Protein AF-Q8KLA1-F1 (afdb_monomer_lite)

pLDDT: mean 82.42, std 23.37, range [19.23, 98.81]

Secondary structure (DSSP, 8-state):
-----SS-HHHHHHHHHHHHHHHTT-HHHHTSTTSS-HHHHHHT-----SHHHIIIIIHHHHHHH--SEEEEE--GGGHHHHHHHHHHHHHHHTTS-EEEEESHHHHHHEEE-TTS-EEE-TT-HHHHHHTTSS-S--SEEEEE--HHHHHHHHHHHHHHHHTT--GGGGGGGGGGGTTSSSSEEEEEEETTEEEEEE---PPP-TTSPPPHHHHH----B-GGGTT-BEEEE-----SS-SS--TT-TTSHHHH-S-SSTTTHHHHHHHHHHHHHHHHHHHH-TT---EEEE-SSSGGGG-HHHHHHHHHH--TTTS--EEEEEE-HHHHHH-HHHHHHHHHTTEEEEETTB---HHHHHHHHHHS--------SSSSSS--S--PPPPS-----------------------

Foldseek 3Di:
DDPDWFAPLVVLQLAQQLLVCLCVLHALSNVAQSVDALASVQLLDGDDDDPVCCVPRVVVSCVVRVDQEAEAADDLVCVVVSLVSLVVNCVSNPLSHAYEYEYLLLLLQWDADPVRDTGGHCSHPLNCCLVVVGPQSHFKYKHWRNHQVVNVLSNLLVVCVVVVHGSSCSSVCLQVCQQRATWMKMWGDDPSDIDIDTHPHHHDDLVPGDASCRSNNFDTADVVQVRAGEAEAELQQFQAAPAQPVPDCRHCVRRPHTDPLPCSLVRRQVNLVSNLVRCCVVPNNPGAAEYEYPYQFVSSLDPVSLVVNVVNQDCVVRVYQYEYEDEPCSCVVCLVSLVSVVVSNYQYDYVPDHDGSVVVVVVVVVPDDDDDPDDPVPPVVPPPDDDDDDDDDDDDDPDDDDDDDDDDDDDDDD

Organism: Rhizobium etli (strain ATCC 51251 / DSM 11541 / JCM 21823 / NBRC 15573 / CFN 42) (NCBI:txid347834)

Structure (mmCIF, N/CA/C/O backbone):
data_AF-Q8KLA1-F1
#
_entry.id   AF-Q8KLA1-F1
#
loop_
_atom_site.group_PDB
_atom_site.id
_atom_site.type_symbol
_atom_site.label_atom_id
_atom_site.label_alt_id
_atom_site.label_comp_id
_atom_site.label_asym_id
_atom_site.label_entity_id
_atom_site.label_seq_id
_atom_site.pdbx_PDB_ins_code
_atom_site.Cartn_x
_atom_site.Cartn_y
_atom_site.Cartn_z
_atom_site.occupancy
_atom_site.B_iso_or_equiv
_atom_site.auth_seq_id
_atom_site.auth_comp_id
_atom_site.auth_asym_id
_atom_site.auth_atom_id
_atom_site.pdbx_PDB_model_num
ATOM 1 N N . MET A 1 1 ? 25.226 -8.524 -1.096 1.00 49.00 1 MET A N 1
ATOM 2 C CA . MET A 1 1 ? 24.290 -7.912 -2.051 1.00 49.00 1 MET A CA 1
ATOM 3 C C . MET A 1 1 ? 22.898 -8.185 -1.533 1.00 49.00 1 MET A C 1
ATOM 5 O O . MET A 1 1 ? 22.464 -9.332 -1.581 1.00 49.00 1 MET A O 1
ATOM 9 N N . ALA A 1 2 ? 22.281 -7.174 -0.931 1.00 52.28 2 ALA A N 1
ATOM 10 C CA . ALA A 1 2 ? 20.959 -7.282 -0.326 1.00 52.28 2 ALA A CA 1
ATOM 11 C C . ALA A 1 2 ? 19.909 -6.608 -1.221 1.00 52.28 2 ALA A C 1
ATOM 13 O O . ALA A 1 2 ? 20.136 -5.520 -1.743 1.00 52.28 2 ALA A O 1
ATOM 14 N N . LEU A 1 3 ? 18.762 -7.266 -1.390 1.00 55.81 3 LEU A N 1
ATOM 15 C CA . LEU A 1 3 ? 17.517 -6.654 -1.860 1.00 55.81 3 LEU A CA 1
ATOM 16 C C . LEU A 1 3 ? 16.669 -6.374 -0.618 1.00 55.81 3 LEU A C 1
ATOM 18 O O . LEU A 1 3 ? 15.671 -7.044 -0.372 1.00 55.81 3 LEU A O 1
ATOM 22 N N . SER A 1 4 ? 17.151 -5.473 0.235 1.00 62.72 4 SER A N 1
ATOM 23 C CA . SER A 1 4 ? 16.404 -5.031 1.408 1.00 62.72 4 SER A CA 1
ATOM 24 C C . SER A 1 4 ? 15.906 -3.631 1.119 1.00 62.72 4 SER A C 1
ATOM 26 O O . SER A 1 4 ? 16.713 -2.723 0.933 1.00 62.72 4 SER A O 1
ATOM 28 N N . SER A 1 5 ? 14.589 -3.467 1.048 1.00 71.75 5 SER A N 1
ATOM 29 C CA . SER A 1 5 ? 13.998 -2.136 1.012 1.00 71.75 5 SER A CA 1
ATOM 30 C C . SER A 1 5 ? 13.885 -1.595 2.432 1.00 71.75 5 SER A C 1
ATOM 32 O O . SER A 1 5 ? 13.559 -2.342 3.354 1.00 71.75 5 SER A O 1
ATOM 34 N N . ALA A 1 6 ? 14.191 -0.312 2.608 1.00 78.75 6 ALA A N 1
ATOM 35 C CA . ALA A 1 6 ? 13.842 0.418 3.825 1.00 78.75 6 ALA A CA 1
ATOM 36 C C . ALA A 1 6 ? 12.434 1.031 3.714 1.00 78.75 6 ALA A C 1
ATOM 38 O O . ALA A 1 6 ? 11.837 1.398 4.728 1.00 78.75 6 ALA A O 1
ATOM 39 N N . ASP A 1 7 ? 11.906 1.124 2.489 1.00 85.00 7 ASP A N 1
ATOM 40 C CA . ASP A 1 7 ? 10.598 1.677 2.184 1.00 85.00 7 ASP A CA 1
ATOM 41 C C . ASP A 1 7 ? 9.506 0.589 2.263 1.00 85.00 7 ASP A C 1
ATOM 43 O O . ASP A 1 7 ? 9.612 -0.470 1.636 1.00 85.00 7 ASP A O 1
ATOM 47 N N . PRO A 1 8 ? 8.398 0.835 2.980 1.00 88.38 8 PRO A N 1
ATOM 48 C CA . PRO A 1 8 ? 7.250 -0.065 3.006 1.00 88.38 8 PRO A CA 1
ATOM 49 C C . PRO A 1 8 ? 6.398 0.112 1.736 1.00 88.38 8 PRO A C 1
ATOM 51 O O . PRO A 1 8 ? 5.289 0.646 1.778 1.00 88.38 8 PRO A O 1
ATOM 54 N N . ALA A 1 9 ? 6.916 -0.345 0.592 1.00 88.25 9 ALA A N 1
ATOM 55 C CA . ALA A 1 9 ? 6.366 -0.091 -0.746 1.00 88.25 9 ALA A CA 1
ATOM 56 C C . ALA A 1 9 ? 4.861 -0.387 -0.882 1.00 88.25 9 ALA A C 1
ATOM 58 O O . ALA A 1 9 ? 4.110 0.431 -1.415 1.00 88.25 9 ALA A O 1
ATOM 59 N N . SER A 1 10 ? 4.389 -1.523 -0.359 1.00 88.88 10 SER A N 1
ATOM 60 C CA . SER A 1 10 ? 2.964 -1.878 -0.416 1.00 88.88 10 SER A CA 1
ATOM 61 C C . SER A 1 10 ? 2.084 -0.925 0.398 1.00 88.88 10 SER A C 1
ATOM 63 O O . SER A 1 10 ? 0.961 -0.636 -0.010 1.00 88.88 10 SER A O 1
ATOM 65 N N . LEU A 1 11 ? 2.587 -0.417 1.529 1.00 92.75 11 LEU A N 1
ATOM 66 C CA . LEU A 1 11 ? 1.868 0.561 2.345 1.00 92.75 11 LEU A CA 1
ATOM 67 C C . LEU A 1 11 ? 1.855 1.932 1.663 1.00 92.75 11 LEU A C 1
ATOM 69 O O . LEU A 1 11 ? 0.805 2.562 1.617 1.00 92.75 11 LEU A O 1
ATOM 73 N N . TYR A 1 12 ? 2.967 2.364 1.053 1.00 94.56 12 TYR A N 1
ATOM 74 C CA . TYR A 1 12 ? 2.965 3.572 0.217 1.00 94.56 12 TYR A CA 1
ATOM 75 C C . TYR A 1 12 ? 1.936 3.477 -0.906 1.00 94.56 12 TYR A C 1
ATOM 77 O O . TYR A 1 12 ? 1.194 4.431 -1.131 1.00 94.56 12 TYR A O 1
ATOM 85 N N . ASN A 1 13 ? 1.853 2.328 -1.580 1.00 94.00 13 ASN A N 1
ATOM 86 C CA . ASN A 1 13 ? 0.877 2.129 -2.643 1.00 94.00 13 ASN A CA 1
ATOM 87 C C . ASN A 1 13 ? -0.565 2.244 -2.127 1.00 94.00 13 ASN A C 1
ATOM 89 O O . ASN A 1 13 ? -1.370 2.944 -2.732 1.00 94.00 13 ASN A O 1
ATOM 93 N N . ALA A 1 14 ? -0.869 1.635 -0.977 1.00 95.44 14 ALA A N 1
ATOM 94 C CA . ALA A 1 14 ? -2.185 1.734 -0.346 1.00 95.44 14 ALA A CA 1
ATOM 95 C C . ALA A 1 14 ? -2.508 3.156 0.155 1.00 95.44 14 ALA A C 1
ATOM 97 O O . ALA A 1 14 ? -3.664 3.552 0.173 1.00 95.44 14 ALA A O 1
ATOM 98 N N . CYS A 1 15 ? -1.509 3.950 0.541 1.00 97.44 15 CYS A N 1
ATOM 99 C CA . CYS A 1 15 ? -1.716 5.282 1.115 1.00 97.44 15 CYS A CA 1
ATOM 100 C C . CYS A 1 15 ? -1.607 6.432 0.100 1.00 97.44 15 CYS A C 1
ATOM 102 O O . CYS A 1 15 ? -1.854 7.585 0.457 1.00 97.44 15 CYS A O 1
ATOM 104 N N . ARG A 1 16 ? -1.226 6.159 -1.158 1.00 96.62 16 ARG A N 1
ATOM 105 C CA . ARG A 1 16 ? -0.886 7.200 -2.148 1.00 96.62 16 ARG A CA 1
ATOM 106 C C . ARG A 1 16 ? -2.023 8.187 -2.412 1.00 96.62 16 ARG A C 1
ATOM 108 O O . ARG A 1 16 ? -1.760 9.374 -2.569 1.00 96.62 16 ARG A O 1
ATOM 115 N N . TYR A 1 17 ? -3.276 7.733 -2.401 1.00 97.81 17 TYR A N 1
ATOM 116 C CA . TYR A 1 17 ? -4.420 8.621 -2.613 1.00 97.81 17 TYR A CA 1
ATOM 117 C C . TYR A 1 17 ? -4.645 9.579 -1.434 1.00 97.81 17 TYR A C 1
ATOM 119 O O . TYR A 1 17 ? -4.707 10.791 -1.639 1.00 97.81 17 TYR A O 1
ATOM 127 N N . ALA A 1 18 ? -4.662 9.060 -0.202 1.00 98.06 18 ALA A N 1
ATOM 128 C CA . ALA A 1 18 ? -4.742 9.862 1.021 1.00 98.06 18 ALA A CA 1
ATOM 129 C C . ALA A 1 18 ? -3.587 10.876 1.130 1.00 98.06 18 ALA A C 1
ATOM 131 O O . ALA A 1 18 ? -3.801 12.048 1.438 1.00 98.06 18 ALA A O 1
ATOM 132 N N . ALA A 1 19 ? -2.366 10.462 0.782 1.00 97.94 19 ALA A N 1
ATOM 133 C CA . ALA A 1 19 ? -1.214 11.359 0.704 1.00 97.94 19 ALA A CA 1
ATOM 134 C C . ALA A 1 19 ? -1.386 12.465 -0.354 1.00 97.94 19 ALA A C 1
ATOM 136 O O . ALA A 1 19 ? -0.938 13.592 -0.138 1.00 97.94 19 ALA A O 1
ATOM 137 N N . SER A 1 20 ? -2.063 12.170 -1.469 1.00 97.69 20 SER A N 1
ATOM 138 C CA . SER A 1 20 ? -2.415 13.166 -2.489 1.00 97.69 20 SER A CA 1
ATOM 139 C C . SER A 1 20 ? -3.356 14.225 -1.929 1.00 97.69 20 SER A C 1
ATOM 141 O O . SER A 1 20 ? -3.085 15.413 -2.099 1.00 97.69 20 SER A O 1
ATOM 143 N N . LEU A 1 21 ? -4.410 13.808 -1.217 1.00 97.94 21 LEU A N 1
ATOM 144 C CA . LEU A 1 21 ? -5.351 14.729 -0.573 1.00 97.94 21 LEU A CA 1
ATOM 145 C C . LEU A 1 21 ? -4.618 15.621 0.435 1.00 97.94 21 LEU A C 1
ATOM 147 O O . LEU A 1 21 ? -4.758 16.841 0.402 1.00 97.94 21 LEU A O 1
ATOM 151 N N . ALA A 1 22 ? -3.731 15.031 1.243 1.00 97.69 22 ALA A N 1
ATOM 152 C CA . ALA A 1 22 ? -2.892 15.784 2.169 1.00 97.69 22 ALA A CA 1
ATOM 153 C C . ALA A 1 22 ? -2.014 16.825 1.450 1.00 97.69 22 ALA A C 1
ATOM 155 O O . ALA A 1 22 ? -1.958 17.980 1.864 1.00 97.69 22 ALA A O 1
ATOM 156 N N . SER A 1 23 ? -1.376 16.447 0.335 1.00 96.69 23 SER A N 1
ATOM 157 C CA . SER A 1 23 ? -0.512 17.347 -0.448 1.00 96.69 23 SER A CA 1
ATOM 158 C C . SER A 1 23 ? -1.258 18.514 -1.105 1.00 96.69 23 SER A C 1
ATOM 160 O O . SER A 1 23 ? -0.649 19.544 -1.388 1.00 96.69 23 SER A O 1
ATOM 162 N N . LYS A 1 24 ? -2.566 18.359 -1.331 1.00 96.81 24 LYS A N 1
ATOM 163 C CA . LYS A 1 24 ? -3.454 19.387 -1.888 1.00 96.81 24 LYS A CA 1
ATOM 164 C C . LYS A 1 24 ? -4.175 20.200 -0.809 1.00 96.81 24 LYS A C 1
ATOM 166 O O . LYS A 1 24 ? -4.948 21.087 -1.151 1.00 96.81 24 LYS A O 1
ATOM 171 N N . ALA A 1 25 ? -3.917 19.916 0.471 1.00 96.75 25 ALA A N 1
ATOM 172 C CA . ALA A 1 25 ? -4.655 20.469 1.604 1.00 96.75 25 ALA A CA 1
ATOM 173 C C . ALA A 1 25 ? -6.178 20.211 1.518 1.00 96.75 25 ALA A C 1
ATOM 175 O O . ALA A 1 25 ? -6.986 21.075 1.845 1.00 96.75 25 ALA A O 1
ATOM 176 N N . GLU A 1 26 ? -6.574 19.014 1.072 1.00 97.00 26 GLU A N 1
ATOM 177 C CA . GLU A 1 26 ? -7.976 18.624 0.886 1.00 97.00 26 GLU A CA 1
ATOM 178 C C . GLU A 1 26 ? -8.497 17.751 2.040 1.00 97.00 26 GLU A C 1
ATOM 180 O O . GLU A 1 26 ? -7.907 16.725 2.397 1.00 97.00 26 GLU A O 1
ATOM 185 N N . GLY A 1 27 ? -9.656 18.132 2.587 1.00 95.44 27 GLY A N 1
ATOM 186 C CA . GLY A 1 27 ? -10.391 17.360 3.592 1.00 95.44 27 GLY A CA 1
ATOM 187 C C . GLY A 1 27 ? -9.601 17.092 4.877 1.00 95.44 27 GLY A C 1
ATOM 188 O O . GLY A 1 27 ? -8.683 17.827 5.232 1.00 95.44 27 GLY A O 1
ATOM 189 N N . ALA A 1 28 ? -9.947 16.004 5.572 1.00 95.62 28 ALA A N 1
ATOM 190 C CA . ALA A 1 28 ? -9.292 15.606 6.823 1.00 95.62 28 ALA A CA 1
ATOM 191 C C . ALA A 1 28 ? -7.777 15.383 6.662 1.00 95.62 28 ALA A C 1
ATOM 193 O O . ALA A 1 28 ? -6.987 15.706 7.545 1.00 95.62 28 ALA A O 1
ATOM 194 N N . TRP A 1 29 ? -7.354 14.874 5.504 1.00 97.38 29 TRP A N 1
ATOM 195 C CA . TRP A 1 29 ? -5.944 14.642 5.197 1.00 97.38 29 TRP A CA 1
ATOM 196 C C . TRP A 1 29 ? -5.161 15.944 5.032 1.00 97.38 29 TRP A C 1
ATOM 198 O O . TRP A 1 29 ? -3.995 16.001 5.426 1.00 97.38 29 TRP A O 1
ATOM 208 N N . GLY A 1 30 ? -5.799 16.995 4.513 1.00 96.12 30 GLY A N 1
ATOM 209 C CA . GLY A 1 30 ? -5.232 18.336 4.418 1.00 96.12 30 GLY A CA 1
ATOM 210 C C . GLY A 1 30 ? -4.945 18.999 5.763 1.00 96.12 30 GLY A C 1
ATOM 211 O O . GLY A 1 30 ? -4.065 19.847 5.830 1.00 96.12 30 GLY A O 1
ATOM 212 N N . GLU A 1 31 ? -5.609 18.572 6.837 1.00 94.69 31 GLU A N 1
ATOM 213 C CA . GLU A 1 31 ? -5.387 19.068 8.205 1.00 94.69 31 GLU A CA 1
ATOM 214 C C . GLU A 1 31 ? -4.608 18.074 9.085 1.00 94.69 31 GLU A C 1
ATOM 216 O O . GLU A 1 31 ? -4.390 18.302 10.273 1.00 94.69 31 GLU A O 1
ATOM 221 N N . SER A 1 32 ? -4.149 16.967 8.501 1.00 95.62 32 SER A N 1
ATOM 222 C CA . SER A 1 32 ? -3.386 15.938 9.207 1.00 95.62 32 SER A CA 1
ATOM 223 C C . SER A 1 32 ? -1.888 16.260 9.284 1.00 95.62 32 SER A C 1
ATOM 225 O O . SER A 1 32 ? -1.355 17.118 8.573 1.00 95.62 32 SER A O 1
ATOM 227 N N . ASN A 1 33 ? -1.152 15.457 10.056 1.00 92.50 33 ASN A N 1
ATOM 228 C CA . ASN A 1 33 ? 0.313 15.460 10.065 1.00 92.50 33 ASN A CA 1
ATOM 229 C C . ASN A 1 33 ? 0.945 15.098 8.699 1.00 92.50 33 ASN A C 1
ATOM 231 O O . ASN A 1 33 ? 2.164 15.183 8.551 1.00 92.50 33 ASN A O 1
ATOM 235 N N . TRP A 1 34 ? 0.151 14.694 7.700 1.00 95.50 34 TRP A N 1
ATOM 236 C CA . TRP A 1 34 ? 0.600 14.427 6.330 1.00 95.50 34 TRP A CA 1
ATOM 237 C C . TRP A 1 34 ? 0.521 15.632 5.385 1.00 95.50 34 TRP A C 1
ATOM 239 O O . TRP A 1 34 ? 1.039 15.533 4.266 1.00 95.50 34 TRP A O 1
ATOM 249 N N . ARG A 1 35 ? -0.072 16.763 5.807 1.00 93.38 35 ARG A N 1
ATOM 250 C CA . ARG A 1 35 ? -0.168 18.009 5.013 1.00 93.38 35 ARG A CA 1
ATOM 251 C C . ARG A 1 35 ? 1.190 18.515 4.519 1.00 93.38 35 ARG A C 1
ATOM 253 O O . ARG A 1 35 ? 1.269 19.179 3.491 1.00 93.38 35 ARG A O 1
ATOM 260 N N . GLY A 1 36 ? 2.253 18.213 5.263 1.00 87.88 36 GLY A N 1
ATOM 261 C CA . GLY A 1 36 ? 3.607 18.683 5.000 1.00 87.88 36 GLY A CA 1
ATOM 262 C C . GLY A 1 36 ? 4.249 18.136 3.719 1.00 87.88 36 GLY A C 1
ATOM 263 O O . GLY A 1 36 ? 3.627 17.816 2.702 1.00 87.88 36 GLY A O 1
ATOM 264 N N . THR A 1 37 ? 5.567 18.043 3.761 1.00 92.88 37 THR A N 1
ATOM 265 C CA . THR A 1 37 ? 6.389 17.582 2.647 1.00 92.88 37 THR A CA 1
ATOM 266 C C . THR A 1 37 ? 6.293 16.065 2.453 1.00 92.88 37 THR A C 1
ATOM 268 O O . THR A 1 37 ? 5.820 15.318 3.312 1.00 92.88 37 THR A O 1
ATOM 271 N N . ARG A 1 38 ? 6.830 15.572 1.327 1.00 94.12 38 ARG A N 1
ATOM 272 C CA . ARG A 1 38 ? 7.056 14.128 1.123 1.00 94.12 38 ARG A CA 1
ATOM 273 C C . ARG A 1 38 ? 7.841 13.501 2.279 1.00 94.12 38 ARG A C 1
ATOM 275 O O . ARG A 1 38 ? 7.552 12.377 2.677 1.00 94.12 38 ARG A O 1
ATOM 282 N N . SER A 1 39 ? 8.824 14.230 2.814 1.00 91.31 39 SER A N 1
ATOM 283 C CA . SER A 1 39 ? 9.644 13.761 3.930 1.00 91.31 39 SER A CA 1
ATOM 284 C C . SER A 1 39 ? 8.812 13.574 5.199 1.00 91.31 39 SER A C 1
ATOM 286 O O . SER A 1 39 ? 8.994 12.572 5.883 1.00 91.31 39 SER A O 1
ATOM 288 N N . ASP A 1 40 ? 7.864 14.466 5.483 1.00 91.06 40 ASP A N 1
ATOM 289 C CA . ASP A 1 40 ? 7.015 14.376 6.680 1.00 91.06 40 ASP A CA 1
ATOM 290 C C . ASP A 1 40 ? 6.088 13.149 6.620 1.00 91.06 40 ASP A C 1
ATOM 292 O O . ASP A 1 40 ? 5.990 12.365 7.572 1.00 91.06 40 ASP A O 1
ATOM 296 N N . ARG A 1 41 ? 5.485 12.903 5.449 1.00 94.50 41 ARG A N 1
ATOM 297 C CA . ARG A 1 41 ? 4.693 11.688 5.184 1.00 94.50 41 ARG A CA 1
ATOM 298 C C . ARG A 1 41 ? 5.531 10.416 5.302 1.00 94.50 41 ARG A C 1
ATOM 300 O O . ARG A 1 41 ? 5.118 9.434 5.916 1.00 94.50 41 ARG A O 1
ATOM 307 N N . ARG A 1 42 ? 6.752 10.432 4.771 1.00 92.06 42 ARG A N 1
ATOM 308 C CA . ARG A 1 42 ? 7.680 9.302 4.883 1.00 92.06 42 ARG A CA 1
ATOM 309 C C . ARG A 1 42 ? 8.100 9.031 6.324 1.00 92.06 42 ARG A C 1
ATOM 311 O O . ARG A 1 42 ? 8.105 7.885 6.745 1.00 92.06 42 ARG A O 1
ATOM 318 N N . GLN A 1 43 ? 8.417 10.063 7.103 1.00 90.38 43 GLN A N 1
ATOM 319 C CA . GLN A 1 43 ? 8.838 9.909 8.501 1.00 90.38 43 GLN A CA 1
ATOM 320 C C . GLN A 1 43 ? 7.738 9.355 9.417 1.00 90.38 43 GLN A C 1
ATOM 322 O O . GLN A 1 43 ? 8.043 8.854 10.498 1.00 90.38 43 GLN A O 1
ATOM 327 N N . SER A 1 44 ? 6.475 9.442 8.999 1.00 91.44 44 SER A N 1
ATOM 328 C CA . SER A 1 44 ? 5.337 8.826 9.688 1.00 91.44 44 SER A CA 1
ATOM 329 C C . SER A 1 44 ? 4.987 7.429 9.164 1.00 91.44 44 SER A C 1
ATOM 331 O O . SER A 1 44 ? 4.055 6.809 9.667 1.00 91.44 44 SER A O 1
ATOM 333 N N . THR A 1 45 ? 5.759 6.898 8.211 1.00 92.88 45 THR A N 1
ATOM 334 C CA . THR A 1 45 ? 5.593 5.544 7.680 1.00 92.88 45 THR A CA 1
ATOM 335 C C . THR A 1 45 ? 6.815 4.696 8.031 1.00 92.88 45 THR A C 1
ATOM 337 O O . THR A 1 45 ? 7.943 5.016 7.661 1.00 92.88 45 THR A O 1
ATOM 340 N N . LEU A 1 46 ? 6.611 3.600 8.761 1.00 92.44 46 LEU A N 1
ATOM 341 C CA . LEU A 1 46 ? 7.701 2.778 9.286 1.00 92.44 46 LEU A CA 1
ATOM 342 C C . LEU A 1 46 ? 7.637 1.355 8.725 1.00 92.44 46 LEU A C 1
ATOM 344 O O . LEU A 1 46 ? 6.594 0.708 8.774 1.00 92.44 46 LEU A O 1
ATOM 348 N N . LEU A 1 47 ? 8.779 0.847 8.261 1.00 91.44 47 LEU A N 1
ATOM 349 C CA . LEU A 1 47 ? 9.020 -0.587 8.113 1.00 91.44 47 LEU A CA 1
ATOM 350 C C . LEU A 1 47 ? 9.712 -1.084 9.387 1.00 91.44 47 LEU A C 1
ATOM 352 O O . LEU A 1 47 ? 10.843 -0.675 9.656 1.00 91.44 47 LEU A O 1
ATOM 356 N N . LEU A 1 48 ? 9.019 -1.903 10.180 1.00 90.38 48 LEU A N 1
ATOM 357 C CA . LEU A 1 48 ? 9.524 -2.447 11.444 1.00 90.38 48 LEU A CA 1
ATOM 358 C C . LEU A 1 48 ? 10.048 -3.865 11.212 1.00 90.38 48 LEU A C 1
ATOM 360 O O . LEU A 1 48 ? 9.292 -4.733 10.776 1.00 90.38 48 LEU A O 1
ATOM 364 N N . SER A 1 49 ? 11.331 -4.090 11.492 1.00 85.00 49 SER A N 1
ATOM 365 C CA . SER A 1 49 ? 11.989 -5.381 11.231 1.00 85.00 49 SER A CA 1
ATOM 366 C C . SER A 1 49 ? 12.016 -6.286 12.460 1.00 85.00 49 SER A C 1
ATOM 368 O O . SER A 1 49 ? 11.977 -7.510 12.339 1.00 85.00 49 SER A O 1
ATOM 370 N N . ASP A 1 50 ? 12.071 -5.686 13.646 1.00 84.56 50 ASP A N 1
ATOM 371 C CA . ASP A 1 50 ? 12.208 -6.383 14.919 1.00 84.56 50 ASP A CA 1
ATOM 372 C C . ASP A 1 50 ? 11.537 -5.610 16.069 1.00 84.56 50 ASP A C 1
ATOM 374 O O . ASP A 1 50 ? 10.888 -4.577 15.885 1.00 84.56 50 ASP A O 1
ATOM 378 N N . ARG A 1 51 ? 11.662 -6.151 17.284 1.00 83.06 51 ARG A N 1
ATOM 379 C CA . ARG A 1 51 ? 11.111 -5.539 18.497 1.00 83.06 51 ARG A CA 1
ATOM 380 C C . ARG A 1 51 ? 11.860 -4.267 18.902 1.00 83.06 51 ARG A C 1
ATOM 382 O O . ARG A 1 51 ? 11.248 -3.380 19.495 1.00 83.06 51 ARG A O 1
ATOM 389 N N . ASP A 1 52 ? 13.143 -4.155 18.585 1.00 87.50 52 ASP A N 1
ATOM 390 C CA . ASP A 1 52 ? 13.947 -2.992 18.957 1.00 87.50 52 ASP A CA 1
ATOM 391 C C . ASP A 1 52 ? 13.547 -1.770 18.125 1.00 87.50 52 ASP A C 1
ATOM 393 O O . ASP A 1 52 ? 13.565 -0.645 18.627 1.00 87.50 52 ASP A O 1
ATOM 397 N N . ASP A 1 53 ? 13.116 -1.976 16.879 1.00 86.94 53 ASP A N 1
ATOM 398 C CA . ASP A 1 53 ? 12.529 -0.934 16.035 1.00 86.94 53 ASP A CA 1
ATOM 399 C C . ASP A 1 53 ? 11.265 -0.316 16.658 1.00 86.94 53 ASP A C 1
ATOM 401 O O . ASP A 1 53 ? 11.038 0.886 16.495 1.00 86.94 53 ASP A O 1
ATOM 405 N N . VAL A 1 54 ? 10.465 -1.082 17.414 1.00 87.69 54 VAL A N 1
ATOM 406 C CA . VAL A 1 54 ? 9.298 -0.534 18.131 1.00 87.69 54 VAL A CA 1
ATOM 407 C C . VAL A 1 54 ? 9.750 0.557 19.100 1.00 87.69 54 VAL A C 1
ATOM 409 O O . VAL A 1 54 ? 9.272 1.685 19.019 1.00 87.69 54 VAL A O 1
ATOM 412 N N . GLN A 1 55 ? 10.732 0.261 19.951 1.00 89.25 55 GLN A N 1
ATOM 413 C CA . GLN A 1 55 ? 11.221 1.220 20.944 1.00 89.25 55 GLN A CA 1
ATOM 414 C C . GLN A 1 55 ? 12.001 2.374 20.306 1.00 89.25 55 GLN A C 1
ATOM 416 O O . GLN A 1 55 ? 11.833 3.531 20.685 1.00 89.25 55 GLN A O 1
ATOM 421 N N . ARG A 1 56 ? 12.851 2.083 19.313 1.00 92.75 56 ARG A N 1
ATOM 422 C CA . ARG A 1 56 ? 13.737 3.091 18.708 1.00 92.75 56 ARG A CA 1
ATOM 423 C C . ARG A 1 56 ? 13.032 4.017 17.722 1.00 92.75 56 ARG A C 1
ATOM 425 O O . ARG A 1 56 ? 13.496 5.136 17.526 1.00 92.75 56 ARG A O 1
ATOM 432 N N . ARG A 1 57 ? 11.965 3.560 17.058 1.00 93.00 57 ARG A N 1
ATOM 433 C CA . ARG A 1 57 ? 11.341 4.293 15.940 1.00 93.00 57 ARG A CA 1
ATOM 434 C C . ARG A 1 57 ? 9.861 4.564 16.152 1.00 93.00 57 ARG A C 1
ATOM 436 O O . ARG A 1 57 ? 9.431 5.693 15.927 1.00 93.00 57 ARG A O 1
ATOM 443 N N . LEU A 1 58 ? 9.088 3.567 16.585 1.00 95.00 58 LEU A N 1
ATOM 444 C CA . LEU A 1 58 ? 7.647 3.741 16.763 1.00 95.00 58 LEU A CA 1
ATOM 445 C C . LEU A 1 58 ? 7.332 4.587 18.002 1.00 95.00 58 LEU A C 1
ATOM 447 O O . LEU A 1 58 ? 6.583 5.551 17.886 1.00 95.00 58 LEU A O 1
ATOM 451 N N . THR A 1 59 ? 7.930 4.297 19.160 1.00 95.69 59 THR A N 1
ATOM 452 C CA . THR A 1 59 ? 7.641 5.026 20.409 1.00 95.69 59 THR A CA 1
ATOM 453 C C . THR A 1 59 ? 7.866 6.539 20.292 1.00 95.69 59 THR A C 1
ATOM 455 O O . THR A 1 59 ? 6.941 7.288 20.613 1.00 95.69 59 THR A O 1
ATOM 458 N N . PRO A 1 60 ? 9.005 7.042 19.766 1.00 95.81 60 PRO A N 1
ATOM 459 C CA . PRO A 1 60 ? 9.196 8.483 19.594 1.00 95.81 60 PRO A CA 1
ATOM 460 C C . PRO A 1 60 ? 8.171 9.109 18.641 1.00 95.81 60 PRO A C 1
ATOM 462 O O . PRO A 1 60 ? 7.744 10.246 18.843 1.00 95.81 60 PRO A O 1
ATOM 465 N N . LEU A 1 61 ? 7.750 8.367 17.610 1.00 95.19 61 LEU A N 1
ATOM 466 C CA . LEU A 1 61 ? 6.733 8.826 16.671 1.00 95.19 61 LEU A CA 1
ATOM 467 C C . LEU A 1 61 ? 5.357 8.930 17.342 1.00 95.19 61 LEU A C 1
ATOM 469 O O . LEU A 1 61 ? 4.681 9.937 17.149 1.00 95.19 61 LEU A O 1
ATOM 473 N N . LEU A 1 62 ? 4.967 7.943 18.156 1.00 96.31 62 LEU A N 1
ATOM 474 C CA . LEU A 1 62 ? 3.709 7.968 18.912 1.00 96.31 62 LEU A CA 1
ATOM 475 C C . LEU A 1 62 ? 3.673 9.124 19.916 1.00 96.31 62 LEU A C 1
ATOM 477 O O . LEU A 1 62 ? 2.660 9.811 19.999 1.00 96.31 62 LEU A O 1
ATOM 481 N N . VAL A 1 63 ? 4.780 9.380 20.623 1.00 96.44 63 VAL A N 1
ATOM 482 C CA . VAL A 1 63 ? 4.905 10.523 21.547 1.00 96.44 63 VAL A CA 1
ATOM 483 C C . VAL A 1 63 ? 4.700 11.845 20.810 1.00 96.44 63 VAL A C 1
ATOM 485 O O . VAL A 1 63 ? 3.964 12.706 21.282 1.00 96.44 63 VAL A O 1
ATOM 488 N N . ARG A 1 64 ? 5.352 12.006 19.654 1.00 94.75 64 ARG A N 1
ATOM 489 C CA . ARG A 1 64 ? 5.344 13.262 18.897 1.00 94.75 64 ARG A CA 1
ATOM 490 C C . ARG A 1 64 ? 4.026 13.518 18.171 1.00 94.75 64 ARG A C 1
ATOM 492 O O . ARG A 1 64 ? 3.579 14.655 18.126 1.00 94.75 64 ARG A O 1
ATOM 499 N N . VAL A 1 65 ? 3.471 12.493 17.525 1.00 94.75 65 VAL A N 1
ATOM 500 C CA . VAL A 1 65 ? 2.329 12.640 16.607 1.00 94.75 65 VAL A CA 1
ATOM 501 C C . VAL A 1 65 ? 1.002 12.393 17.309 1.00 94.75 65 VAL A C 1
ATOM 503 O O . VAL A 1 65 ? 0.026 13.027 16.935 1.00 94.75 65 VAL A O 1
ATOM 506 N N . ARG A 1 66 ? 0.963 11.479 18.292 1.00 95.94 66 ARG A N 1
ATOM 507 C CA . ARG A 1 66 ? -0.270 10.978 18.925 1.00 95.94 66 ARG A CA 1
ATOM 508 C C . ARG A 1 66 ? -1.385 10.704 17.896 1.00 95.94 66 ARG A C 1
ATOM 510 O O . ARG A 1 66 ? -2.404 11.385 17.907 1.00 95.94 66 ARG A O 1
ATOM 517 N N . PRO A 1 67 ? -1.172 9.756 16.964 1.00 96.94 67 PRO A N 1
ATOM 518 C CA . PRO A 1 67 ? -2.086 9.552 15.847 1.00 96.94 67 PRO A CA 1
ATOM 519 C C . PRO A 1 67 ? -3.454 9.034 16.305 1.00 96.94 67 PRO A C 1
ATOM 521 O O . PRO A 1 67 ? -3.532 8.084 17.078 1.00 96.94 67 PRO A O 1
ATOM 524 N N . ASN A 1 68 ? -4.511 9.594 15.727 1.00 97.88 68 ASN A N 1
ATOM 525 C CA . ASN A 1 68 ? -5.899 9.135 15.850 1.00 97.88 68 ASN A CA 1
ATOM 526 C C . ASN A 1 68 ? -6.245 7.977 14.893 1.00 97.88 68 ASN A C 1
ATOM 528 O O . ASN A 1 68 ? -7.211 7.246 15.106 1.00 97.88 68 ASN A O 1
ATOM 532 N N . LEU A 1 69 ? -5.438 7.767 13.851 1.00 98.69 69 LEU A N 1
ATOM 533 C CA . LEU A 1 69 ? -5.550 6.673 12.893 1.00 98.69 69 LEU A CA 1
ATOM 534 C C . LEU A 1 69 ? -4.176 6.045 12.664 1.00 98.69 69 LEU A C 1
ATOM 536 O O . LEU A 1 69 ? -3.212 6.718 12.299 1.00 98.69 69 LEU A O 1
ATOM 540 N N . VAL A 1 70 ? -4.099 4.727 12.828 1.00 98.62 70 VAL A N 1
ATOM 541 C CA . VAL A 1 70 ? -2.905 3.930 12.547 1.00 98.62 70 VAL A CA 1
ATOM 542 C C . VAL A 1 70 ? -3.235 2.860 11.516 1.00 98.62 70 VAL A C 1
ATOM 544 O O . VAL A 1 70 ? -4.169 2.076 11.677 1.00 98.62 70 VAL A O 1
ATOM 547 N N . LEU A 1 71 ? -2.410 2.799 10.473 1.00 98.62 71 LEU A N 1
ATOM 548 C CA . LEU A 1 71 ? -2.512 1.833 9.385 1.00 98.62 71 LEU A CA 1
ATOM 549 C C . LEU A 1 71 ? -1.365 0.825 9.497 1.00 98.62 71 LEU A C 1
ATOM 551 O O . LEU A 1 71 ? -0.195 1.204 9.456 1.00 98.62 71 LEU A O 1
ATOM 555 N N . ILE A 1 72 ? -1.689 -0.461 9.617 1.00 98.19 72 ILE A N 1
ATOM 556 C CA . ILE A 1 72 ? -0.707 -1.545 9.698 1.00 98.19 72 ILE A CA 1
ATOM 557 C C . ILE A 1 72 ? -0.865 -2.438 8.471 1.00 98.19 72 ILE A C 1
ATOM 559 O O . ILE A 1 72 ? -1.885 -3.098 8.301 1.00 98.19 72 ILE A O 1
ATOM 563 N N . GLY A 1 73 ? 0.154 -2.489 7.616 1.00 96.19 73 GLY A N 1
ATOM 564 C CA . GLY A 1 73 ? 0.234 -3.457 6.522 1.00 96.19 73 GLY A CA 1
ATOM 565 C C . GLY A 1 73 ? 1.035 -4.688 6.941 1.00 96.19 73 GLY A C 1
ATOM 566 O O . GLY A 1 73 ? 2.158 -4.543 7.418 1.00 96.19 73 GLY A O 1
ATOM 567 N N . ALA A 1 74 ? 0.495 -5.894 6.741 1.00 94.56 74 ALA A N 1
ATOM 568 C CA . ALA A 1 74 ? 1.195 -7.130 7.091 1.00 94.56 74 ALA A CA 1
ATOM 569 C C . ALA A 1 74 ? 1.203 -8.166 5.958 1.00 94.56 74 ALA A C 1
ATOM 571 O O . ALA A 1 74 ? 0.165 -8.522 5.392 1.00 94.56 74 ALA A O 1
ATOM 572 N N . MET A 1 75 ? 2.388 -8.715 5.682 1.00 91.31 75 MET A N 1
ATOM 573 C CA . MET A 1 75 ? 2.531 -10.019 5.029 1.00 91.31 75 MET A CA 1
ATOM 574 C C . MET A 1 75 ? 2.167 -11.131 6.019 1.00 91.31 75 MET A C 1
ATOM 576 O O . MET A 1 75 ? 2.329 -10.953 7.226 1.00 91.31 75 MET A O 1
ATOM 580 N N . SER A 1 76 ? 1.743 -12.302 5.534 1.00 90.31 76 SER A N 1
ATOM 581 C CA . SER A 1 76 ? 1.332 -13.415 6.409 1.00 90.31 76 SER A CA 1
ATOM 582 C C . SER A 1 76 ? 2.411 -13.848 7.407 1.00 90.31 76 SER A C 1
ATOM 584 O O . SER A 1 76 ? 2.106 -14.073 8.576 1.00 90.31 76 SER A O 1
ATOM 586 N N . ILE A 1 77 ? 3.685 -13.859 7.003 1.00 89.69 77 ILE A N 1
ATOM 587 C CA . ILE A 1 77 ? 4.812 -14.156 7.907 1.00 89.69 77 ILE A CA 1
ATOM 588 C C . ILE A 1 77 ? 5.016 -13.089 8.999 1.00 89.69 77 ILE A C 1
ATOM 590 O O . ILE A 1 77 ? 5.559 -13.384 10.059 1.00 89.69 77 ILE A O 1
ATOM 594 N N . CYS A 1 78 ? 4.555 -11.859 8.761 1.00 92.12 78 CYS A N 1
ATOM 595 C CA . CYS A 1 78 ? 4.694 -10.721 9.668 1.00 92.12 78 CYS A CA 1
ATOM 596 C C . CYS A 1 78 ? 3.458 -10.516 10.554 1.00 92.12 78 CYS A C 1
ATOM 598 O O . CYS A 1 78 ? 3.463 -9.616 11.393 1.00 92.12 78 CYS A O 1
ATOM 600 N N . PHE A 1 79 ? 2.400 -11.321 10.401 1.00 94.69 79 PHE A N 1
ATOM 601 C CA . PHE A 1 79 ? 1.128 -11.089 11.091 1.00 94.69 79 PHE A CA 1
ATOM 602 C C . PHE A 1 79 ? 1.268 -11.077 12.620 1.00 94.69 79 PHE A C 1
ATOM 604 O O . PHE A 1 79 ? 0.700 -10.217 13.289 1.00 94.69 79 PHE A O 1
ATOM 611 N N . ARG A 1 80 ? 2.103 -11.960 13.182 1.00 94.25 80 ARG A N 1
ATOM 612 C CA . ARG A 1 80 ? 2.408 -11.934 14.619 1.00 94.25 80 ARG A CA 1
ATOM 613 C C . ARG A 1 80 ? 3.033 -10.603 15.047 1.00 94.25 80 ARG A C 1
ATOM 615 O O . ARG A 1 80 ? 2.642 -10.065 16.074 1.00 94.25 80 ARG A O 1
ATOM 622 N N . GLY A 1 81 ? 3.963 -10.066 14.257 1.00 94.75 81 GLY A N 1
ATOM 623 C CA . GLY A 1 81 ? 4.556 -8.751 14.509 1.00 94.75 81 GLY A CA 1
ATOM 624 C C . GLY A 1 81 ? 3.503 -7.644 14.490 1.00 94.75 81 GLY A C 1
ATOM 625 O O . GLY A 1 81 ? 3.458 -6.837 15.409 1.00 94.75 81 GLY A O 1
ATOM 626 N N . ALA A 1 82 ? 2.588 -7.673 13.517 1.00 96.00 82 ALA A N 1
ATOM 627 C CA . ALA A 1 82 ? 1.487 -6.715 13.427 1.00 96.00 82 ALA A CA 1
ATOM 628 C C . ALA A 1 82 ? 0.566 -6.738 14.661 1.00 96.00 82 ALA A C 1
ATOM 630 O O . ALA A 1 82 ? 0.159 -5.675 15.127 1.00 96.00 82 ALA A O 1
ATOM 631 N N . ILE A 1 83 ? 0.267 -7.922 15.216 1.00 96.94 83 ILE A N 1
ATOM 632 C CA . ILE A 1 83 ? -0.509 -8.055 16.462 1.00 96.94 83 ILE A CA 1
ATOM 633 C C . ILE A 1 83 ? 0.215 -7.366 17.620 1.00 96.94 83 ILE A C 1
ATOM 635 O O . ILE A 1 83 ? -0.398 -6.580 18.340 1.00 96.94 83 ILE A O 1
ATOM 639 N N . GLU A 1 84 ? 1.501 -7.661 17.808 1.00 95.69 84 GLU A N 1
ATOM 640 C CA . GLU A 1 84 ? 2.282 -7.101 18.914 1.00 95.69 84 GLU A CA 1
ATOM 641 C C . GLU A 1 84 ? 2.455 -5.582 18.769 1.00 95.69 84 GLU A C 1
ATOM 643 O O . GLU A 1 84 ? 2.312 -4.850 19.746 1.00 95.69 84 GLU A O 1
ATOM 648 N N . THR A 1 85 ? 2.653 -5.085 17.544 1.00 96.50 85 THR A N 1
ATOM 649 C CA . THR A 1 85 ? 2.657 -3.646 17.254 1.00 96.50 85 THR A CA 1
ATOM 650 C C . THR A 1 85 ? 1.311 -2.997 17.582 1.00 96.50 85 THR A C 1
ATOM 652 O O . THR A 1 85 ? 1.286 -1.963 18.242 1.00 96.50 85 THR A O 1
ATOM 655 N N . ALA A 1 86 ? 0.188 -3.597 17.180 1.00 97.56 86 ALA A N 1
ATOM 656 C CA . ALA A 1 86 ? -1.139 -3.047 17.459 1.00 97.56 86 ALA A CA 1
ATOM 657 C C . ALA A 1 86 ? -1.467 -3.024 18.957 1.00 97.56 86 ALA A C 1
ATOM 659 O O . ALA A 1 86 ? -2.004 -2.034 19.448 1.00 97.56 86 ALA A O 1
ATOM 660 N N . LYS A 1 87 ? -1.105 -4.079 19.699 1.00 96.94 87 LYS A N 1
ATOM 661 C CA . LYS A 1 87 ? -1.235 -4.111 21.164 1.00 96.94 87 LYS A CA 1
ATOM 662 C C . LYS A 1 87 ? -0.434 -2.991 21.818 1.00 96.94 87 LYS A C 1
ATOM 664 O O . LYS A 1 87 ? -0.984 -2.278 22.645 1.00 96.94 87 LYS A O 1
ATOM 669 N N . TYR A 1 88 ? 0.821 -2.809 21.404 1.00 96.81 88 TYR A N 1
ATOM 670 C CA . TYR A 1 88 ? 1.680 -1.750 21.931 1.00 96.81 88 TYR A CA 1
ATOM 671 C C . TYR A 1 88 ? 1.094 -0.353 21.679 1.00 96.81 88 TYR A C 1
ATOM 673 O O . TYR A 1 88 ? 1.050 0.480 22.579 1.00 96.81 88 TYR A O 1
ATOM 681 N N . ILE A 1 89 ? 0.586 -0.104 20.469 1.00 97.31 89 ILE A N 1
ATOM 682 C CA . ILE A 1 89 ? -0.068 1.165 20.120 1.00 97.31 89 ILE A CA 1
ATOM 683 C C . ILE A 1 89 ? -1.330 1.376 20.961 1.00 97.31 89 ILE A C 1
ATOM 685 O O . ILE A 1 89 ? -1.533 2.470 21.483 1.00 97.31 89 ILE A O 1
ATOM 689 N N . ARG A 1 90 ? -2.154 0.334 21.125 1.00 96.25 90 ARG A N 1
ATOM 690 C CA . ARG A 1 90 ? -3.369 0.387 21.946 1.00 96.25 90 ARG A CA 1
ATOM 691 C C . ARG A 1 90 ? -3.058 0.650 23.418 1.00 96.25 90 ARG A C 1
ATOM 693 O O . ARG A 1 90 ? -3.754 1.439 24.039 1.00 96.25 90 ARG A O 1
ATOM 700 N N . GLU A 1 91 ? -2.027 0.018 23.969 1.00 96.56 91 GLU A N 1
ATOM 701 C CA . GLU A 1 91 ? -1.572 0.256 25.344 1.00 96.56 91 GLU A CA 1
ATOM 702 C C . GLU A 1 91 ? -1.096 1.704 25.533 1.00 96.56 91 GLU A C 1
ATOM 704 O O . GLU A 1 91 ? -1.365 2.315 26.563 1.00 96.56 91 GLU A O 1
ATOM 709 N N . PHE A 1 92 ? -0.439 2.274 24.519 1.00 97.06 92 PHE A N 1
ATOM 710 C CA . PHE A 1 92 ? 0.102 3.631 24.577 1.00 97.06 92 PHE A CA 1
ATOM 711 C C . PHE A 1 92 ? -0.956 4.733 24.387 1.00 97.06 92 PHE A C 1
ATOM 713 O O . PHE A 1 92 ? -0.888 5.774 25.041 1.00 97.06 92 PHE A O 1
ATOM 720 N N . LEU A 1 93 ? -1.904 4.542 23.463 1.00 97.00 93 LEU A N 1
ATOM 721 C CA . LEU A 1 93 ? -2.888 5.562 23.068 1.00 97.00 93 LEU A CA 1
ATOM 722 C C . LEU A 1 93 ? -4.298 5.319 23.623 1.00 97.00 93 LEU A C 1
ATOM 724 O O . LEU A 1 93 ? -5.140 6.203 23.523 1.00 97.00 93 LEU A O 1
ATOM 728 N N . GLY A 1 94 ? -4.583 4.151 24.202 1.00 96.19 94 GLY A N 1
ATOM 729 C CA . GLY A 1 94 ? -5.923 3.821 24.688 1.00 96.19 94 GLY A CA 1
ATOM 730 C C . GLY A 1 94 ? -6.964 3.845 23.565 1.00 96.19 94 GLY A C 1
ATOM 731 O O . GLY A 1 94 ? -6.718 3.340 22.469 1.00 96.19 94 GLY A O 1
ATOM 732 N N . ASP A 1 95 ? -8.132 4.427 23.829 1.00 95.56 95 ASP A N 1
ATOM 733 C CA . ASP A 1 95 ? -9.218 4.557 22.848 1.00 95.56 95 ASP A CA 1
ATOM 734 C C . ASP A 1 95 ? -9.072 5.787 21.926 1.00 95.56 95 ASP A C 1
ATOM 736 O O . ASP A 1 95 ? -9.892 5.972 21.027 1.00 95.56 95 ASP A O 1
ATOM 740 N N . ASP A 1 96 ? -7.996 6.571 22.050 1.00 97.12 96 ASP A N 1
ATOM 741 C CA . ASP A 1 96 ? -7.725 7.750 21.206 1.00 97.12 96 ASP A CA 1
ATOM 742 C C . ASP A 1 96 ? -7.171 7.381 19.814 1.00 97.12 96 ASP A C 1
ATOM 744 O O . ASP A 1 96 ? -6.563 8.203 19.135 1.00 97.12 96 ASP A O 1
ATOM 748 N N . VAL A 1 97 ? -7.325 6.126 19.376 1.00 98.25 97 VAL A N 1
ATOM 749 C CA . VAL A 1 97 ? -6.805 5.650 18.089 1.00 98.25 97 VAL A CA 1
ATOM 750 C C . VAL A 1 97 ? -7.708 4.598 17.448 1.00 98.25 97 VAL A C 1
ATOM 752 O O . VAL A 1 97 ? -8.167 3.660 18.103 1.00 98.25 97 VAL A O 1
ATOM 755 N N . CYS A 1 98 ? -7.910 4.719 16.139 1.00 98.69 98 CYS A N 1
ATOM 756 C CA . CYS A 1 98 ? -8.433 3.668 15.276 1.00 98.69 98 CYS A CA 1
ATOM 757 C C . CYS A 1 98 ? -7.268 2.907 14.631 1.00 98.69 98 CYS A C 1
ATOM 759 O O . CYS A 1 98 ? -6.439 3.505 13.944 1.00 98.69 98 CYS A O 1
ATOM 761 N N . ILE A 1 99 ? -7.203 1.586 14.808 1.00 98.81 99 ILE A N 1
ATOM 762 C CA . ILE A 1 99 ? -6.151 0.737 14.231 1.00 98.81 99 ILE A CA 1
ATOM 763 C C . ILE A 1 99 ? -6.739 -0.119 13.107 1.00 98.81 99 ILE A C 1
ATOM 765 O O . ILE A 1 99 ? -7.572 -0.999 13.346 1.00 98.81 99 ILE A O 1
ATOM 769 N N . VAL A 1 100 ? -6.261 0.103 11.881 1.00 98.81 100 VAL A N 1
ATOM 770 C CA . VAL A 1 100 ? -6.669 -0.637 10.679 1.00 98.81 100 VAL A CA 1
ATOM 771 C C . VAL A 1 100 ? -5.551 -1.580 10.242 1.00 98.81 100 VAL A C 1
ATOM 773 O O . VAL A 1 100 ? -4.444 -1.144 9.923 1.00 98.81 100 VAL A O 1
ATOM 776 N N . LEU A 1 101 ? -5.843 -2.878 10.189 1.00 98.69 101 LEU A N 1
ATOM 777 C CA . LEU A 1 101 ? -4.959 -3.891 9.616 1.00 98.69 101 LEU A CA 1
ATOM 778 C C . LEU A 1 101 ? -5.299 -4.114 8.144 1.00 98.69 101 LEU A C 1
ATOM 780 O O . LEU A 1 101 ? -6.436 -4.432 7.816 1.00 98.69 101 LEU A O 1
ATOM 784 N N . GLY A 1 102 ? -4.304 -4.050 7.270 1.00 97.50 102 GLY A N 1
ATOM 785 C CA . GLY A 1 102 ? -4.421 -4.423 5.866 1.00 97.50 102 GLY A CA 1
ATOM 786 C C . GLY A 1 102 ? -3.223 -5.228 5.367 1.00 97.50 102 GLY A C 1
ATOM 787 O O . GLY A 1 102 ? -2.455 -5.819 6.132 1.00 97.50 102 GLY A O 1
ATOM 788 N N . GLY A 1 103 ? -3.048 -5.236 4.049 1.00 93.56 103 GLY A N 1
ATOM 789 C CA . GLY A 1 103 ? -1.961 -5.945 3.381 1.00 93.56 103 GLY A CA 1
ATOM 790 C C . GLY A 1 103 ? -2.318 -7.377 2.983 1.00 93.56 103 GLY A C 1
ATOM 791 O O . GLY A 1 103 ? -3.487 -7.779 2.931 1.00 93.56 103 GLY A O 1
ATOM 792 N N . ARG A 1 104 ? -1.286 -8.152 2.643 1.00 90.94 104 ARG A N 1
ATOM 793 C CA . ARG A 1 104 ? -1.453 -9.487 2.059 1.00 90.94 104 ARG A CA 1
ATOM 794 C C . ARG A 1 104 ? -2.108 -10.471 3.016 1.00 90.94 104 ARG A C 1
ATOM 796 O O . ARG A 1 104 ? -2.991 -11.193 2.581 1.00 90.94 104 ARG A O 1
ATOM 803 N N . HIS A 1 105 ? -1.776 -10.449 4.307 1.00 94.25 105 HIS A N 1
ATOM 804 C CA . HIS A 1 105 ? -2.375 -11.388 5.257 1.00 94.25 105 HIS A CA 1
ATOM 805 C C . HIS A 1 105 ? -3.900 -11.249 5.341 1.00 94.25 105 HIS A C 1
ATOM 807 O O . HIS A 1 105 ? -4.624 -12.241 5.259 1.00 94.25 105 HIS A O 1
ATOM 813 N N . ALA A 1 106 ? -4.400 -10.015 5.455 1.00 95.38 106 ALA A N 1
ATOM 814 C CA . ALA A 1 106 ? -5.835 -9.754 5.450 1.00 95.38 106 ALA A CA 1
ATOM 815 C C . ALA A 1 106 ? -6.469 -10.185 4.117 1.00 95.38 106 ALA A C 1
ATOM 817 O O . ALA A 1 106 ? -7.501 -10.849 4.116 1.00 95.38 106 ALA A O 1
ATOM 818 N N . THR A 1 107 ? -5.805 -9.895 2.993 1.00 92.69 107 THR A N 1
ATOM 819 C CA . THR A 1 107 ? -6.278 -10.272 1.648 1.00 92.69 107 THR A CA 1
ATOM 820 C C . THR A 1 107 ? -6.343 -11.788 1.430 1.00 92.69 107 THR A C 1
ATOM 822 O O . THR A 1 107 ? -7.269 -12.291 0.806 1.00 92.69 107 THR A O 1
ATOM 825 N N . GLU A 1 108 ? -5.383 -12.531 1.972 1.00 90.19 108 GLU A N 1
ATOM 826 C CA . GLU A 1 108 ? -5.297 -13.992 1.865 1.00 90.19 108 GLU A CA 1
ATOM 827 C C . GLU A 1 108 ? -6.302 -14.718 2.764 1.00 90.19 108 GLU A C 1
ATOM 829 O O . GLU A 1 108 ? -6.669 -15.862 2.498 1.00 90.19 108 GLU A O 1
ATOM 834 N N . THR A 1 109 ? -6.726 -14.079 3.855 1.00 94.31 109 THR A N 1
ATOM 835 C CA . THR A 1 109 ? -7.537 -14.724 4.894 1.00 94.31 109 THR A CA 1
ATOM 836 C C . THR A 1 109 ? -8.976 -14.226 4.956 1.00 94.31 109 THR A C 1
ATOM 838 O O . THR A 1 109 ? -9.801 -14.881 5.595 1.00 94.31 109 THR A O 1
ATOM 841 N N . ILE A 1 110 ? -9.297 -13.119 4.284 1.00 95.56 110 ILE A N 1
ATOM 842 C CA . ILE A 1 110 ? -10.644 -12.558 4.157 1.00 95.56 110 ILE A CA 1
ATOM 843 C C . ILE A 1 110 ? -10.926 -12.369 2.666 1.00 95.56 110 ILE A C 1
ATOM 845 O O . ILE A 1 110 ? -10.342 -11.497 2.026 1.00 95.56 110 ILE A O 1
ATOM 849 N N . TYR A 1 111 ? -11.805 -13.185 2.096 1.00 92.19 111 TYR A N 1
ATOM 850 C CA . TYR A 1 111 ? -12.050 -13.216 0.650 1.00 92.19 111 TYR A CA 1
ATOM 851 C C . TYR A 1 111 ? -13.510 -13.541 0.340 1.00 92.19 111 TYR A C 1
ATOM 853 O O .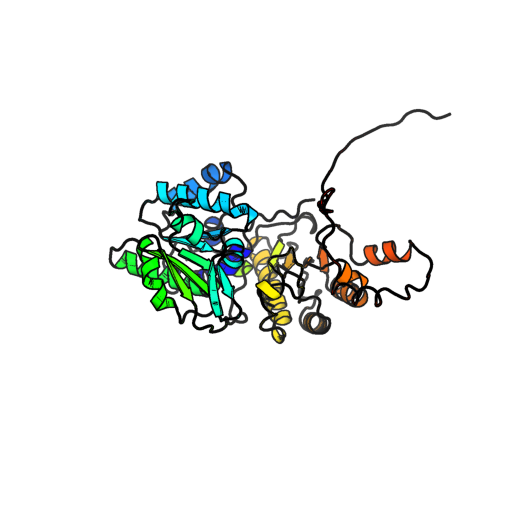 TYR A 1 111 ? -14.270 -13.931 1.223 1.00 92.19 111 TYR A O 1
ATOM 861 N N . ARG A 1 112 ? -13.918 -13.367 -0.919 1.00 89.88 112 ARG A N 1
ATOM 862 C CA . ARG A 1 112 ? -15.219 -13.832 -1.414 1.00 89.88 112 ARG A CA 1
ATOM 863 C C . ARG A 1 112 ? -15.056 -15.217 -2.037 1.00 89.88 112 ARG A C 1
ATOM 865 O O . ARG A 1 112 ? -14.104 -15.422 -2.785 1.00 89.88 112 ARG A O 1
ATOM 872 N N . ASP A 1 113 ? -15.942 -16.149 -1.700 1.00 88.19 113 ASP A N 1
ATOM 873 C CA . ASP A 1 113 ? -16.008 -17.453 -2.370 1.00 88.19 113 ASP A CA 1
ATOM 874 C C . ASP A 1 113 ? -16.720 -17.365 -3.733 1.00 88.19 113 ASP A C 1
ATOM 876 O O . ASP A 1 113 ? -17.162 -16.291 -4.147 1.00 88.19 113 ASP A O 1
ATOM 880 N N . ASP A 1 114 ? -16.841 -18.500 -4.429 1.00 85.38 114 ASP A N 1
ATOM 881 C CA . ASP A 1 114 ? -17.489 -18.593 -5.747 1.00 85.38 114 ASP A CA 1
ATOM 882 C C . ASP A 1 114 ? -18.980 -18.204 -5.717 1.00 85.38 114 ASP A C 1
ATOM 884 O O . ASP A 1 114 ? -19.542 -17.781 -6.725 1.00 85.38 114 ASP A O 1
ATOM 888 N N . GLU A 1 115 ? -19.620 -18.294 -4.548 1.00 89.81 115 GLU A N 1
ATOM 889 C CA . GLU A 1 115 ? -20.997 -17.845 -4.306 1.00 89.81 115 GLU A CA 1
ATOM 890 C C . GLU A 1 115 ? -21.052 -16.371 -3.867 1.00 89.81 115 GLU A C 1
ATOM 892 O O . GLU A 1 115 ? -22.083 -15.878 -3.407 1.00 89.81 115 GLU A O 1
ATOM 897 N N . ASN A 1 116 ? -19.937 -15.649 -4.006 1.00 87.56 116 ASN A N 1
ATOM 898 C CA . ASN A 1 116 ? -19.769 -14.246 -3.650 1.00 87.56 116 ASN A CA 1
ATOM 899 C C . ASN A 1 116 ? -19.967 -13.946 -2.150 1.00 87.56 116 ASN A C 1
ATOM 901 O O . ASN A 1 116 ? -20.152 -12.785 -1.768 1.00 87.56 116 ASN A O 1
ATOM 905 N N . ARG A 1 117 ? -19.904 -14.961 -1.280 1.00 93.06 117 ARG A N 1
ATOM 906 C CA . ARG A 1 117 ? -20.028 -14.805 0.175 1.00 93.06 117 ARG A CA 1
ATOM 907 C C . ARG A 1 117 ? -18.676 -14.488 0.781 1.00 93.06 117 ARG A C 1
ATOM 909 O O . ARG A 1 117 ? -17.664 -15.069 0.396 1.00 93.06 117 ARG A O 1
ATOM 916 N N . VAL A 1 118 ? -18.662 -13.616 1.784 1.00 95.56 118 VAL A N 1
ATOM 917 C CA . VAL A 1 118 ? -17.438 -13.338 2.538 1.00 95.56 118 VAL A CA 1
ATOM 918 C C . VAL A 1 118 ? -17.071 -14.555 3.382 1.00 95.56 118 VAL A C 1
ATOM 920 O O . VAL A 1 118 ? -17.875 -15.073 4.158 1.00 95.56 118 VAL A O 1
ATOM 923 N N . ARG A 1 119 ? -15.835 -15.019 3.220 1.00 95.69 119 ARG A N 1
ATOM 924 C CA . ARG A 1 119 ? -15.235 -16.120 3.961 1.00 95.69 119 ARG A CA 1
ATOM 925 C C . ARG A 1 119 ? -14.059 -15.616 4.775 1.00 95.69 119 ARG A C 1
ATOM 927 O O . ARG A 1 119 ? -13.231 -14.838 4.308 1.00 95.69 119 ARG A O 1
ATOM 934 N N . HIS A 1 120 ? -13.986 -16.142 5.989 1.00 96.25 120 HIS A N 1
ATOM 935 C CA . HIS A 1 120 ? -12.884 -15.951 6.913 1.00 96.25 120 HIS A CA 1
ATOM 936 C C . HIS A 1 120 ? -12.138 -17.269 7.054 1.00 96.25 120 HIS A C 1
ATOM 938 O O . HIS A 1 120 ? -12.690 -18.255 7.544 1.00 96.25 120 HIS A O 1
ATOM 944 N N . HIS A 1 121 ? -10.877 -17.289 6.638 1.00 95.62 121 HIS A N 1
ATOM 945 C CA . HIS A 1 121 ? -9.985 -18.393 6.957 1.00 95.62 121 HIS A CA 1
ATOM 946 C C . HIS A 1 121 ? -9.796 -18.492 8.483 1.00 95.62 121 HIS A C 1
ATOM 948 O O . HIS A 1 121 ? -9.911 -17.496 9.203 1.00 95.62 121 HIS A O 1
ATOM 954 N N . LEU A 1 122 ? -9.441 -19.681 8.980 1.00 95.62 122 LEU A N 1
ATOM 955 C CA . LEU A 1 122 ? -9.166 -19.922 10.406 1.00 95.62 122 LEU A CA 1
ATOM 956 C C . LEU A 1 122 ? -8.048 -19.033 10.966 1.00 95.62 122 LEU A C 1
ATOM 958 O O . LEU A 1 122 ? -8.020 -18.747 12.156 1.00 95.62 122 LEU A O 1
ATOM 962 N N . ALA A 1 123 ? -7.138 -18.603 10.094 1.00 95.44 123 ALA A N 1
ATOM 963 C CA . ALA A 1 123 ? -6.056 -17.683 10.423 1.00 95.44 123 ALA A CA 1
ATOM 964 C C . ALA A 1 123 ? -6.424 -16.204 10.213 1.00 95.44 123 ALA A C 1
ATOM 966 O O . ALA A 1 123 ? -5.547 -15.361 10.340 1.00 95.44 123 ALA A O 1
ATOM 967 N N . SER A 1 124 ? -7.670 -15.872 9.850 1.00 96.56 124 SER A N 1
ATOM 968 C CA . SER A 1 124 ? -8.043 -14.471 9.635 1.00 96.56 124 SER A CA 1
ATOM 969 C C . SER A 1 124 ? -8.014 -13.683 10.949 1.00 96.56 124 SER A C 1
ATOM 971 O O . SER A 1 124 ? -8.443 -14.214 11.979 1.00 96.56 124 SER A O 1
ATOM 973 N N . PRO A 1 125 ? -7.570 -12.413 10.932 1.00 97.12 125 PRO A N 1
ATOM 974 C CA . PRO A 1 125 ? -7.438 -11.606 12.144 1.00 97.12 125 PRO A CA 1
ATOM 975 C C . PRO A 1 125 ? -8.732 -11.535 12.956 1.00 97.12 125 PRO A C 1
ATOM 977 O O . PRO A 1 125 ? -8.728 -11.797 14.153 1.00 97.12 125 PRO A O 1
ATOM 980 N N . LEU A 1 126 ? -9.857 -11.264 12.288 1.00 97.62 126 LEU A N 1
ATOM 981 C CA . LEU A 1 126 ? -11.158 -11.137 12.946 1.00 97.62 126 LEU A CA 1
ATOM 982 C C . LEU A 1 126 ? -11.642 -12.470 13.520 1.00 97.62 126 LEU A C 1
ATOM 984 O O . LEU A 1 126 ? -12.148 -12.502 14.635 1.00 97.62 126 LEU A O 1
ATOM 988 N N . ARG A 1 127 ? -11.435 -13.592 12.815 1.00 96.94 127 ARG A N 1
ATOM 989 C CA . ARG A 1 127 ? -11.820 -14.902 13.354 1.00 96.94 127 ARG A CA 1
ATOM 990 C C . ARG A 1 127 ? -11.007 -15.263 14.592 1.00 96.94 127 ARG A C 1
ATOM 992 O O . ARG A 1 127 ? -11.563 -15.784 15.548 1.00 96.94 127 ARG A O 1
ATOM 999 N N . LEU A 1 128 ? -9.706 -14.981 14.578 1.00 97.50 128 LEU A N 1
ATOM 1000 C CA . LEU A 1 128 ? -8.839 -15.228 15.727 1.00 97.50 128 LEU A CA 1
ATOM 1001 C C . LEU A 1 128 ? -9.226 -14.373 16.939 1.00 97.50 128 LEU A C 1
ATOM 1003 O O . LEU A 1 128 ? -9.112 -14.860 18.061 1.00 97.50 128 LEU A O 1
ATOM 1007 N N . ILE A 1 129 ? -9.689 -13.139 16.719 1.00 96.81 129 ILE A N 1
ATOM 1008 C CA . ILE A 1 129 ? -10.195 -12.276 17.793 1.00 96.81 129 ILE A CA 1
ATOM 1009 C C . ILE A 1 129 ? -11.535 -12.798 18.323 1.00 96.81 129 ILE A C 1
ATOM 1011 O O . ILE A 1 129 ? -11.659 -12.983 19.528 1.00 96.81 129 ILE A O 1
ATOM 1015 N N . ALA A 1 130 ? -12.495 -13.106 17.445 1.00 96.44 130 ALA A N 1
ATOM 1016 C CA . ALA A 1 130 ? -13.795 -13.666 17.834 1.00 96.44 130 ALA A CA 1
ATOM 1017 C C . ALA A 1 130 ? -13.662 -15.001 18.594 1.00 96.44 130 ALA A C 1
ATOM 1019 O O . ALA A 1 130 ? -14.372 -15.250 19.559 1.00 96.44 130 ALA A O 1
ATOM 1020 N N . ASP A 1 131 ? -12.704 -15.848 18.204 1.00 96.00 131 ASP A N 1
ATOM 1021 C CA . ASP A 1 131 ? -12.399 -17.106 18.897 1.00 96.00 131 ASP A CA 1
ATOM 1022 C C . ASP A 1 131 ? -11.593 -16.903 20.210 1.00 96.00 131 ASP A C 1
ATOM 1024 O O . ASP A 1 131 ? -11.194 -17.887 20.835 1.00 96.00 131 ASP A O 1
ATOM 1028 N N . GLY A 1 132 ? -11.252 -15.667 20.599 1.00 95.50 132 GLY A N 1
ATOM 1029 C CA . GLY A 1 132 ? -10.447 -15.366 21.792 1.00 95.50 132 GLY A CA 1
ATOM 1030 C C . GLY A 1 132 ? -8.970 -15.788 21.710 1.00 95.50 132 GLY A C 1
ATOM 1031 O O . GLY A 1 132 ? -8.259 -15.773 22.713 1.00 95.50 132 GLY A O 1
ATOM 1032 N N . LYS A 1 133 ? -8.475 -16.167 20.524 1.00 96.19 133 LYS A N 1
ATOM 1033 C CA . LYS A 1 133 ? -7.079 -16.602 20.302 1.00 96.19 133 LYS A CA 1
ATOM 1034 C C . LYS A 1 133 ? -6.104 -15.430 20.205 1.00 96.19 133 LYS A C 1
ATOM 1036 O O . LYS A 1 133 ? -4.903 -15.606 20.401 1.00 96.19 133 LYS A O 1
ATOM 1041 N N . VAL A 1 134 ? -6.609 -14.248 19.859 1.00 94.69 134 VAL A N 1
ATOM 1042 C CA . VAL A 1 134 ? -5.860 -12.991 19.774 1.00 94.69 134 VAL A CA 1
ATOM 1043 C C . VAL A 1 134 ? -6.682 -11.900 20.460 1.00 94.69 134 VAL A C 1
ATOM 1045 O O . VAL A 1 134 ? -7.897 -11.857 20.324 1.00 94.69 134 VAL A O 1
ATOM 1048 N N . SER A 1 135 ? -6.025 -11.005 21.199 1.00 91.75 135 SER A N 1
ATOM 1049 C CA . SER A 1 135 ? -6.681 -9.840 21.809 1.00 91.75 135 SER A CA 1
ATOM 1050 C C . SER A 1 135 ? -7.315 -8.931 20.751 1.00 91.75 135 SER A C 1
ATOM 1052 O O . SER A 1 135 ? -6.753 -8.789 19.666 1.00 91.75 135 SER A O 1
ATOM 1054 N N . SER A 1 136 ? -8.386 -8.213 21.094 1.00 92.62 136 SER A N 1
ATOM 1055 C CA . SER A 1 136 ? -9.002 -7.190 20.232 1.00 92.62 136 SER A CA 1
ATOM 1056 C C . SER A 1 136 ? -8.101 -5.952 20.045 1.00 92.62 136 SER A C 1
ATOM 1058 O O . SER A 1 136 ? -8.385 -4.878 20.575 1.00 92.62 136 SER A O 1
ATOM 1060 N N . CYS A 1 137 ? -7.002 -6.093 19.299 1.00 95.06 137 CYS A N 1
ATOM 1061 C CA . CYS A 1 137 ? -6.017 -5.033 19.061 1.00 95.06 137 CYS A CA 1
ATOM 1062 C C . CYS A 1 137 ? -6.226 -4.259 17.751 1.00 95.06 137 CYS A C 1
ATOM 1064 O O . CYS A 1 137 ? -5.702 -3.157 17.622 1.00 95.06 137 CYS A O 1
ATOM 1066 N N . PHE A 1 138 ? -7.003 -4.791 16.807 1.00 97.88 138 PHE A N 1
ATOM 1067 C CA . PHE A 1 138 ? -7.391 -4.097 15.577 1.00 97.88 138 PHE A CA 1
ATOM 1068 C C . PHE A 1 138 ? -8.868 -3.709 15.645 1.00 97.88 138 PHE A C 1
ATOM 1070 O O . PHE A 1 138 ? -9.685 -4.506 16.105 1.00 97.88 138 PHE A O 1
ATOM 1077 N N . ASP A 1 139 ? -9.215 -2.525 15.147 1.00 98.50 139 ASP A N 1
ATOM 1078 C CA . ASP A 1 139 ? -10.614 -2.092 15.051 1.00 98.50 139 ASP A CA 1
ATOM 1079 C C . ASP A 1 139 ? -11.228 -2.488 13.715 1.00 98.50 139 ASP A C 1
ATOM 1081 O O . ASP A 1 139 ? -12.406 -2.839 13.650 1.00 98.50 139 ASP A O 1
ATOM 1085 N N . ILE A 1 140 ? -10.423 -2.456 12.650 1.00 98.81 140 ILE A N 1
ATOM 1086 C CA . ILE A 1 140 ? -10.836 -2.813 11.295 1.00 98.81 140 ILE A CA 1
ATOM 1087 C C . ILE A 1 140 ? -9.768 -3.718 10.674 1.00 98.81 140 ILE A C 1
ATOM 1089 O O . ILE A 1 140 ? -8.576 -3.424 10.746 1.00 98.81 140 ILE A O 1
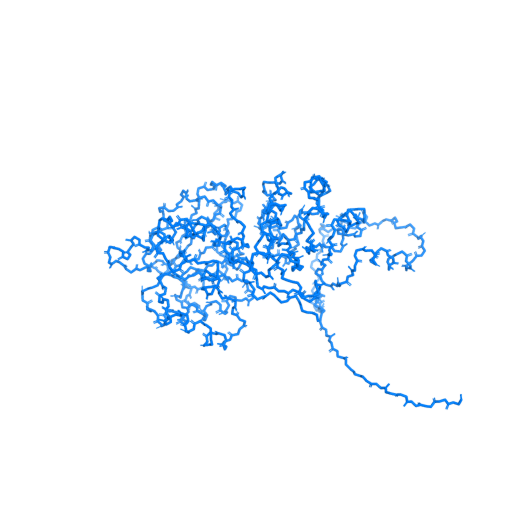ATOM 1093 N N . ALA A 1 141 ? -10.190 -4.803 10.026 1.00 98.56 141 ALA A N 1
ATOM 1094 C CA . ALA A 1 141 ? -9.355 -5.569 9.104 1.00 98.56 141 ALA A CA 1
ATOM 1095 C C . ALA A 1 141 ? -9.845 -5.350 7.666 1.00 98.56 141 ALA A C 1
ATOM 1097 O O . ALA A 1 141 ? -11.021 -5.563 7.373 1.00 98.56 141 ALA A O 1
ATOM 1098 N N . LEU A 1 142 ? -8.942 -4.936 6.779 1.00 98.25 142 LEU A N 1
ATOM 1099 C CA . LEU A 1 142 ? -9.204 -4.577 5.391 1.00 98.25 142 LEU A CA 1
ATOM 1100 C C . LEU A 1 142 ? -8.500 -5.544 4.434 1.00 98.25 142 LEU A C 1
ATOM 1102 O O . LEU A 1 142 ? -7.276 -5.668 4.428 1.00 98.25 142 LEU A O 1
ATOM 1106 N N . SER A 1 143 ? -9.285 -6.198 3.587 1.00 95.75 143 SER A N 1
ATOM 1107 C CA . SER A 1 143 ? -8.831 -7.044 2.485 1.00 95.75 143 SER A CA 1
ATOM 1108 C C . SER A 1 143 ? -9.113 -6.370 1.144 1.00 95.75 143 SER A C 1
ATOM 1110 O O . SER A 1 143 ? -10.193 -5.812 0.950 1.00 95.75 143 SER A O 1
ATOM 1112 N N . GLY A 1 144 ? -8.174 -6.459 0.197 1.00 92.69 144 GLY A N 1
ATOM 1113 C CA . GLY A 1 144 ? -8.328 -5.910 -1.154 1.00 92.69 144 GLY A CA 1
ATOM 1114 C C . GLY A 1 144 ? -7.698 -4.527 -1.347 1.00 92.69 144 GLY A C 1
ATOM 1115 O O . GLY A 1 144 ? -6.608 -4.275 -0.840 1.00 92.69 144 GLY A O 1
ATOM 1116 N N . ASP A 1 145 ? -8.349 -3.671 -2.145 1.00 93.38 145 ASP A N 1
ATOM 1117 C CA . ASP A 1 145 ? -7.849 -2.312 -2.433 1.00 93.38 145 ASP A CA 1
ATOM 1118 C C . ASP A 1 145 ? -7.918 -1.437 -1.179 1.00 93.38 145 ASP A C 1
ATOM 1120 O O . ASP A 1 145 ? -8.963 -1.358 -0.533 1.00 93.38 145 ASP A O 1
ATOM 1124 N N . GLY A 1 146 ? -6.823 -0.750 -0.864 1.00 95.12 146 GLY A N 1
ATOM 1125 C CA . GLY A 1 146 ? -6.741 0.129 0.303 1.00 95.12 146 GLY A CA 1
ATOM 1126 C C . GLY A 1 146 ? -6.922 1.606 -0.026 1.00 95.12 146 GLY A C 1
ATOM 1127 O O . GLY A 1 146 ? -7.306 2.377 0.843 1.00 95.12 146 GLY A O 1
ATOM 1128 N N . GLU A 1 147 ? -6.671 1.999 -1.274 1.00 96.50 147 GLU A N 1
ATOM 1129 C CA . GLU A 1 147 ? -6.358 3.373 -1.664 1.00 96.50 147 GLU A CA 1
ATOM 1130 C C . GLU A 1 147 ? -7.439 4.387 -1.289 1.00 96.50 147 GLU A C 1
ATOM 1132 O O . GLU A 1 147 ? -7.179 5.331 -0.541 1.00 96.50 147 GLU A O 1
ATOM 1137 N N . HIS A 1 148 ? -8.662 4.191 -1.778 1.00 97.44 148 HIS A N 1
ATOM 1138 C CA . HIS A 1 148 ? -9.771 5.080 -1.439 1.00 97.44 148 HIS A CA 1
ATOM 1139 C C . HIS A 1 148 ? -10.371 4.765 -0.067 1.00 97.44 148 HIS A C 1
ATOM 1141 O O . HIS A 1 148 ? -10.794 5.684 0.624 1.00 97.44 148 HIS A O 1
ATOM 1147 N N . PHE A 1 149 ? -10.360 3.500 0.371 1.00 98.06 149 PHE A N 1
ATOM 1148 C CA . PHE A 1 149 ? -10.861 3.134 1.699 1.00 98.06 149 PHE A CA 1
ATOM 1149 C C . PHE A 1 149 ? -10.109 3.871 2.810 1.00 98.06 149 PHE A C 1
ATOM 1151 O O . PHE A 1 149 ? -10.731 4.419 3.715 1.00 98.06 149 PHE A O 1
ATOM 1158 N N . ILE A 1 150 ? -8.776 3.922 2.723 1.00 98.38 150 ILE A N 1
ATOM 1159 C CA . ILE A 1 150 ? -7.930 4.638 3.680 1.00 98.38 150 ILE A CA 1
ATOM 1160 C C . ILE A 1 150 ? -8.287 6.126 3.696 1.00 98.38 150 ILE A C 1
ATOM 1162 O O . ILE A 1 150 ? -8.407 6.708 4.772 1.00 98.38 150 ILE A O 1
ATOM 1166 N N . ALA A 1 151 ? -8.501 6.739 2.530 1.00 97.94 151 ALA A N 1
ATOM 1167 C CA . ALA A 1 151 ? -8.883 8.143 2.481 1.00 97.94 151 ALA A CA 1
ATOM 1168 C C . ALA A 1 151 ? -10.214 8.404 3.204 1.00 97.94 151 ALA A C 1
ATOM 1170 O O . ALA A 1 151 ? -10.281 9.296 4.051 1.00 97.94 151 ALA A O 1
ATOM 1171 N N . GLU A 1 152 ? -11.228 7.583 2.935 1.00 98.31 152 GLU A N 1
ATOM 1172 C CA . GLU A 1 152 ? -12.558 7.727 3.528 1.00 98.31 152 GLU A CA 1
ATOM 1173 C C . GLU A 1 152 ? -12.577 7.423 5.031 1.00 98.31 152 GLU A C 1
ATOM 1175 O O . GLU A 1 152 ? -13.174 8.175 5.800 1.00 98.31 152 GLU A O 1
ATOM 1180 N N . ILE A 1 153 ? -11.879 6.377 5.495 1.00 98.44 153 ILE A N 1
ATOM 1181 C CA . ILE A 1 153 ? -11.826 6.081 6.935 1.00 98.44 153 ILE A CA 1
ATOM 1182 C C . ILE A 1 153 ? -11.093 7.184 7.713 1.00 98.44 153 ILE A C 1
ATOM 1184 O O . ILE A 1 153 ? -11.469 7.476 8.844 1.00 98.44 153 ILE A O 1
ATOM 1188 N N . GLY A 1 154 ? -10.112 7.857 7.098 1.00 98.31 154 GLY A N 1
ATOM 1189 C CA . GLY A 1 154 ? -9.490 9.056 7.668 1.00 98.31 154 GLY A CA 1
ATOM 1190 C C . GLY A 1 154 ? -10.484 10.204 7.865 1.00 98.31 154 GLY A C 1
ATOM 1191 O O . GLY A 1 154 ? -10.487 10.841 8.917 1.00 98.31 154 GLY A O 1
ATOM 1192 N N . CYS A 1 155 ? -11.385 10.425 6.902 1.00 98.38 155 CYS A N 1
ATOM 1193 C CA . CYS A 1 155 ? -12.465 11.407 7.032 1.00 98.38 155 CYS A CA 1
ATOM 1194 C C . CYS A 1 155 ? -13.464 11.030 8.137 1.00 98.38 155 CYS A C 1
ATOM 1196 O O . CYS A 1 155 ? -13.891 11.899 8.898 1.00 98.38 155 CYS A O 1
ATOM 1198 N N . VAL A 1 156 ? -13.809 9.743 8.258 1.00 98.56 156 VAL A N 1
ATOM 1199 C CA . VAL A 1 156 ? -14.680 9.240 9.334 1.00 98.56 156 VAL A CA 1
ATOM 1200 C C . VAL A 1 156 ? -14.056 9.492 10.707 1.00 98.56 156 VAL A C 1
ATOM 1202 O O . VAL A 1 156 ? -14.729 10.040 11.577 1.00 98.56 156 VAL A O 1
ATOM 1205 N N . VAL A 1 157 ? -12.780 9.137 10.895 1.00 98.50 157 VAL A N 1
ATOM 1206 C CA . VAL A 1 157 ? -12.060 9.350 12.163 1.00 98.50 157 VAL A CA 1
ATOM 1207 C C . VAL A 1 157 ? -12.056 10.829 12.546 1.00 98.50 157 VAL A C 1
ATOM 1209 O O . VAL A 1 157 ? -12.506 11.172 13.637 1.00 98.50 157 VAL A O 1
ATOM 1212 N N . ALA A 1 158 ? -11.662 11.711 11.623 1.00 97.75 158 ALA A N 1
ATOM 1213 C CA . ALA A 1 158 ? -11.639 13.149 11.884 1.00 97.75 158 ALA A CA 1
ATOM 1214 C C . ALA A 1 158 ? -13.033 13.708 12.224 1.00 97.75 158 ALA A C 1
ATOM 1216 O O . ALA A 1 158 ? -13.175 14.557 13.104 1.00 97.75 158 ALA A O 1
ATOM 1217 N N . SER A 1 159 ? -14.085 13.219 11.556 1.00 97.94 159 SER A N 1
ATOM 1218 C CA . SER A 1 159 ? -15.459 13.631 11.853 1.00 97.94 159 SER A CA 1
ATOM 1219 C C . SER A 1 159 ? -15.937 13.165 13.229 1.00 97.94 159 SER A C 1
ATOM 1221 O O . SER A 1 159 ? -16.741 13.871 13.841 1.00 97.94 159 SER A O 1
ATOM 1223 N N . LEU A 1 160 ? -15.514 11.986 13.692 1.00 98.19 160 LEU A N 1
ATOM 1224 C CA . LEU A 1 160 ? -15.857 11.477 15.021 1.00 98.19 160 LEU A CA 1
ATOM 1225 C C . LEU A 1 160 ? -15.190 12.314 16.108 1.00 98.19 160 LEU A C 1
ATOM 1227 O O . LEU A 1 160 ? -15.877 12.780 17.016 1.00 98.19 160 LEU A O 1
ATOM 1231 N N . GLU A 1 161 ? -13.899 12.599 15.959 1.00 96.44 161 GLU A N 1
ATOM 1232 C CA . GLU A 1 161 ? -13.164 13.435 16.911 1.00 96.44 161 GLU A CA 1
ATOM 1233 C C . GLU A 1 161 ? -13.723 14.852 16.995 1.00 96.44 161 GLU A C 1
ATOM 1235 O O . GLU A 1 161 ? -13.932 15.365 18.091 1.00 96.44 161 GLU A O 1
ATOM 1240 N N . ALA A 1 162 ? -14.056 15.467 15.855 1.00 96.81 162 ALA A N 1
ATOM 1241 C CA . ALA A 1 162 ? -14.682 16.790 15.827 1.00 96.81 162 ALA A CA 1
ATOM 1242 C C . ALA A 1 162 ? -16.025 16.836 16.584 1.00 96.81 162 ALA A C 1
ATOM 1244 O O . ALA A 1 162 ? -16.473 17.902 17.005 1.00 96.81 162 ALA A O 1
ATOM 1245 N N . ARG A 1 163 ? -16.672 15.680 16.764 1.00 97.62 163 ARG A N 1
ATOM 1246 C CA . ARG A 1 163 ? -17.925 15.506 17.510 1.00 97.62 163 ARG A CA 1
ATOM 1247 C C . ARG A 1 163 ? -17.710 14.999 18.943 1.00 97.62 163 ARG A C 1
ATOM 1249 O O . ARG A 1 163 ? -18.695 14.786 19.644 1.00 97.62 163 ARG A O 1
ATOM 1256 N N . GLY A 1 164 ? -16.462 14.812 19.375 1.00 97.25 164 GLY A N 1
ATOM 1257 C CA . GLY A 1 164 ? -16.106 14.320 20.708 1.00 97.25 164 GLY A CA 1
ATOM 1258 C C . GLY A 1 164 ? -16.237 12.805 20.892 1.00 97.25 164 GLY A C 1
ATOM 1259 O O . GLY A 1 164 ? -16.239 12.342 22.030 1.00 97.25 164 GLY A O 1
ATOM 1260 N N . PHE A 1 165 ? -16.359 12.036 19.807 1.00 98.06 165 PHE A N 1
ATOM 1261 C CA . PHE A 1 165 ? -16.372 10.572 19.853 1.00 98.06 165 PHE A CA 1
ATOM 1262 C C . PHE A 1 165 ? -14.959 10.001 19.722 1.00 98.06 165 PHE A C 1
ATOM 1264 O O . PHE A 1 165 ? -14.084 10.602 19.097 1.00 98.06 165 PHE A O 1
ATOM 1271 N N . SER A 1 166 ? -14.751 8.805 20.276 1.00 97.75 166 SER A N 1
ATOM 1272 C CA . SER A 1 166 ? -13.487 8.082 20.126 1.00 97.75 166 SER A CA 1
ATOM 1273 C C . SER A 1 166 ? -13.235 7.733 18.648 1.00 97.75 166 SER A C 1
ATOM 1275 O O . SER A 1 166 ? -14.136 7.201 17.988 1.00 97.75 166 SER A O 1
ATOM 1277 N N . PRO A 1 167 ? -12.002 7.910 18.129 1.00 98.06 167 PRO A N 1
ATOM 1278 C CA . PRO A 1 167 ? -11.607 7.421 16.805 1.00 98.06 167 PRO A CA 1
ATOM 1279 C C . PRO A 1 167 ? -11.958 5.951 16.562 1.00 98.06 167 PRO A C 1
ATOM 1281 O O . PRO A 1 167 ? -12.297 5.554 15.446 1.00 98.06 167 PRO A O 1
ATOM 1284 N N . ARG A 1 168 ? -11.911 5.134 17.618 1.00 96.50 168 ARG A N 1
ATOM 1285 C CA . ARG A 1 168 ? -12.189 3.696 17.586 1.00 96.50 168 ARG A CA 1
ATOM 1286 C C . ARG A 1 168 ? -13.595 3.366 17.083 1.00 96.50 168 ARG A C 1
ATOM 1288 O O . ARG A 1 168 ? -13.821 2.288 16.530 1.00 96.50 168 ARG A O 1
ATOM 1295 N N . GLU A 1 169 ? -14.536 4.292 17.243 1.00 97.69 169 GLU A N 1
ATOM 1296 C CA . GLU A 1 169 ? -15.918 4.148 16.784 1.00 97.69 169 GLU A CA 1
ATOM 1297 C C . GLU A 1 169 ? -16.053 4.188 15.254 1.00 97.69 169 GLU A C 1
ATOM 1299 O O . GLU A 1 169 ? -17.100 3.814 14.721 1.00 97.69 169 GLU A O 1
ATOM 1304 N N . ALA A 1 170 ? -14.989 4.529 14.514 1.00 97.94 170 ALA A N 1
ATOM 1305 C CA . ALA A 1 170 ? -14.983 4.514 13.050 1.00 97.94 170 ALA A CA 1
ATOM 1306 C C . ALA A 1 170 ? -15.398 3.152 12.466 1.00 97.94 170 ALA A C 1
ATOM 1308 O O . ALA A 1 170 ? -16.034 3.088 11.411 1.00 97.94 170 ALA A O 1
ATOM 1309 N N . LYS A 1 171 ? -15.134 2.056 13.191 1.00 97.19 171 LYS A N 1
ATOM 1310 C CA . LYS A 1 171 ? -15.569 0.699 12.826 1.00 97.19 171 LYS A CA 1
ATOM 1311 C C . LYS A 1 171 ? -17.090 0.543 12.687 1.00 97.19 171 LYS A C 1
ATOM 1313 O O . LYS A 1 171 ? -17.543 -0.300 11.917 1.00 97.19 171 LYS A O 1
ATOM 1318 N N . PHE A 1 172 ? -17.888 1.362 13.374 1.00 97.25 172 PHE A N 1
ATOM 1319 C CA . PHE A 1 172 ? -19.350 1.337 13.264 1.00 97.25 172 PHE A CA 1
ATOM 1320 C C . PHE A 1 172 ? -19.860 2.048 12.003 1.00 97.25 172 PHE A C 1
ATOM 1322 O O . PHE A 1 172 ? -20.998 1.841 11.591 1.00 97.25 172 PHE A O 1
ATOM 1329 N N . SER A 1 173 ? -19.007 2.832 11.339 1.00 97.00 173 SER A N 1
ATOM 1330 C CA . SER A 1 173 ? -19.357 3.563 10.115 1.00 97.00 173 SER A CA 1
ATOM 1331 C C . SER A 1 173 ? -19.084 2.772 8.831 1.00 97.00 173 SER A C 1
ATOM 1333 O O . SER A 1 173 ? -19.364 3.271 7.744 1.00 97.00 173 SER A O 1
ATOM 1335 N N . LEU A 1 174 ? -18.582 1.530 8.915 1.00 97.12 174 LEU A N 1
ATOM 1336 C CA . LEU A 1 174 ? -18.211 0.730 7.736 1.00 97.12 174 LEU A CA 1
ATOM 1337 C C . LEU A 1 174 ? -19.351 0.585 6.715 1.00 97.12 174 LEU A C 1
ATOM 1339 O O . LEU A 1 174 ? -19.095 0.596 5.513 1.00 97.12 174 LEU A O 1
ATOM 1343 N N . GLY A 1 175 ? -20.608 0.499 7.170 1.00 95.69 175 GLY A N 1
ATOM 1344 C CA . GLY A 1 175 ? -21.783 0.412 6.292 1.00 95.69 175 GLY A CA 1
ATOM 1345 C C . GLY A 1 175 ? -21.965 1.624 5.367 1.00 95.69 175 GLY A C 1
ATOM 1346 O O . GLY A 1 175 ? -22.462 1.481 4.250 1.00 95.69 175 GLY A O 1
ATOM 1347 N N . HIS A 1 176 ? -21.498 2.801 5.787 1.00 95.31 176 HIS A N 1
ATOM 1348 C CA . HIS A 1 176 ? -21.578 4.041 5.009 1.00 95.31 176 HIS A CA 1
ATOM 1349 C C . HIS A 1 176 ? -20.507 4.117 3.917 1.00 95.31 176 HIS A C 1
ATOM 1351 O O . HIS A 1 176 ? -20.633 4.907 2.987 1.00 95.31 176 HIS A O 1
ATOM 1357 N N . LEU A 1 177 ? -19.476 3.273 3.998 1.00 96.56 177 LEU A N 1
ATOM 1358 C CA . LEU A 1 177 ? -18.359 3.273 3.058 1.00 96.56 177 LEU A CA 1
ATOM 1359 C C . LEU A 1 177 ? -18.607 2.380 1.841 1.00 96.56 177 LEU A C 1
ATOM 1361 O O . LEU A 1 177 ? -17.749 2.281 0.985 1.00 96.56 177 LEU A O 1
ATOM 1365 N N . THR A 1 178 ? -19.757 1.714 1.703 1.00 96.62 178 THR A N 1
ATOM 1366 C CA . THR A 1 178 ? -20.005 0.744 0.610 1.00 96.62 178 THR A CA 1
ATOM 1367 C C . THR A 1 178 ? -19.828 1.320 -0.803 1.00 96.62 178 THR A C 1
ATOM 1369 O O . THR A 1 178 ? -19.510 0.584 -1.741 1.00 96.62 178 THR A O 1
ATOM 1372 N N . THR A 1 179 ? -19.983 2.630 -0.983 1.00 96.06 179 THR A N 1
ATOM 1373 C CA . THR A 1 179 ? -19.751 3.332 -2.254 1.00 96.06 179 THR A CA 1
ATOM 1374 C C . THR A 1 179 ? -18.309 3.812 -2.434 1.00 96.06 179 THR A C 1
ATOM 1376 O O . THR A 1 179 ? -18.005 4.449 -3.434 1.00 96.06 179 THR A O 1
ATOM 1379 N N . THR A 1 180 ? -17.388 3.531 -1.516 1.00 96.88 180 THR A N 1
ATOM 1380 C CA . THR A 1 180 ? -15.974 3.865 -1.699 1.00 96.88 180 THR A CA 1
ATOM 1381 C C . THR A 1 180 ? -15.373 2.989 -2.804 1.00 96.88 180 THR A C 1
ATOM 1383 O O . THR A 1 180 ? -15.470 1.758 -2.707 1.00 96.88 180 THR A O 1
ATOM 1386 N N . PRO A 1 181 ? -14.741 3.565 -3.849 1.00 95.56 181 PRO A N 1
ATOM 1387 C CA . PRO A 1 181 ? -14.218 2.764 -4.949 1.00 95.56 181 PRO A CA 1
ATOM 1388 C C . PRO A 1 181 ? -13.098 1.801 -4.529 1.00 95.56 181 PRO A C 1
ATOM 1390 O O . PRO A 1 181 ? -12.430 1.969 -3.510 1.00 95.56 181 PRO A O 1
ATOM 1393 N N . GLY A 1 182 ? -12.886 0.796 -5.369 1.00 92.94 182 GLY A N 1
ATOM 1394 C CA . GLY A 1 182 ? -12.049 -0.371 -5.132 1.00 92.94 182 GLY A CA 1
ATOM 1395 C C . GLY A 1 182 ? -12.869 -1.602 -4.765 1.00 92.94 182 GLY A C 1
ATOM 1396 O O . GLY A 1 182 ? -14.006 -1.505 -4.316 1.00 92.94 182 GLY A O 1
ATOM 1397 N N . HIS A 1 183 ? -12.284 -2.787 -4.960 1.00 92.25 183 HIS A N 1
ATOM 1398 C CA . HIS A 1 183 ? -12.903 -4.030 -4.476 1.00 92.25 183 HIS A CA 1
ATOM 1399 C C . HIS A 1 183 ? -12.289 -4.428 -3.142 1.00 92.25 183 HIS A C 1
ATOM 1401 O O . HIS A 1 183 ? -11.239 -5.075 -3.117 1.00 92.25 183 HIS A O 1
ATOM 1407 N N . TRP A 1 184 ? -12.926 -4.047 -2.052 1.00 95.44 184 TRP A N 1
ATOM 1408 C CA . TRP A 1 184 ? -12.440 -4.334 -0.711 1.00 95.44 184 TRP A CA 1
ATOM 1409 C C . TRP A 1 184 ? -13.520 -4.983 0.152 1.00 95.44 184 TRP A C 1
ATOM 1411 O O . TRP A 1 184 ? -14.722 -4.898 -0.134 1.00 95.44 184 TRP A O 1
ATOM 1421 N N . ILE A 1 185 ? -13.051 -5.667 1.191 1.00 97.50 185 ILE A N 1
ATOM 1422 C CA . ILE A 1 185 ? -13.840 -6.238 2.278 1.00 97.50 185 ILE A CA 1
ATOM 1423 C C . ILE A 1 185 ? -13.255 -5.663 3.563 1.00 97.50 185 ILE A C 1
ATOM 1425 O O . ILE A 1 185 ? -12.085 -5.895 3.862 1.00 97.50 185 ILE A O 1
ATOM 1429 N N . ALA A 1 186 ? -14.057 -4.914 4.305 1.00 98.44 186 ALA A N 1
ATOM 1430 C CA . ALA A 1 186 ? -13.696 -4.412 5.618 1.00 98.44 186 ALA A CA 1
ATOM 1431 C C . ALA A 1 186 ? -14.497 -5.183 6.660 1.00 98.44 186 ALA A C 1
ATOM 1433 O O . ALA A 1 186 ? -15.681 -5.455 6.465 1.00 98.44 186 ALA A O 1
ATOM 1434 N N . GLY A 1 187 ? -13.872 -5.536 7.772 1.00 98.25 187 GLY A N 1
ATOM 1435 C CA . GLY A 1 187 ? -14.587 -6.162 8.867 1.00 98.25 187 GLY A CA 1
ATOM 1436 C C . GLY A 1 187 ? -14.114 -5.695 10.225 1.00 98.25 187 GLY A C 1
ATOM 1437 O O . GLY A 1 187 ? -13.026 -5.142 10.368 1.00 98.25 187 GLY A O 1
ATOM 1438 N N . THR A 1 188 ? -14.951 -5.948 11.217 1.00 98.31 188 THR A N 1
ATOM 1439 C CA . THR A 1 188 ? -14.734 -5.586 12.610 1.00 98.31 188 THR A CA 1
ATOM 1440 C C . THR A 1 188 ? -15.358 -6.628 13.540 1.00 98.31 188 THR A C 1
ATOM 1442 O O . THR A 1 188 ? -16.048 -7.542 13.081 1.00 98.31 188 THR A O 1
ATOM 1445 N N . ILE A 1 189 ? -15.099 -6.495 14.840 1.00 96.94 189 ILE A N 1
ATOM 1446 C CA . ILE A 1 189 ? -15.753 -7.270 15.893 1.00 96.94 189 ILE A CA 1
ATOM 1447 C C . ILE A 1 189 ? -16.799 -6.398 16.588 1.00 96.94 189 ILE A C 1
ATOM 1449 O O . ILE A 1 189 ? -16.475 -5.317 17.099 1.00 96.94 189 ILE A O 1
ATOM 1453 N N . MET A 1 190 ? -18.038 -6.886 16.610 1.00 93.12 190 MET A N 1
ATOM 1454 C CA . MET A 1 190 ? -19.152 -6.345 17.396 1.00 93.12 190 MET A CA 1
ATOM 1455 C C . MET A 1 190 ? -19.814 -7.517 18.117 1.00 93.12 190 MET A C 1
ATOM 1457 O O . MET A 1 190 ? -20.015 -8.559 17.500 1.00 93.12 190 MET A O 1
ATOM 1461 N N . ASP A 1 191 ? -20.084 -7.368 19.414 1.00 89.62 191 ASP A N 1
ATOM 1462 C CA . ASP A 1 191 ? -20.721 -8.401 20.246 1.00 89.62 191 ASP A CA 1
ATOM 1463 C C . ASP A 1 191 ? -20.072 -9.796 20.103 1.00 89.62 191 ASP A C 1
ATOM 1465 O O . ASP A 1 191 ? -20.749 -10.807 19.928 1.00 89.62 191 ASP A O 1
ATOM 1469 N N . ASP A 1 192 ? -18.732 -9.830 20.106 1.00 88.69 192 ASP A N 1
ATOM 1470 C CA . ASP A 1 192 ? -17.887 -11.021 19.905 1.00 88.69 192 ASP A CA 1
ATOM 1471 C C . ASP A 1 192 ? -18.091 -11.761 18.567 1.00 88.69 192 ASP A C 1
ATOM 1473 O O . ASP A 1 192 ? -17.595 -12.871 18.361 1.00 88.69 192 ASP A O 1
ATOM 1477 N N . GLN A 1 193 ? -18.765 -11.127 17.607 1.00 94.44 193 GLN A N 1
ATOM 1478 C CA . GLN A 1 193 ? -18.999 -11.659 16.272 1.00 94.44 193 GLN A CA 1
ATOM 1479 C C . GLN A 1 193 ? -18.268 -10.859 15.200 1.00 94.44 193 GLN A C 1
ATOM 1481 O O . GLN A 1 193 ? -17.986 -9.668 15.329 1.00 94.44 193 GLN A O 1
ATOM 1486 N N . VAL A 1 194 ? -17.944 -11.547 14.106 1.00 97.44 194 VAL A N 1
ATOM 1487 C CA . VAL A 1 194 ? -17.323 -10.931 12.935 1.00 97.44 194 VAL A CA 1
ATOM 1488 C C . VAL A 1 194 ? -18.404 -10.268 12.089 1.00 97.44 194 VAL A C 1
ATOM 1490 O O . VAL A 1 194 ? -19.266 -10.949 11.536 1.00 97.44 194 VAL A O 1
ATOM 1493 N N . HIS A 1 195 ? -18.306 -8.953 11.927 1.00 97.69 195 HIS A N 1
ATOM 1494 C CA . HIS A 1 195 ? -19.145 -8.175 11.022 1.00 97.69 195 HIS A CA 1
ATOM 1495 C C . HIS A 1 195 ? -18.321 -7.717 9.828 1.00 97.69 195 HIS A C 1
ATOM 1497 O O . HIS A 1 195 ? -17.238 -7.159 9.998 1.00 97.69 195 HIS A O 1
ATOM 1503 N N . THR A 1 196 ? -18.830 -7.932 8.616 1.00 97.88 196 THR A N 1
ATOM 1504 C CA . THR A 1 196 ? -18.140 -7.535 7.383 1.00 97.88 196 THR A CA 1
ATOM 1505 C C . THR A 1 196 ? -19.018 -6.709 6.473 1.00 97.88 196 THR A C 1
ATOM 1507 O O . THR A 1 196 ? -20.179 -7.042 6.246 1.00 97.88 196 THR A O 1
ATOM 1510 N N . VAL A 1 197 ? -18.412 -5.696 5.872 1.00 97.38 197 VAL A N 1
ATOM 1511 C CA . VAL A 1 197 ? -18.986 -4.866 4.822 1.00 97.38 197 VAL A CA 1
ATOM 1512 C C . VAL A 1 197 ? -18.090 -4.962 3.599 1.00 97.38 197 VAL A C 1
ATOM 1514 O O . VAL A 1 197 ? -16.866 -5.038 3.696 1.00 97.38 197 VAL A O 1
ATOM 1517 N N . CYS A 1 198 ? -18.703 -4.969 2.424 1.00 96.81 198 CYS A N 1
ATOM 1518 C CA . CYS A 1 198 ? -17.972 -4.977 1.172 1.00 96.81 198 CYS A CA 1
ATOM 1519 C C . CYS A 1 198 ? -18.269 -3.723 0.367 1.00 96.81 198 CYS A C 1
ATOM 1521 O O . CYS A 1 198 ? -19.394 -3.226 0.373 1.00 96.81 198 CYS A O 1
ATOM 1523 N N . SER A 1 199 ? -17.284 -3.307 -0.422 1.00 95.69 199 SER A N 1
ATOM 1524 C CA . SER A 1 199 ? -17.509 -2.361 -1.512 1.00 95.69 199 SER A CA 1
ATOM 1525 C C . SER A 1 199 ? -18.633 -2.820 -2.455 1.00 95.69 199 SER A C 1
ATOM 1527 O O . SER A 1 199 ? -18.820 -4.019 -2.698 1.00 95.69 199 SER A O 1
ATOM 1529 N N . SER A 1 200 ? -19.299 -1.842 -3.063 1.00 91.75 200 SER A N 1
ATOM 1530 C CA . SER A 1 200 ? -20.209 -1.987 -4.209 1.00 91.75 200 SER A CA 1
ATOM 1531 C C . SER A 1 200 ? -19.497 -2.447 -5.490 1.00 91.75 200 SER A C 1
ATOM 1533 O O . SER A 1 200 ? -20.151 -2.774 -6.476 1.00 91.75 200 SER A O 1
ATOM 1535 N N . GLY A 1 201 ? -18.160 -2.513 -5.477 1.00 81.56 201 GLY A N 1
ATOM 1536 C CA . GLY A 1 201 ? -17.349 -3.015 -6.582 1.00 81.56 201 GLY A CA 1
ATOM 1537 C C . GLY A 1 201 ? -17.049 -1.987 -7.670 1.00 81.56 201 GLY A C 1
ATOM 1538 O O . GLY A 1 201 ? -16.632 -2.382 -8.759 1.00 81.56 201 GLY A O 1
ATOM 1539 N N . MET A 1 202 ? -17.230 -0.689 -7.401 1.00 89.62 202 MET A N 1
ATOM 1540 C CA . MET A 1 202 ? -16.758 0.356 -8.311 1.00 89.62 202 MET A CA 1
ATOM 1541 C C . MET A 1 202 ? -15.234 0.251 -8.474 1.00 89.62 202 MET A C 1
ATOM 1543 O O . MET A 1 202 ? -14.530 0.226 -7.467 1.00 89.62 202 MET A O 1
ATOM 1547 N N . PRO A 1 203 ? -14.689 0.170 -9.697 1.00 88.88 203 PRO A N 1
ATOM 1548 C CA . PRO A 1 203 ? -13.252 0.010 -9.895 1.00 88.88 203 PRO A CA 1
ATOM 1549 C C . PRO A 1 203 ? -12.482 1.284 -9.519 1.00 88.88 203 PRO A C 1
ATOM 1551 O O . PRO A 1 203 ? -12.979 2.394 -9.697 1.00 88.88 203 PRO A O 1
ATOM 1554 N N . LEU A 1 204 ? -11.239 1.129 -9.053 1.00 91.12 204 LEU A N 1
ATOM 1555 C CA . LEU A 1 204 ? -10.307 2.254 -8.923 1.00 91.12 204 LEU A CA 1
ATOM 1556 C C . LEU A 1 204 ? -9.900 2.782 -10.302 1.00 91.12 204 LEU A C 1
ATOM 1558 O O . LEU A 1 204 ? -9.632 1.997 -11.216 1.00 91.12 204 LEU A O 1
ATOM 1562 N N . ASP A 1 205 ? -9.770 4.101 -10.437 1.00 90.38 205 ASP A N 1
ATOM 1563 C CA . ASP A 1 205 ? -9.071 4.708 -11.569 1.00 90.38 205 ASP A CA 1
ATOM 1564 C C . ASP A 1 205 ? -7.580 4.851 -11.251 1.00 90.38 205 ASP A C 1
ATOM 1566 O O . ASP A 1 205 ? -7.127 5.843 -10.684 1.00 90.38 205 ASP A O 1
ATOM 1570 N N . TYR A 1 206 ? -6.798 3.846 -11.640 1.00 89.75 206 TYR A N 1
ATOM 1571 C CA . TYR A 1 206 ? -5.348 3.865 -11.455 1.00 89.75 206 TYR A CA 1
ATOM 1572 C C . TYR A 1 206 ? -4.628 4.870 -12.362 1.00 89.75 206 TYR A C 1
ATOM 1574 O O . TYR A 1 206 ? -3.445 5.118 -12.155 1.00 89.75 206 TYR A O 1
ATOM 1582 N N . ASN A 1 207 ? -5.290 5.453 -13.367 1.00 87.81 207 ASN A N 1
ATOM 1583 C CA . ASN A 1 207 ? -4.660 6.483 -14.197 1.00 87.81 207 ASN A CA 1
ATOM 1584 C C . ASN A 1 207 ? -4.606 7.833 -13.475 1.00 87.81 207 ASN A C 1
ATOM 1586 O O . ASN A 1 207 ? -3.671 8.598 -13.692 1.00 87.81 207 A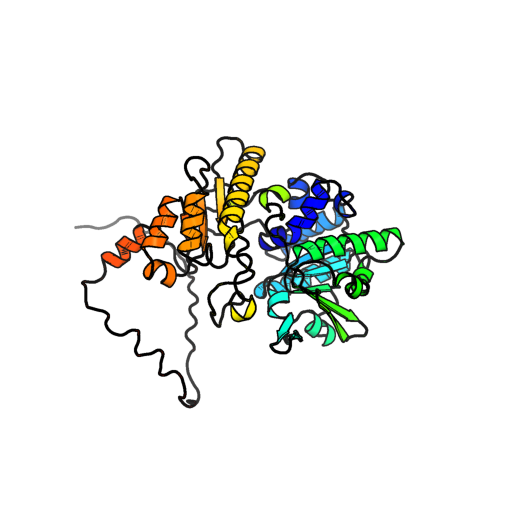SN A O 1
ATOM 1590 N N . GLY A 1 208 ? -5.583 8.102 -12.604 1.00 88.56 208 GLY A N 1
ATOM 1591 C CA . GLY A 1 208 ? -5.599 9.265 -11.717 1.00 88.56 208 GLY A CA 1
ATOM 1592 C C . GLY A 1 208 ? -4.828 9.069 -10.406 1.00 88.56 208 GLY A C 1
ATOM 1593 O O . GLY A 1 208 ? -4.748 10.005 -9.609 1.00 88.56 208 GLY A O 1
ATOM 1594 N N . MET A 1 209 ? -4.270 7.879 -10.148 1.00 92.69 209 MET A N 1
ATOM 1595 C CA . MET A 1 209 ? -3.526 7.619 -8.913 1.00 92.69 209 MET A CA 1
ATOM 1596 C C . MET A 1 209 ? -2.139 8.277 -8.943 1.00 92.69 209 MET A C 1
ATOM 1598 O O . MET A 1 209 ? -1.397 8.100 -9.911 1.00 92.69 209 MET A O 1
ATOM 1602 N N . PRO A 1 210 ? -1.741 8.997 -7.877 1.00 95.06 210 PRO A N 1
ATOM 1603 C CA . PRO A 1 210 ? -0.428 9.632 -7.809 1.00 95.06 210 PRO A CA 1
ATOM 1604 C C . PRO A 1 210 ? 0.695 8.596 -7.695 1.00 95.06 210 PRO A C 1
ATOM 1606 O O . PRO A 1 210 ? 0.502 7.502 -7.160 1.00 95.06 210 PRO A O 1
ATOM 1609 N N . SER A 1 211 ? 1.905 8.949 -8.134 1.00 95.75 211 SER A N 1
ATOM 1610 C CA . SER A 1 211 ? 3.068 8.080 -7.942 1.00 95.75 211 SER A CA 1
ATOM 1611 C C . SER A 1 211 ? 3.453 7.995 -6.456 1.00 95.75 211 SER A C 1
ATOM 1613 O O . SER A 1 211 ? 3.560 9.035 -5.799 1.00 95.75 211 SER A O 1
ATOM 1615 N N . PRO A 1 212 ? 3.761 6.801 -5.910 1.00 95.94 212 PRO A N 1
ATOM 1616 C CA . PRO A 1 212 ? 4.320 6.674 -4.563 1.00 95.94 212 PRO A CA 1
ATOM 1617 C C . PRO A 1 212 ? 5.568 7.540 -4.348 1.00 95.94 212 PRO A C 1
ATOM 1619 O O . PRO A 1 212 ? 5.705 8.168 -3.299 1.00 95.94 212 PRO A O 1
ATOM 1622 N N . ALA A 1 213 ? 6.434 7.657 -5.362 1.00 96.25 213 ALA A N 1
ATOM 1623 C CA . ALA A 1 213 ? 7.618 8.511 -5.293 1.00 96.25 213 ALA A CA 1
ATOM 1624 C C . ALA A 1 213 ? 7.247 9.995 -5.113 1.00 96.25 213 ALA A C 1
ATOM 1626 O O . ALA A 1 213 ? 7.882 10.705 -4.339 1.00 96.25 213 ALA A O 1
ATOM 1627 N N . GLU A 1 214 ? 6.190 10.478 -5.771 1.00 96.69 214 GLU A N 1
ATOM 1628 C CA . GLU A 1 214 ? 5.720 11.864 -5.611 1.00 96.69 214 GLU A CA 1
ATOM 1629 C C . GLU A 1 214 ? 5.094 12.113 -4.241 1.00 96.69 214 GLU A C 1
ATOM 1631 O O . GLU A 1 214 ? 5.113 13.241 -3.747 1.00 96.69 214 GLU A O 1
ATOM 1636 N N . MET A 1 215 ? 4.546 11.076 -3.613 1.00 97.06 215 MET A N 1
ATOM 1637 C CA . MET A 1 215 ? 3.862 11.199 -2.331 1.00 97.06 215 MET A CA 1
ATOM 1638 C C . MET A 1 215 ? 4.817 11.061 -1.143 1.00 97.06 215 MET A C 1
ATOM 1640 O O . MET A 1 215 ? 4.711 11.841 -0.196 1.00 97.06 215 MET A O 1
ATOM 1644 N N . PHE A 1 216 ? 5.779 10.139 -1.214 1.00 95.81 216 PHE A N 1
ATOM 1645 C CA . PHE A 1 216 ? 6.640 9.748 -0.087 1.00 95.81 216 PHE A CA 1
ATOM 1646 C C . PHE A 1 216 ? 8.143 9.927 -0.361 1.00 95.81 216 PHE A C 1
ATOM 1648 O O . PHE A 1 216 ? 8.969 9.830 0.546 1.00 95.81 216 PHE A O 1
ATOM 1655 N N . GLY A 1 217 ? 8.531 10.254 -1.592 1.00 95.00 217 GLY A N 1
ATOM 1656 C CA . GLY A 1 217 ? 9.932 10.333 -1.998 1.00 95.00 217 GLY A CA 1
ATOM 1657 C C . GLY A 1 217 ? 10.541 8.955 -2.253 1.00 95.00 217 GLY A C 1
ATOM 1658 O O . GLY A 1 217 ? 9.839 7.951 -2.345 1.00 95.00 217 GLY A O 1
ATOM 1659 N N . VAL A 1 218 ? 11.866 8.915 -2.372 1.00 93.75 218 VAL A N 1
ATOM 1660 C CA . VAL A 1 218 ? 12.642 7.687 -2.587 1.00 93.75 218 VAL A CA 1
ATOM 1661 C C . VAL A 1 218 ? 13.768 7.677 -1.569 1.00 93.75 218 VAL A C 1
ATOM 1663 O O . VAL A 1 218 ? 14.491 8.662 -1.495 1.00 93.75 218 VAL A O 1
ATOM 1666 N N . THR A 1 219 ? 13.915 6.610 -0.781 1.00 90.81 219 THR A N 1
ATOM 1667 C CA . THR A 1 219 ? 15.055 6.482 0.153 1.00 90.81 219 THR A CA 1
ATOM 1668 C C . THR A 1 219 ? 15.762 5.146 0.067 1.00 90.81 219 THR A C 1
ATOM 1670 O O . THR A 1 219 ? 16.950 5.050 0.373 1.00 90.81 219 THR A O 1
ATOM 1673 N N . THR A 1 220 ? 15.050 4.124 -0.394 1.00 90.50 220 THR A N 1
ATOM 1674 C CA . THR A 1 220 ? 15.623 2.822 -0.683 1.00 90.50 220 THR A CA 1
ATOM 1675 C C . THR A 1 220 ? 16.682 2.920 -1.763 1.00 90.50 220 THR A C 1
ATOM 1677 O O . THR A 1 220 ? 16.606 3.732 -2.682 1.00 90.50 220 THR A O 1
ATOM 1680 N N . SER A 1 221 ? 17.682 2.061 -1.647 1.00 91.38 221 SER A N 1
ATOM 1681 C CA . SER A 1 221 ? 18.757 1.924 -2.606 1.00 91.38 221 SER A CA 1
ATOM 1682 C C . SER A 1 221 ? 19.185 0.465 -2.638 1.00 91.38 221 SER A C 1
ATOM 1684 O O . SER A 1 221 ? 19.472 -0.125 -1.595 1.00 91.38 221 SER A O 1
ATOM 1686 N N . PHE A 1 222 ? 19.187 -0.144 -3.822 1.00 88.00 222 PHE A N 1
ATOM 1687 C CA . PHE A 1 222 ? 19.624 -1.527 -3.974 1.00 88.00 222 PHE A CA 1
ATOM 1688 C C . PHE A 1 222 ? 21.067 -1.602 -4.477 1.00 88.00 222 PHE A C 1
ATOM 1690 O O . PHE A 1 222 ? 21.421 -1.037 -5.516 1.00 88.00 222 PHE A O 1
ATOM 1697 N N . ASP A 1 223 ? 21.885 -2.420 -3.805 1.00 85.88 223 ASP A N 1
ATOM 1698 C CA . ASP A 1 223 ? 23.269 -2.735 -4.200 1.00 85.88 223 ASP A CA 1
ATOM 1699 C C . ASP A 1 223 ? 23.377 -3.153 -5.675 1.00 85.88 223 ASP A C 1
ATOM 1701 O O . ASP A 1 223 ? 24.373 -2.903 -6.354 1.00 85.88 223 ASP A O 1
ATOM 1705 N N . VAL A 1 224 ? 22.339 -3.826 -6.177 1.00 81.44 224 VAL A N 1
ATOM 1706 C CA . VAL A 1 224 ? 22.247 -4.349 -7.547 1.00 81.44 224 VAL A CA 1
ATOM 1707 C C . VAL A 1 224 ? 22.310 -3.234 -8.592 1.00 81.44 224 VAL A C 1
ATOM 1709 O O . VAL A 1 224 ? 22.827 -3.462 -9.683 1.00 81.44 224 VAL A O 1
ATOM 1712 N N . PHE A 1 225 ? 21.858 -2.033 -8.225 1.00 87.06 225 PHE A N 1
ATOM 1713 C CA . PHE A 1 225 ? 21.893 -0.818 -9.029 1.00 87.06 225 PHE A CA 1
ATOM 1714 C C . PHE A 1 225 ? 23.049 0.101 -8.636 1.00 87.06 225 PHE A C 1
ATOM 1716 O O . PHE A 1 225 ? 23.029 1.286 -8.965 1.00 87.06 225 PHE A O 1
ATOM 1723 N N . GLY A 1 226 ? 24.067 -0.429 -7.951 1.00 86.19 226 GLY A N 1
ATOM 1724 C CA . GLY A 1 226 ? 25.244 0.328 -7.533 1.00 86.19 226 GLY A CA 1
ATOM 1725 C C . GLY A 1 226 ? 24.935 1.390 -6.482 1.00 86.19 226 GLY A C 1
ATOM 1726 O O . GLY A 1 226 ? 25.592 2.424 -6.471 1.00 86.19 226 GLY A O 1
ATOM 1727 N N . GLY A 1 227 ? 23.915 1.168 -5.650 1.00 87.19 227 GLY A N 1
ATOM 1728 C CA . GLY A 1 227 ? 23.553 2.105 -4.593 1.00 87.19 227 GLY A CA 1
ATOM 1729 C C . GLY A 1 227 ? 22.754 3.328 -5.069 1.00 87.19 227 GLY A C 1
ATOM 1730 O O . GLY A 1 227 ? 22.566 4.266 -4.292 1.00 87.19 227 GLY A O 1
ATOM 1731 N N . ALA A 1 228 ? 22.264 3.340 -6.313 1.00 91.25 228 ALA A N 1
ATOM 1732 C CA . ALA A 1 228 ? 21.362 4.389 -6.785 1.00 91.25 228 ALA A CA 1
ATOM 1733 C C . ALA A 1 228 ? 20.018 4.353 -6.021 1.00 91.25 228 ALA A C 1
ATOM 1735 O O . ALA A 1 228 ? 19.510 3.256 -5.778 1.00 91.25 228 ALA A O 1
ATOM 1736 N N . PRO A 1 229 ? 19.405 5.511 -5.702 1.00 93.94 229 PRO A N 1
ATOM 1737 C CA . PRO A 1 229 ? 18.054 5.585 -5.170 1.00 93.94 229 PRO A CA 1
ATOM 1738 C C . PRO A 1 229 ? 17.103 4.785 -6.056 1.00 93.94 229 PRO A C 1
ATOM 1740 O O . PRO A 1 229 ? 17.089 4.943 -7.283 1.00 93.94 229 PRO A O 1
ATOM 1743 N N . THR A 1 230 ? 16.363 3.875 -5.435 1.00 94.56 230 THR A N 1
ATOM 1744 C CA . THR A 1 230 ? 15.488 2.912 -6.091 1.00 94.56 230 THR A CA 1
ATOM 1745 C C . THR A 1 230 ? 14.045 3.220 -5.739 1.00 94.56 230 THR A C 1
ATOM 1747 O O . THR A 1 230 ? 13.588 2.938 -4.634 1.00 94.56 230 THR A O 1
ATOM 1750 N N . ALA A 1 231 ? 13.319 3.802 -6.690 1.00 95.62 231 ALA A N 1
ATOM 1751 C CA . ALA A 1 231 ? 11.891 4.030 -6.543 1.00 95.62 231 ALA A CA 1
ATOM 1752 C C . ALA A 1 231 ? 11.114 2.718 -6.682 1.00 95.62 231 ALA A C 1
ATOM 1754 O O . ALA A 1 231 ? 11.402 1.912 -7.564 1.00 95.62 231 ALA A O 1
ATOM 1755 N N . HIS A 1 232 ? 10.083 2.539 -5.867 1.00 94.62 232 HIS A N 1
ATOM 1756 C CA . HIS A 1 232 ? 9.098 1.482 -6.065 1.00 94.62 232 HIS A CA 1
ATOM 1757 C C . HIS A 1 232 ? 8.015 1.993 -7.019 1.00 94.62 232 HIS A C 1
ATOM 1759 O O . HIS A 1 232 ? 7.381 3.013 -6.738 1.00 94.62 232 HIS A O 1
ATOM 1765 N N . VAL A 1 233 ? 7.838 1.322 -8.157 1.00 95.62 233 VAL A N 1
ATOM 1766 C CA . VAL A 1 233 ? 6.878 1.716 -9.199 1.00 95.62 233 VAL A CA 1
ATOM 1767 C C . VAL A 1 233 ? 5.972 0.550 -9.573 1.00 95.62 233 VAL A C 1
ATOM 1769 O O . VAL A 1 233 ? 6.347 -0.614 -9.456 1.00 95.62 233 VAL A O 1
ATOM 1772 N N . PHE A 1 234 ? 4.779 0.866 -10.057 1.00 94.19 234 PHE A N 1
ATOM 1773 C CA . PHE A 1 234 ? 3.730 -0.100 -10.354 1.00 94.19 234 PHE A CA 1
ATOM 1774 C C . PHE A 1 234 ? 3.220 0.142 -11.774 1.00 94.19 234 PHE A C 1
ATOM 1776 O O . PHE A 1 234 ? 3.023 1.285 -12.187 1.00 94.19 234 PHE A O 1
ATOM 1783 N N . SER A 1 235 ? 2.967 -0.918 -12.543 1.00 93.94 235 SER A N 1
ATOM 1784 C CA . SER A 1 235 ? 2.166 -0.763 -13.767 1.00 93.94 235 SER A CA 1
ATOM 1785 C C . SER A 1 235 ? 0.659 -0.781 -13.461 1.00 93.94 235 SER A C 1
ATOM 1787 O O . SER A 1 235 ? -0.180 -0.470 -14.319 1.00 93.94 235 SER A O 1
ATOM 1789 N N . ASP A 1 236 ? 0.313 -1.150 -12.221 1.00 91.00 236 ASP A N 1
ATOM 1790 C CA . ASP A 1 236 ? -1.047 -1.338 -11.719 1.00 91.00 236 ASP A CA 1
ATOM 1791 C C . ASP A 1 236 ? -1.843 -2.327 -12.602 1.00 91.00 236 ASP A C 1
ATOM 1793 O O . ASP A 1 236 ? -3.052 -2.204 -12.790 1.00 91.00 236 ASP A O 1
ATOM 1797 N N . ILE A 1 237 ? -1.158 -3.307 -13.208 1.00 88.94 237 ILE A N 1
ATOM 1798 C CA . ILE A 1 237 ? -1.756 -4.305 -14.114 1.00 88.94 237 ILE A CA 1
ATOM 1799 C C . ILE A 1 237 ? -2.741 -5.249 -13.412 1.00 88.94 237 ILE A C 1
ATOM 1801 O O . ILE A 1 237 ? -3.481 -5.970 -14.074 1.00 88.94 237 ILE A O 1
ATOM 1805 N N . GLY A 1 238 ? -2.771 -5.276 -12.084 1.00 82.19 238 GLY A N 1
ATOM 1806 C CA . GLY A 1 238 ? -3.681 -6.099 -11.298 1.00 82.19 238 GLY A CA 1
ATOM 1807 C C . GLY A 1 238 ? -3.189 -6.281 -9.868 1.00 82.19 238 GLY A C 1
ATOM 1808 O O . GLY A 1 238 ? -2.125 -5.798 -9.496 1.00 82.19 238 GLY A O 1
ATOM 1809 N N . ARG A 1 239 ? -3.972 -7.004 -9.063 1.00 78.25 239 ARG A N 1
ATOM 1810 C CA . ARG A 1 239 ? -3.638 -7.302 -7.656 1.00 78.25 239 ARG A CA 1
ATOM 1811 C C . ARG A 1 239 ? -2.799 -8.559 -7.463 1.00 78.25 239 ARG A C 1
ATOM 1813 O O . ARG A 1 239 ? -2.338 -8.832 -6.351 1.00 78.25 239 ARG A O 1
ATOM 1820 N N . GLY A 1 240 ? -2.687 -9.352 -8.518 1.00 81.31 240 GLY A N 1
ATOM 1821 C CA . GLY A 1 240 ? -2.047 -10.649 -8.505 1.00 81.31 240 GLY A CA 1
ATOM 1822 C C . GLY A 1 240 ? -1.287 -10.916 -9.792 1.00 81.31 240 GLY A C 1
ATOM 1823 O O . GLY A 1 240 ? -1.306 -10.149 -10.756 1.00 81.31 240 GLY A O 1
ATOM 1824 N N . CYS A 1 241 ? -0.622 -12.051 -9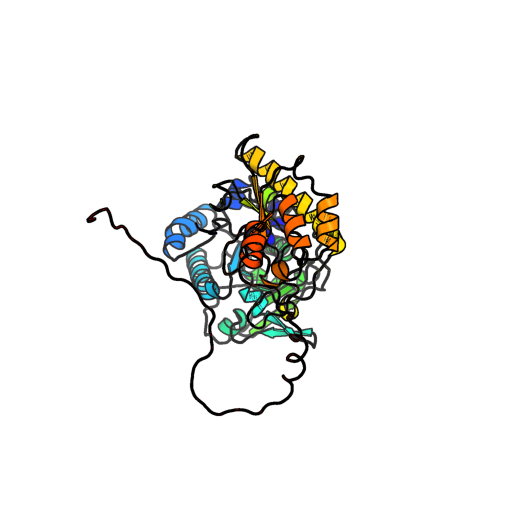.770 1.00 85.81 241 CYS A N 1
ATOM 1825 C CA . CYS A 1 241 ? 0.131 -12.642 -10.841 1.00 85.81 241 CYS A CA 1
ATOM 1826 C C . CYS A 1 241 ? -0.796 -13.321 -11.854 1.00 85.81 241 CYS A C 1
ATOM 1828 O O . CYS A 1 241 ? -1.845 -13.859 -11.508 1.00 85.81 241 CYS A O 1
ATOM 1830 N N . ILE A 1 242 ? -0.361 -13.372 -13.113 1.00 87.00 242 ILE A N 1
ATOM 1831 C CA . ILE A 1 242 ? -1.045 -14.131 -14.171 1.00 87.00 242 ILE A CA 1
ATOM 1832 C C . ILE A 1 242 ? -0.943 -15.654 -13.987 1.00 87.00 242 ILE A C 1
ATOM 1834 O O . ILE A 1 242 ? -1.638 -16.403 -14.670 1.00 87.00 242 ILE A O 1
ATOM 1838 N N . TYR A 1 243 ? -0.058 -16.116 -13.101 1.00 85.94 243 TYR A N 1
ATOM 1839 C CA . TYR A 1 243 ? 0.158 -17.533 -12.823 1.00 85.94 243 TYR A CA 1
ATOM 1840 C C . TYR A 1 243 ? -0.677 -18.026 -11.660 1.00 85.94 243 TYR A C 1
ATOM 1842 O O . TYR A 1 243 ? -0.954 -17.276 -10.729 1.00 85.94 243 TYR A O 1
ATOM 1850 N N . ASP A 1 244 ? -0.988 -19.322 -11.680 1.00 86.38 244 ASP A N 1
ATOM 1851 C CA . ASP A 1 244 ? -1.742 -19.980 -10.618 1.00 86.38 244 ASP A CA 1
ATOM 1852 C C . ASP A 1 244 ? -0.881 -20.894 -9.725 1.00 86.38 244 ASP A C 1
ATOM 1854 O O . ASP A 1 244 ? -1.174 -22.072 -9.524 1.00 86.38 244 ASP A O 1
ATOM 1858 N N . CYS A 1 245 ? 0.257 -20.392 -9.238 1.00 84.25 245 CYS A N 1
ATOM 1859 C CA . CYS A 1 245 ? 1.169 -21.195 -8.420 1.00 84.25 245 CYS A CA 1
ATOM 1860 C C . CYS A 1 245 ? 0.513 -21.574 -7.081 1.00 84.25 245 CYS A C 1
ATOM 1862 O O . CYS A 1 245 ? 0.179 -20.697 -6.288 1.00 84.25 245 CYS A O 1
ATOM 1864 N N . ILE A 1 246 ? 0.400 -22.874 -6.778 1.00 82.12 246 ILE A N 1
ATOM 1865 C CA . ILE A 1 246 ? -0.329 -23.379 -5.595 1.00 82.12 246 ILE A CA 1
ATOM 1866 C C . ILE A 1 246 ? 0.173 -22.829 -4.250 1.00 82.12 246 ILE A C 1
ATOM 1868 O O . ILE A 1 246 ? -0.593 -22.767 -3.295 1.00 82.12 246 ILE A O 1
ATOM 1872 N N . PHE A 1 247 ? 1.440 -22.423 -4.180 1.00 79.06 247 PHE A N 1
ATOM 1873 C CA . PHE A 1 247 ? 2.088 -21.896 -2.978 1.00 79.06 247 PHE A CA 1
ATOM 1874 C C . PHE A 1 247 ? 2.071 -20.364 -2.899 1.00 79.06 247 PHE A C 1
ATOM 1876 O O . PHE A 1 247 ? 2.440 -19.803 -1.872 1.00 79.06 247 PHE A O 1
ATOM 1883 N N . CYS A 1 248 ? 1.725 -19.677 -3.990 1.00 81.62 248 CYS A N 1
ATOM 1884 C CA . CYS A 1 248 ? 1.823 -18.228 -4.081 1.00 81.62 248 CYS A CA 1
ATOM 1885 C C . CYS A 1 248 ? 0.468 -17.603 -3.765 1.00 81.62 248 CYS A C 1
ATOM 1887 O O . CYS A 1 248 ? -0.532 -17.934 -4.393 1.00 81.62 248 CYS A O 1
ATOM 1889 N N . SER A 1 249 ? 0.431 -16.665 -2.829 1.00 79.19 249 SER A N 1
ATOM 1890 C CA . SER A 1 249 ? -0.789 -15.922 -2.521 1.00 79.19 249 SER A CA 1
ATOM 1891 C C . SER A 1 249 ? -1.145 -14.859 -3.554 1.00 79.19 249 SER A C 1
ATOM 1893 O O . SER A 1 249 ? -2.283 -14.406 -3.612 1.00 79.19 249 SER A O 1
ATOM 1895 N N . GLU A 1 250 ? -0.198 -14.492 -4.413 1.00 84.00 250 GLU A N 1
ATOM 1896 C CA . GLU A 1 250 ? -0.452 -13.589 -5.532 1.00 84.00 250 GLU A CA 1
ATOM 1897 C C . GLU A 1 250 ? -1.049 -14.316 -6.733 1.00 84.00 250 GLU A C 1
ATOM 1899 O O . GLU A 1 250 ? -1.316 -13.690 -7.749 1.00 84.00 250 GLU A O 1
ATOM 1904 N N . ARG A 1 251 ? -1.248 -15.633 -6.655 1.00 83.69 251 ARG A N 1
ATOM 1905 C CA . ARG A 1 251 ? -1.744 -16.436 -7.768 1.00 83.69 251 ARG A CA 1
ATOM 1906 C C . ARG A 1 251 ? -3.085 -15.927 -8.313 1.00 83.69 251 ARG A C 1
ATOM 1908 O O . ARG A 1 251 ? -3.910 -15.410 -7.558 1.00 83.69 251 ARG A O 1
ATOM 1915 N N . ILE A 1 252 ? -3.327 -16.118 -9.608 1.00 86.38 252 ILE A N 1
ATOM 1916 C CA . ILE A 1 252 ? -4.506 -15.580 -10.305 1.00 86.38 252 ILE A CA 1
ATOM 1917 C C . ILE A 1 252 ? -5.837 -16.039 -9.688 1.00 86.38 252 ILE A C 1
ATOM 1919 O O . ILE A 1 252 ? -6.781 -15.254 -9.649 1.00 86.38 252 ILE A O 1
ATOM 1923 N N . SER A 1 253 ? -5.914 -17.263 -9.146 1.00 77.88 253 SER A N 1
ATOM 1924 C CA . SER A 1 253 ? -7.125 -17.760 -8.469 1.00 77.88 253 SER A CA 1
ATOM 1925 C C . SER A 1 253 ? -7.446 -17.035 -7.155 1.00 77.88 253 SER A C 1
ATOM 1927 O O . SER A 1 253 ? -8.567 -17.133 -6.671 1.00 77.88 253 SER A O 1
ATOM 1929 N N . VAL A 1 254 ? -6.483 -16.307 -6.578 1.00 77.94 254 VAL A N 1
ATOM 1930 C CA . VAL A 1 254 ? -6.647 -15.536 -5.333 1.00 77.94 254 VAL A CA 1
ATOM 1931 C C . VAL A 1 254 ? -6.705 -14.039 -5.630 1.00 77.94 254 VAL A C 1
ATOM 1933 O O . VAL A 1 254 ? -7.643 -13.359 -5.227 1.00 77.94 254 VAL A O 1
ATOM 1936 N N . GLY A 1 255 ? -5.723 -13.509 -6.367 1.00 77.69 255 GLY A N 1
ATOM 1937 C CA . GLY A 1 255 ? -5.643 -12.081 -6.701 1.00 77.69 255 GLY A CA 1
ATOM 1938 C C . GLY A 1 255 ? -6.632 -11.629 -7.783 1.00 77.69 255 GLY A C 1
ATOM 1939 O O . GLY A 1 255 ? -6.878 -10.428 -7.939 1.00 77.69 255 GLY A O 1
ATOM 1940 N N . GLY A 1 256 ? -7.213 -12.581 -8.514 1.00 81.38 256 GLY A N 1
ATOM 1941 C CA . GLY A 1 256 ? -8.044 -12.336 -9.683 1.00 81.38 256 GLY A CA 1
ATOM 1942 C C . GLY A 1 256 ? -7.226 -12.022 -10.942 1.00 81.38 256 GLY A C 1
ATOM 1943 O O . GLY A 1 256 ? -6.003 -11.865 -10.888 1.00 81.38 256 GLY A O 1
ATOM 1944 N N . PRO A 1 257 ? -7.895 -11.922 -12.103 1.00 83.69 257 PRO A N 1
ATOM 1945 C CA . PRO A 1 257 ? -7.231 -11.631 -13.365 1.00 83.69 257 PRO A CA 1
ATOM 1946 C C . PRO A 1 257 ? -6.652 -10.204 -13.400 1.00 83.69 257 PRO A C 1
ATOM 1948 O O . PRO A 1 257 ? -7.114 -9.325 -12.659 1.00 83.69 257 PRO A O 1
ATOM 1951 N N . PRO A 1 258 ? -5.686 -9.941 -14.302 1.00 83.88 258 PRO A N 1
ATOM 1952 C CA . PRO A 1 258 ? -5.210 -8.594 -14.589 1.00 83.88 258 PRO A CA 1
ATOM 1953 C C . PRO A 1 258 ? -6.343 -7.599 -14.858 1.00 83.88 258 PRO A C 1
ATOM 1955 O O . PRO A 1 258 ? -7.338 -7.915 -15.513 1.00 83.88 258 PRO A O 1
ATOM 1958 N N . ARG A 1 259 ? -6.161 -6.366 -14.390 1.00 80.31 259 ARG A N 1
ATOM 1959 C CA . ARG A 1 259 ? -7.110 -5.258 -14.485 1.00 80.31 259 ARG A CA 1
ATOM 1960 C C . ARG A 1 259 ? -6.490 -4.115 -15.276 1.00 80.31 259 ARG A C 1
ATOM 1962 O O . ARG A 1 259 ? -5.302 -3.843 -15.171 1.00 80.31 259 ARG A O 1
ATOM 1969 N N . GLN A 1 260 ? -7.308 -3.439 -16.084 1.00 75.62 260 GLN A N 1
ATOM 1970 C CA . GLN A 1 260 ? -6.892 -2.254 -16.856 1.00 75.62 260 GLN A CA 1
ATOM 1971 C C . GLN A 1 260 ? -5.616 -2.478 -17.696 1.00 75.62 260 GLN A C 1
ATOM 1973 O O . GLN A 1 260 ? -4.796 -1.585 -17.900 1.00 75.62 260 GLN A O 1
ATOM 1978 N N . PHE A 1 261 ? -5.500 -3.695 -18.230 1.00 79.25 261 PHE A N 1
ATOM 1979 C CA . PHE A 1 261 ? -4.331 -4.239 -18.918 1.00 79.25 261 PHE A CA 1
ATOM 1980 C C . PHE A 1 261 ? -3.769 -3.335 -20.022 1.00 79.25 261 PHE A C 1
ATOM 1982 O O . PHE A 1 261 ? -2.563 -3.253 -20.199 1.00 79.25 261 PHE A O 1
ATOM 1989 N N . LYS A 1 262 ? -4.636 -2.638 -20.767 1.00 84.69 262 LYS A N 1
ATOM 1990 C CA . LYS A 1 262 ? -4.241 -1.850 -21.945 1.00 84.69 262 LYS A CA 1
ATOM 1991 C C . LYS A 1 262 ? -3.425 -0.593 -21.617 1.00 84.69 262 LYS A C 1
ATOM 1993 O O . LYS A 1 262 ? -2.686 -0.141 -22.478 1.00 84.69 262 LYS A O 1
ATOM 1998 N N . ILE A 1 263 ? -3.580 -0.011 -20.426 1.00 90.25 263 ILE A N 1
ATOM 1999 C CA . ILE A 1 263 ? -2.972 1.292 -20.078 1.00 90.25 263 ILE A CA 1
ATOM 2000 C C . ILE A 1 263 ? -1.771 1.115 -19.131 1.00 90.25 263 ILE A C 1
ATOM 2002 O O . ILE A 1 263 ? -1.001 2.051 -18.915 1.00 90.25 263 ILE A O 1
ATOM 2006 N N . SER A 1 264 ? -1.533 -0.099 -18.621 1.00 93.19 264 SER A N 1
ATOM 2007 C CA . SER A 1 264 ? -0.443 -0.367 -17.675 1.00 93.19 264 SER A CA 1
ATOM 2008 C C . SER A 1 264 ? 0.956 0.065 -18.156 1.00 93.19 264 SER A C 1
ATOM 2010 O O . SER A 1 264 ? 1.699 0.593 -17.326 1.00 93.19 264 SER A O 1
ATOM 2012 N N . PRO A 1 265 ? 1.331 -0.012 -19.457 1.00 95.12 265 PRO A N 1
ATOM 2013 C CA . PRO A 1 265 ? 2.624 0.506 -19.918 1.00 95.12 265 PRO A CA 1
ATOM 2014 C C . PRO A 1 265 ? 2.756 2.029 -19.793 1.00 95.12 265 PRO A C 1
ATOM 2016 O O . PRO A 1 265 ? 3.816 2.529 -19.422 1.00 95.12 265 PRO A O 1
ATOM 2019 N N . HIS A 1 266 ? 1.678 2.773 -20.067 1.00 94.62 266 HIS A N 1
ATOM 2020 C CA . HIS A 1 266 ? 1.662 4.232 -19.937 1.00 94.62 266 HIS A CA 1
ATOM 2021 C C . HIS A 1 266 ? 1.752 4.657 -18.471 1.00 94.62 266 HIS A C 1
ATOM 2023 O O . HIS A 1 266 ? 2.516 5.565 -18.146 1.00 94.62 266 HIS A O 1
ATOM 2029 N N . ARG A 1 267 ? 1.032 3.968 -17.575 1.00 94.38 267 ARG A N 1
ATOM 2030 C CA . ARG A 1 267 ? 1.131 4.211 -16.129 1.00 94.38 267 ARG A CA 1
ATOM 2031 C C . ARG A 1 267 ? 2.531 3.951 -15.604 1.00 94.38 267 ARG A C 1
ATOM 2033 O O . ARG A 1 267 ? 3.079 4.804 -14.913 1.00 94.38 267 ARG A O 1
ATOM 2040 N N . LEU A 1 268 ? 3.128 2.823 -15.990 1.00 95.44 268 LEU A N 1
ATOM 2041 C CA . LEU A 1 268 ? 4.503 2.507 -15.625 1.00 95.44 268 LEU A CA 1
ATOM 2042 C C . LEU A 1 268 ? 5.458 3.618 -16.084 1.00 95.44 268 LEU A C 1
ATOM 2044 O O . LEU A 1 268 ? 6.251 4.111 -15.287 1.00 95.44 268 LEU A O 1
ATOM 2048 N N . CYS A 1 269 ? 5.344 4.070 -17.336 1.00 95.00 269 CYS A N 1
ATOM 2049 C CA . CYS A 1 269 ? 6.156 5.174 -17.846 1.00 95.00 269 CYS A CA 1
ATOM 2050 C C . CYS A 1 269 ? 5.952 6.475 -17.047 1.00 95.00 269 CYS A C 1
ATOM 2052 O O . CYS A 1 269 ? 6.924 7.151 -16.707 1.00 95.00 269 CYS A O 1
ATOM 2054 N N . GLY A 1 270 ? 4.706 6.807 -16.694 1.00 94.75 270 GLY A N 1
ATOM 2055 C CA . GLY A 1 270 ? 4.386 7.956 -15.845 1.00 94.75 270 GLY A CA 1
ATOM 2056 C C . GLY A 1 270 ? 5.034 7.867 -14.461 1.00 94.75 270 GLY A C 1
ATOM 2057 O O . GLY A 1 270 ? 5.646 8.834 -14.004 1.00 94.75 270 GLY A O 1
ATOM 2058 N N . GLN A 1 271 ? 4.981 6.694 -13.822 1.00 95.94 271 GLN A N 1
ATOM 2059 C CA . GLN A 1 271 ? 5.618 6.467 -12.523 1.00 95.94 271 GLN A CA 1
ATOM 2060 C C . GLN A 1 271 ? 7.151 6.525 -12.599 1.00 95.94 271 GLN A C 1
ATOM 2062 O O . GLN A 1 271 ? 7.779 7.080 -11.697 1.00 95.94 271 GLN A O 1
ATOM 2067 N N . LEU A 1 272 ? 7.763 6.035 -13.682 1.00 96.06 272 LEU A N 1
ATOM 2068 C CA . LEU A 1 272 ? 9.208 6.153 -13.918 1.00 96.06 272 LEU A CA 1
ATOM 2069 C C . LEU A 1 272 ? 9.641 7.615 -14.104 1.00 96.06 272 LEU A C 1
ATOM 2071 O O . LEU A 1 272 ? 10.633 8.051 -13.516 1.00 96.06 272 LEU A O 1
ATOM 2075 N N . ALA A 1 273 ? 8.876 8.397 -14.868 1.00 95.06 273 ALA A N 1
ATOM 2076 C CA . ALA A 1 273 ? 9.132 9.825 -15.037 1.00 95.06 273 ALA A CA 1
ATOM 2077 C C . ALA A 1 273 ? 8.996 10.583 -13.704 1.00 95.06 273 ALA A C 1
ATOM 2079 O O . ALA A 1 273 ? 9.833 11.427 -13.378 1.00 95.06 273 ALA A O 1
ATOM 2080 N N . ALA A 1 274 ? 7.976 10.249 -12.910 1.00 95.75 274 ALA A N 1
ATOM 2081 C CA . ALA A 1 274 ? 7.780 10.777 -11.564 1.00 95.75 274 ALA A CA 1
ATOM 2082 C C . ALA A 1 274 ? 8.956 10.446 -10.633 1.00 95.75 274 ALA A C 1
ATOM 2084 O O . ALA A 1 274 ? 9.502 11.345 -9.994 1.00 95.75 274 ALA A O 1
ATOM 2085 N N . ALA A 1 275 ? 9.409 9.189 -10.616 1.00 96.12 275 ALA A N 1
ATOM 2086 C CA . ALA A 1 275 ? 10.577 8.762 -9.849 1.00 96.12 275 ALA A CA 1
ATOM 2087 C C . ALA A 1 275 ? 11.830 9.568 -10.218 1.00 96.12 275 ALA A C 1
ATOM 2089 O O . ALA A 1 275 ? 12.523 10.071 -9.336 1.00 96.12 275 ALA A O 1
ATOM 2090 N N . ARG A 1 276 ? 12.087 9.763 -11.517 1.00 95.50 276 ARG A N 1
ATOM 2091 C CA . ARG A 1 276 ? 13.215 10.574 -11.991 1.00 95.50 276 ARG A CA 1
ATOM 2092 C C . ARG A 1 276 ? 13.121 12.026 -11.527 1.00 95.50 276 ARG A C 1
ATOM 2094 O O . ARG A 1 276 ? 14.114 12.554 -11.038 1.00 95.50 276 ARG A O 1
ATOM 2101 N N . ARG A 1 277 ? 11.952 12.667 -11.652 1.00 95.88 277 ARG A N 1
ATOM 2102 C CA . ARG A 1 277 ? 11.745 14.045 -11.164 1.00 95.88 277 ARG A CA 1
ATOM 2103 C C . ARG A 1 277 ? 12.018 14.159 -9.667 1.00 95.88 277 ARG A C 1
ATOM 2105 O O . ARG A 1 277 ? 12.715 15.074 -9.246 1.00 95.88 277 ARG A O 1
ATOM 2112 N N . VAL A 1 278 ? 11.495 13.220 -8.881 1.00 96.44 278 VAL A N 1
ATOM 2113 C CA . VAL A 1 278 ? 11.652 13.204 -7.422 1.00 96.44 278 VAL A CA 1
ATOM 2114 C C . VAL A 1 278 ? 13.109 12.996 -7.024 1.00 96.44 278 VAL A C 1
ATOM 2116 O O . VAL A 1 278 ? 13.619 13.764 -6.218 1.00 96.44 278 VAL A O 1
ATOM 2119 N N . VAL A 1 279 ? 13.810 12.023 -7.616 1.00 95.56 279 VAL A N 1
ATOM 2120 C CA . VAL A 1 279 ? 15.227 11.789 -7.296 1.00 95.56 279 VAL A CA 1
ATOM 2121 C C . VAL A 1 279 ? 16.082 12.994 -7.680 1.00 95.56 279 VAL A C 1
ATOM 2123 O O . VAL A 1 279 ? 16.935 13.398 -6.900 1.00 95.56 279 VAL A O 1
ATOM 2126 N N . LYS A 1 280 ? 15.825 13.629 -8.827 1.00 94.75 280 LYS A N 1
ATOM 2127 C CA . LYS A 1 280 ? 16.533 14.858 -9.210 1.00 94.75 280 LYS A CA 1
ATOM 2128 C C . LYS A 1 280 ? 16.300 16.004 -8.232 1.00 94.75 280 LYS A C 1
ATOM 2130 O O . LYS A 1 280 ? 17.248 16.695 -7.877 1.00 94.75 280 LYS A O 1
ATOM 2135 N N . ALA A 1 281 ? 15.059 16.186 -7.787 1.00 94.94 281 ALA A N 1
ATOM 2136 C CA . ALA A 1 281 ? 14.717 17.220 -6.819 1.00 94.94 281 ALA A CA 1
ATOM 2137 C C . ALA A 1 281 ? 15.352 16.963 -5.442 1.00 94.94 281 ALA A C 1
ATOM 2139 O O . ALA A 1 281 ? 15.829 17.900 -4.810 1.00 94.94 281 ALA A O 1
ATOM 2140 N N . ASP A 1 282 ? 15.376 15.706 -4.993 1.00 94.12 282 ASP A N 1
ATOM 2141 C CA . ASP A 1 282 ? 15.802 15.346 -3.637 1.00 94.12 282 ASP A CA 1
ATOM 2142 C C . ASP A 1 282 ? 17.330 15.098 -3.537 1.00 94.12 282 ASP A C 1
ATOM 2144 O O . ASP A 1 282 ? 17.912 15.314 -2.475 1.00 94.12 282 ASP A O 1
ATOM 2148 N N . TYR A 1 283 ? 17.993 14.669 -4.623 1.00 94.06 283 TYR A N 1
ATOM 2149 C CA . TYR A 1 283 ? 19.415 14.267 -4.648 1.00 94.06 283 TYR A CA 1
ATOM 2150 C C . TYR A 1 283 ? 20.287 15.045 -5.655 1.00 94.06 283 TYR A C 1
ATOM 2152 O O . TYR A 1 283 ? 21.514 14.936 -5.614 1.00 94.06 283 TYR A O 1
ATOM 2160 N N . GLY A 1 284 ? 19.684 15.831 -6.552 1.00 93.94 284 GLY A N 1
ATOM 2161 C CA . GLY A 1 284 ? 20.367 16.633 -7.572 1.00 93.94 284 GLY A CA 1
ATOM 2162 C C . GLY A 1 284 ? 20.262 16.075 -8.999 1.00 93.94 284 GLY A C 1
ATOM 2163 O O . GLY A 1 284 ? 20.085 14.880 -9.226 1.00 93.94 284 GLY A O 1
ATOM 2164 N N . GLU A 1 285 ? 20.417 16.959 -9.990 1.00 91.75 285 GLU A N 1
ATOM 2165 C CA . GLU A 1 285 ? 20.172 16.678 -11.420 1.00 91.75 285 GLU A CA 1
ATOM 2166 C C . GLU A 1 285 ? 20.980 15.512 -12.009 1.00 91.75 285 GLU A C 1
ATOM 2168 O O . GLU A 1 285 ? 20.496 14.803 -12.895 1.00 91.75 285 GLU A O 1
ATOM 2173 N N . ASN A 1 286 ? 22.200 15.307 -11.508 1.00 90.38 286 ASN A N 1
ATOM 2174 C CA . ASN A 1 286 ? 23.144 14.315 -12.026 1.00 90.38 286 ASN A CA 1
ATOM 2175 C C . ASN A 1 286 ? 23.097 12.977 -11.271 1.00 90.38 286 ASN A C 1
ATOM 2177 O O . ASN A 1 286 ? 23.901 12.087 -11.559 1.00 90.38 286 ASN A O 1
ATOM 2181 N N . PHE A 1 287 ? 22.204 12.822 -10.287 1.00 91.88 287 PHE A N 1
ATOM 2182 C CA . PHE A 1 287 ? 22.145 11.597 -9.497 1.00 91.88 287 PHE A CA 1
ATOM 2183 C C . PHE A 1 287 ? 21.558 10.439 -10.323 1.00 91.88 287 PHE A C 1
ATOM 2185 O O . PHE A 1 287 ? 20.543 10.620 -11.003 1.00 91.88 287 PHE A O 1
ATOM 2192 N N . PRO A 1 288 ? 22.163 9.235 -10.292 1.00 92.88 288 PRO A N 1
ATOM 2193 C CA . PRO A 1 288 ? 21.612 8.086 -10.995 1.00 92.88 288 PRO A CA 1
ATOM 2194 C C . PRO A 1 288 ? 20.262 7.687 -10.394 1.00 92.88 288 PRO A C 1
ATOM 2196 O O . PRO A 1 288 ? 20.091 7.676 -9.176 1.00 92.88 288 PRO A O 1
ATOM 2199 N N . VAL A 1 289 ? 19.322 7.297 -11.253 1.00 93.94 289 VAL A N 1
ATOM 2200 C CA . VAL A 1 289 ? 17.979 6.865 -10.850 1.00 93.94 289 VAL A CA 1
ATOM 2201 C C . VAL A 1 289 ? 17.816 5.382 -11.145 1.00 93.94 289 VAL A C 1
ATOM 2203 O O . VAL A 1 289 ? 18.171 4.904 -12.227 1.00 93.94 289 VAL A O 1
ATOM 2206 N N . SER A 1 290 ? 17.248 4.651 -10.194 1.00 94.62 290 SER A N 1
ATOM 2207 C CA . SER A 1 290 ? 16.779 3.285 -10.407 1.00 94.62 290 SER A CA 1
ATOM 2208 C C . SER A 1 290 ? 15.321 3.144 -9.987 1.00 94.62 290 SER A C 1
ATOM 2210 O O . SER A 1 290 ? 14.811 3.934 -9.192 1.00 94.62 290 SER A O 1
ATOM 2212 N N . ALA A 1 291 ? 14.636 2.152 -10.540 1.00 95.12 291 ALA A N 1
ATOM 2213 C CA . ALA A 1 291 ? 13.265 1.835 -10.183 1.00 95.12 291 ALA A CA 1
ATOM 2214 C C . ALA A 1 291 ? 13.067 0.321 -10.152 1.00 95.12 291 ALA A C 1
ATOM 2216 O O . ALA A 1 291 ? 13.506 -0.377 -11.064 1.00 95.12 291 ALA A O 1
ATOM 2217 N N . PHE A 1 292 ? 12.395 -0.180 -9.121 1.00 94.56 292 PHE A N 1
ATOM 2218 C CA . PHE A 1 292 ? 11.966 -1.565 -9.020 1.00 94.56 292 PHE A CA 1
ATOM 2219 C C . PHE A 1 292 ? 10.460 -1.649 -9.257 1.00 94.56 292 PHE A C 1
ATOM 2221 O O . PHE A 1 292 ? 9.674 -0.960 -8.606 1.00 94.56 292 PHE A O 1
ATOM 2228 N N . ILE A 1 293 ? 10.078 -2.469 -10.230 1.00 94.25 293 ILE A N 1
ATOM 2229 C CA . ILE A 1 293 ? 8.703 -2.637 -10.677 1.00 94.25 293 ILE A CA 1
ATOM 2230 C C . ILE A 1 293 ? 8.069 -3.739 -9.833 1.00 94.25 293 ILE A C 1
ATOM 2232 O O . ILE A 1 293 ? 8.436 -4.906 -9.960 1.00 94.25 293 ILE A O 1
ATOM 2236 N N . GLU A 1 294 ? 7.126 -3.343 -8.984 1.00 92.31 294 GLU A N 1
ATOM 2237 C CA . GLU A 1 294 ? 6.482 -4.161 -7.944 1.00 92.31 294 GLU A CA 1
ATOM 2238 C C . GLU A 1 294 ? 5.354 -5.066 -8.468 1.00 92.31 294 GLU A C 1
ATOM 2240 O O . GLU A 1 294 ? 4.619 -5.685 -7.699 1.00 92.31 294 GLU A O 1
ATOM 2245 N N . ASP A 1 295 ? 5.188 -5.158 -9.787 1.00 91.25 295 ASP A N 1
ATOM 2246 C CA . ASP A 1 295 ? 4.302 -6.157 -10.373 1.00 91.25 295 ASP A CA 1
ATOM 2247 C C . ASP A 1 295 ? 4.837 -7.567 -10.066 1.00 91.25 295 ASP A C 1
ATOM 2249 O O . ASP A 1 295 ? 6.015 -7.838 -10.309 1.00 91.25 295 ASP A O 1
ATOM 2253 N N . SER A 1 296 ? 3.958 -8.509 -9.693 1.00 87.75 296 SER A N 1
ATOM 2254 C CA . SER A 1 296 ? 4.323 -9.923 -9.462 1.00 87.75 296 SER A CA 1
ATOM 2255 C C . SER A 1 296 ? 5.122 -10.539 -10.616 1.00 87.75 296 SER A C 1
ATOM 2257 O O . SER A 1 296 ? 5.984 -11.398 -10.438 1.00 87.75 296 SER A O 1
ATOM 2259 N N . THR A 1 297 ? 4.791 -10.117 -11.838 1.00 89.31 297 THR A N 1
ATOM 2260 C CA . THR A 1 297 ? 5.629 -10.299 -13.022 1.00 89.31 297 THR A CA 1
ATOM 2261 C C . THR A 1 297 ? 5.518 -9.041 -13.862 1.00 89.31 297 THR A C 1
ATOM 2263 O O . THR A 1 297 ? 4.402 -8.586 -14.130 1.00 89.31 297 THR A O 1
ATOM 2266 N N . LEU A 1 298 ? 6.654 -8.497 -14.294 1.00 90.56 298 LEU A N 1
ATOM 2267 C CA . LEU A 1 298 ? 6.718 -7.251 -15.055 1.00 90.56 298 LEU A CA 1
ATOM 2268 C C . LEU A 1 298 ? 5.744 -7.266 -16.240 1.00 90.56 298 LEU A C 1
ATOM 2270 O O . LEU A 1 298 ? 5.924 -8.062 -17.166 1.00 90.56 298 LEU A O 1
ATOM 2274 N N . LEU A 1 299 ? 4.731 -6.388 -16.226 1.00 91.88 299 LEU A N 1
ATOM 2275 C CA . LEU A 1 299 ? 3.701 -6.297 -17.273 1.00 91.88 299 LEU A CA 1
ATOM 2276 C C . LEU A 1 299 ? 3.057 -7.659 -17.619 1.00 91.88 299 LEU A C 1
ATOM 2278 O O . LEU A 1 299 ? 2.711 -7.926 -18.775 1.00 91.88 299 LEU A O 1
ATOM 2282 N N . GLY A 1 300 ? 2.957 -8.566 -16.641 1.00 89.75 300 GLY A N 1
ATOM 2283 C CA . GLY A 1 300 ? 2.465 -9.930 -16.851 1.00 89.75 300 GLY A CA 1
ATOM 2284 C C . GLY A 1 300 ? 3.320 -10.753 -17.823 1.00 89.75 300 GLY A C 1
ATOM 2285 O O . GLY A 1 300 ? 2.830 -11.724 -18.391 1.00 89.75 300 GLY A O 1
ATOM 2286 N N . TRP A 1 301 ? 4.554 -10.323 -18.109 1.00 90.62 301 TRP A N 1
ATOM 2287 C CA . TRP A 1 301 ? 5.421 -10.853 -19.167 1.00 90.62 301 TRP A CA 1
ATOM 2288 C C . TRP A 1 301 ? 4.735 -10.954 -20.538 1.00 90.62 301 TRP A C 1
ATOM 2290 O O . TRP A 1 301 ? 4.979 -11.862 -21.339 1.00 90.62 301 TRP A O 1
ATOM 2300 N N . ASN A 1 302 ? 3.837 -10.011 -20.821 1.00 91.69 302 ASN A N 1
ATOM 2301 C CA . ASN A 1 302 ? 3.060 -10.009 -22.046 1.00 91.69 302 ASN A CA 1
ATOM 2302 C C . ASN A 1 302 ? 3.796 -9.267 -23.172 1.00 91.69 302 ASN A C 1
ATOM 2304 O O . ASN A 1 302 ? 4.095 -8.079 -23.066 1.00 91.69 302 ASN A O 1
ATOM 2308 N N . SER A 1 303 ? 4.037 -9.944 -24.299 1.00 92.44 303 SER A N 1
ATOM 2309 C CA . SER A 1 303 ? 4.786 -9.359 -25.422 1.00 92.44 303 SER A CA 1
ATOM 2310 C C . SER A 1 303 ? 4.121 -8.130 -26.050 1.00 92.44 303 SER A C 1
ATOM 2312 O O . SER A 1 303 ? 4.837 -7.250 -26.527 1.00 92.44 303 SER A O 1
ATOM 2314 N N . ALA A 1 304 ? 2.787 -8.040 -26.041 1.00 93.50 304 ALA A N 1
ATOM 2315 C CA . ALA A 1 304 ? 2.070 -6.876 -26.557 1.00 93.50 304 ALA A CA 1
ATOM 2316 C C . ALA A 1 304 ? 2.195 -5.672 -25.614 1.00 93.50 304 ALA A C 1
ATOM 2318 O O . ALA A 1 304 ? 2.415 -4.561 -26.088 1.00 93.50 304 ALA A O 1
ATOM 2319 N N . LEU A 1 305 ? 2.138 -5.883 -24.295 1.00 94.38 305 LEU A N 1
ATOM 2320 C CA . LEU A 1 305 ? 2.354 -4.807 -23.323 1.00 94.38 305 LEU A CA 1
ATOM 2321 C C . LEU A 1 305 ? 3.792 -4.314 -23.312 1.00 94.38 305 LEU A C 1
ATOM 2323 O O . LEU A 1 305 ? 4.013 -3.111 -23.317 1.00 94.38 305 LEU A O 1
ATOM 2327 N N . VAL A 1 306 ? 4.771 -5.215 -23.384 1.00 94.12 306 VAL A N 1
ATOM 2328 C CA . VAL A 1 306 ? 6.174 -4.812 -23.548 1.00 94.12 306 VAL A CA 1
ATOM 2329 C C . VAL A 1 306 ? 6.370 -4.066 -24.869 1.00 94.12 306 VAL A C 1
ATOM 2331 O O . VAL A 1 306 ? 7.148 -3.122 -24.926 1.00 94.12 306 VAL A O 1
ATOM 2334 N N . ALA A 1 307 ? 5.639 -4.435 -25.928 1.00 94.12 307 ALA A N 1
ATOM 2335 C CA . ALA A 1 307 ? 5.687 -3.688 -27.181 1.00 94.12 307 ALA A CA 1
ATOM 2336 C C . ALA A 1 307 ? 5.124 -2.279 -27.074 1.00 94.12 307 ALA A C 1
ATOM 2338 O O . ALA A 1 307 ? 5.640 -1.368 -27.711 1.00 94.12 307 ALA A O 1
ATOM 2339 N N . GLN A 1 308 ? 4.059 -2.107 -26.303 1.00 95.19 308 GLN A N 1
ATOM 2340 C CA . GLN A 1 308 ? 3.521 -0.788 -26.004 1.00 95.19 308 GLN A CA 1
ATOM 2341 C C . GLN A 1 308 ? 4.481 -0.006 -25.112 1.00 95.19 308 GLN A C 1
ATOM 2343 O O . GLN A 1 308 ? 4.722 1.160 -25.388 1.00 95.19 308 GLN A O 1
ATOM 2348 N N . PHE A 1 309 ? 5.091 -0.656 -24.118 1.00 95.12 309 PHE A N 1
ATOM 2349 C CA . PHE A 1 309 ? 6.089 -0.039 -23.252 1.00 95.12 309 PHE A CA 1
ATOM 2350 C C . PHE A 1 309 ? 7.280 0.491 -24.058 1.00 95.12 309 PHE A C 1
ATOM 2352 O O . PHE A 1 309 ? 7.636 1.648 -23.900 1.00 95.12 309 PHE A O 1
ATOM 2359 N N . GLU A 1 310 ? 7.822 -0.289 -25.000 1.00 93.50 310 GLU A N 1
ATOM 2360 C CA . GLU A 1 310 ? 8.916 0.153 -25.887 1.00 93.50 310 GLU A CA 1
ATOM 2361 C C . GLU A 1 310 ? 8.540 1.366 -26.751 1.00 93.50 310 GLU A C 1
ATOM 2363 O O . GLU A 1 310 ? 9.407 2.152 -27.108 1.00 93.50 310 GLU A O 1
ATOM 2368 N N . LYS A 1 311 ? 7.256 1.547 -27.079 1.00 94.00 311 LYS A N 1
ATOM 2369 C CA . LYS A 1 311 ? 6.798 2.714 -27.848 1.00 94.00 311 LYS A CA 1
ATOM 2370 C C . LYS A 1 311 ? 6.680 3.984 -27.011 1.00 94.00 311 LYS A C 1
ATOM 2372 O O . LYS A 1 311 ? 6.697 5.066 -27.584 1.00 94.00 311 LYS A O 1
ATOM 2377 N N . VAL A 1 312 ? 6.466 3.854 -25.703 1.00 94.00 312 VAL A N 1
ATOM 2378 C CA . VAL A 1 312 ? 6.160 4.992 -24.817 1.00 94.00 312 VAL A CA 1
ATOM 2379 C C . VAL A 1 312 ? 7.306 5.328 -23.871 1.00 94.00 312 VAL A C 1
ATOM 2381 O O . VAL A 1 312 ? 7.316 6.415 -23.310 1.00 94.00 312 VAL A O 1
ATOM 2384 N N . PHE A 1 313 ? 8.257 4.411 -23.690 1.00 93.56 313 PHE A N 1
ATOM 2385 C CA . PHE A 1 313 ? 9.426 4.588 -22.843 1.00 93.56 313 PHE A CA 1
ATOM 2386 C C . PHE A 1 313 ? 10.696 4.647 -23.688 1.00 93.56 313 PHE A C 1
ATOM 2388 O O . PHE A 1 313 ? 11.117 3.640 -24.260 1.00 93.56 313 PHE A O 1
ATOM 2395 N N . ASP A 1 314 ? 11.326 5.820 -23.698 1.00 89.25 314 ASP A N 1
ATOM 2396 C CA . ASP A 1 314 ? 12.653 6.021 -24.270 1.00 89.25 314 ASP A CA 1
ATOM 2397 C C . ASP A 1 314 ? 13.718 6.050 -23.150 1.00 89.25 314 ASP A C 1
ATOM 2399 O O . ASP A 1 314 ? 13.730 6.984 -22.337 1.00 89.25 314 ASP A O 1
ATOM 2403 N N . PRO A 1 315 ? 14.626 5.053 -23.082 1.00 85.75 315 PRO A N 1
ATOM 2404 C CA . PRO A 1 315 ? 15.691 5.013 -22.081 1.00 85.75 315 PRO A CA 1
ATOM 2405 C C . PRO A 1 315 ? 16.757 6.107 -22.262 1.00 85.75 315 PRO A C 1
ATOM 2407 O O . PRO A 1 315 ? 17.502 6.374 -21.319 1.00 85.75 315 PRO A O 1
ATOM 2410 N N . LEU A 1 316 ? 16.859 6.735 -23.439 1.00 84.06 316 LEU A N 1
ATOM 2411 C CA . LEU A 1 316 ? 17.774 7.853 -23.685 1.00 84.06 316 LEU A CA 1
ATOM 2412 C C . LEU A 1 316 ? 17.216 9.157 -23.108 1.00 84.06 316 LEU A C 1
ATOM 2414 O O . LEU A 1 316 ? 17.953 9.921 -22.485 1.00 84.06 316 LEU A O 1
ATOM 2418 N N . GLU A 1 317 ? 15.912 9.390 -23.255 1.00 82.50 317 GLU A N 1
ATOM 2419 C CA . GLU A 1 317 ? 15.241 10.563 -22.681 1.00 82.50 317 GLU A CA 1
ATOM 2420 C C . GLU A 1 317 ? 15.000 10.411 -21.170 1.00 82.50 317 GLU A C 1
ATOM 2422 O O . GLU A 1 317 ? 15.078 11.379 -20.402 1.00 82.50 317 GLU A O 1
ATOM 2427 N N . ASN A 1 318 ? 14.744 9.178 -20.723 1.00 81.69 318 ASN A N 1
ATOM 2428 C CA . ASN A 1 318 ? 14.481 8.831 -19.330 1.00 81.69 318 ASN A CA 1
ATOM 2429 C C . ASN A 1 318 ? 15.459 7.758 -18.832 1.00 81.69 318 ASN A C 1
ATOM 2431 O O . ASN A 1 318 ? 15.059 6.610 -18.620 1.00 81.69 318 ASN A O 1
ATOM 2435 N N . PRO A 1 319 ? 16.733 8.124 -18.591 1.00 87.50 319 PRO A N 1
ATOM 2436 C CA . PRO A 1 319 ? 17.737 7.184 -18.112 1.00 87.50 319 PRO A CA 1
ATOM 2437 C C . PRO A 1 319 ? 17.408 6.746 -16.681 1.00 87.50 319 PRO A C 1
ATOM 2439 O O . PRO A 1 319 ? 17.694 7.449 -15.710 1.00 87.50 319 PRO A O 1
ATOM 2442 N N . VAL A 1 320 ? 16.791 5.572 -16.560 1.00 91.06 320 VAL A N 1
ATOM 2443 C CA . VAL A 1 320 ? 16.446 4.915 -15.296 1.00 91.06 320 VAL A CA 1
ATOM 2444 C C . VAL A 1 320 ? 16.886 3.459 -15.384 1.00 91.06 320 VAL A C 1
ATOM 2446 O O . VAL A 1 320 ? 16.563 2.767 -16.347 1.00 91.06 320 VAL A O 1
ATOM 2449 N N . ARG A 1 321 ? 17.617 2.974 -14.376 1.00 91.75 321 ARG A N 1
ATOM 2450 C CA . ARG A 1 321 ? 17.931 1.541 -14.254 1.00 91.75 321 ARG A CA 1
ATOM 2451 C C . ARG A 1 321 ? 16.683 0.807 -13.789 1.00 91.75 321 ARG A C 1
ATOM 2453 O O . ARG A 1 321 ? 16.160 1.126 -12.722 1.00 91.75 321 ARG A O 1
ATOM 2460 N N . LEU A 1 322 ? 16.204 -0.150 -14.573 1.00 92.50 322 LEU A N 1
ATOM 2461 C CA . LEU A 1 322 ? 14.954 -0.839 -14.274 1.00 92.50 322 LEU A CA 1
ATOM 2462 C C . LEU A 1 322 ? 15.237 -2.183 -13.603 1.00 92.50 322 LEU A C 1
ATOM 2464 O O . LEU A 1 322 ? 16.070 -2.956 -14.065 1.00 92.50 322 LEU A O 1
ATOM 2468 N N . GLY A 1 323 ? 14.493 -2.481 -12.545 1.00 92.31 323 GLY A N 1
ATOM 2469 C CA . GLY A 1 323 ? 14.352 -3.804 -11.956 1.00 92.31 323 GLY A CA 1
ATOM 2470 C C . GLY A 1 323 ? 12.931 -4.300 -12.074 1.00 92.31 323 GLY A C 1
ATOM 2471 O O . GLY A 1 323 ? 11.992 -3.516 -12.003 1.00 92.31 323 GLY A O 1
ATOM 2472 N N . GLY A 1 324 ? 12.758 -5.606 -12.205 1.00 91.25 324 GLY A N 1
ATOM 2473 C CA . GLY A 1 324 ? 11.439 -6.217 -12.140 1.00 91.25 324 GLY A CA 1
ATOM 2474 C C . GLY A 1 324 ? 11.518 -7.719 -11.950 1.00 91.25 324 GLY A C 1
ATOM 2475 O O . GLY A 1 324 ? 12.589 -8.324 -12.080 1.00 91.25 324 GLY A O 1
ATOM 2476 N N . GLN A 1 325 ? 10.366 -8.307 -11.647 1.00 88.88 325 GLN A N 1
ATOM 2477 C CA . GLN A 1 325 ? 10.231 -9.733 -11.391 1.00 88.88 325 GLN A CA 1
ATOM 2478 C C . GLN A 1 325 ? 9.856 -10.503 -12.662 1.00 88.88 325 GLN A C 1
ATOM 2480 O O . GLN A 1 325 ? 9.004 -10.077 -13.448 1.00 88.88 325 GLN A O 1
ATOM 2485 N N . ALA A 1 326 ? 10.488 -11.661 -12.847 1.00 88.69 326 ALA A N 1
ATOM 2486 C CA . ALA A 1 326 ? 10.116 -12.655 -13.849 1.00 88.69 326 ALA A CA 1
ATOM 2487 C C . ALA A 1 326 ? 10.432 -14.070 -13.347 1.00 88.69 326 ALA A C 1
ATOM 2489 O O . ALA A 1 326 ? 11.374 -14.285 -12.582 1.00 88.69 326 ALA A O 1
ATOM 2490 N N . THR A 1 327 ? 9.667 -15.051 -13.811 1.00 86.62 327 THR A N 1
ATOM 2491 C CA . THR A 1 327 ? 9.960 -16.471 -13.584 1.00 86.62 327 THR A CA 1
ATOM 2492 C C . THR A 1 327 ? 11.055 -16.959 -14.538 1.00 86.62 327 THR A C 1
ATOM 2494 O O . THR A 1 327 ? 11.278 -16.388 -15.608 1.00 86.62 327 THR A O 1
ATOM 2497 N N . ILE A 1 328 ? 11.740 -18.047 -14.182 1.00 85.94 328 ILE A N 1
ATOM 2498 C CA . ILE A 1 328 ? 12.765 -18.646 -15.053 1.00 85.94 328 ILE A CA 1
ATOM 2499 C C . ILE A 1 328 ? 12.135 -19.136 -16.364 1.00 85.94 328 ILE A C 1
ATOM 2501 O O . ILE A 1 328 ? 12.667 -18.861 -17.441 1.00 85.94 328 ILE A O 1
ATOM 2505 N N . ASP A 1 329 ? 10.966 -19.777 -16.291 1.00 85.06 329 ASP A N 1
ATOM 2506 C CA . ASP A 1 329 ? 10.249 -20.284 -17.465 1.00 85.06 329 ASP A CA 1
ATOM 2507 C C . ASP A 1 329 ? 9.886 -19.169 -18.449 1.00 85.06 329 ASP A C 1
ATOM 2509 O O . ASP A 1 329 ? 9.977 -19.351 -19.661 1.00 85.06 329 ASP A O 1
ATOM 2513 N N . GLN A 1 330 ? 9.516 -17.989 -17.948 1.00 88.12 330 GLN A N 1
ATOM 2514 C CA . GLN A 1 330 ? 9.250 -16.810 -18.772 1.00 88.12 330 GLN A CA 1
ATOM 2515 C C . GLN A 1 330 ? 10.466 -16.394 -19.606 1.00 88.12 330 GLN A C 1
ATOM 2517 O O . GLN A 1 330 ? 10.335 -16.100 -20.799 1.00 88.12 330 GLN A O 1
ATOM 2522 N N . ILE A 1 331 ? 11.648 -16.389 -18.990 1.00 87.94 331 ILE A N 1
ATOM 2523 C CA . ILE A 1 331 ? 12.899 -15.995 -19.642 1.00 87.94 331 ILE A CA 1
ATOM 2524 C C . ILE A 1 331 ? 13.334 -17.063 -20.650 1.00 87.94 331 ILE A C 1
ATOM 2526 O O . ILE A 1 331 ? 13.665 -16.730 -21.789 1.00 87.94 331 ILE A O 1
ATOM 2530 N N . VAL A 1 332 ? 13.303 -18.338 -20.251 1.00 88.12 332 VAL A N 1
ATOM 2531 C CA . VAL A 1 332 ? 13.752 -19.469 -21.079 1.00 88.12 332 VAL A CA 1
ATOM 2532 C C . VAL A 1 332 ? 12.838 -19.681 -22.284 1.00 88.12 332 VAL A C 1
ATOM 2534 O O . VAL A 1 332 ? 13.329 -19.893 -23.391 1.00 88.12 332 VAL A O 1
ATOM 2537 N N . ASN A 1 333 ? 11.519 -19.577 -22.104 1.00 89.88 333 ASN A N 1
ATOM 2538 C CA . ASN A 1 333 ? 10.559 -19.806 -23.186 1.00 89.88 333 ASN A CA 1
ATOM 2539 C C . ASN A 1 333 ? 10.395 -18.595 -24.114 1.00 89.88 333 ASN A C 1
ATOM 2541 O O . ASN A 1 333 ? 9.920 -18.750 -25.238 1.00 89.88 333 ASN A O 1
ATOM 2545 N N . ASN A 1 334 ? 10.783 -17.389 -23.682 1.00 89.94 334 ASN A N 1
ATOM 2546 C CA . ASN A 1 334 ? 10.726 -16.189 -24.516 1.00 89.94 334 ASN A CA 1
ATOM 2547 C C . ASN A 1 334 ? 11.987 -15.309 -24.381 1.00 89.94 334 ASN A C 1
ATOM 2549 O O . ASN A 1 334 ? 11.924 -14.159 -23.926 1.00 89.94 334 ASN A O 1
ATOM 2553 N N . PRO A 1 335 ? 13.152 -15.802 -24.839 1.00 88.88 335 PRO A N 1
ATOM 2554 C CA . PRO A 1 335 ? 14.412 -15.065 -24.747 1.00 88.88 335 PRO A CA 1
ATOM 2555 C C . PRO A 1 335 ? 14.427 -13.803 -25.618 1.00 88.88 335 PRO A C 1
ATOM 2557 O O . PRO A 1 335 ? 15.219 -12.887 -25.393 1.00 88.88 335 PRO A O 1
ATOM 2560 N N . ALA A 1 336 ? 13.571 -13.731 -26.642 1.00 90.81 336 ALA A N 1
ATOM 2561 C CA . ALA A 1 336 ? 13.401 -12.526 -27.447 1.00 90.81 336 ALA A CA 1
ATOM 2562 C C . ALA A 1 336 ? 12.801 -11.381 -26.616 1.00 90.81 336 ALA A C 1
ATOM 2564 O O . ALA A 1 336 ? 13.307 -10.260 -26.681 1.00 90.81 336 ALA A O 1
ATOM 2565 N N . LEU A 1 337 ? 11.786 -11.672 -25.795 1.00 90.88 337 LEU A N 1
ATOM 2566 C CA . LEU A 1 337 ? 11.176 -10.690 -24.903 1.00 90.88 337 LEU A CA 1
ATOM 2567 C C . LEU A 1 337 ? 12.148 -10.224 -23.814 1.00 90.88 337 LEU A C 1
ATOM 2569 O O . LEU A 1 337 ? 12.283 -9.022 -23.602 1.00 90.88 337 LEU A O 1
ATOM 2573 N N . ALA A 1 338 ? 12.893 -11.149 -23.201 1.00 88.69 338 ALA A N 1
ATOM 2574 C CA . ALA A 1 338 ? 13.924 -10.809 -22.219 1.00 88.69 338 ALA A CA 1
ATOM 2575 C C . ALA A 1 338 ? 15.008 -9.891 -22.813 1.00 88.69 338 ALA A C 1
ATOM 2577 O O . ALA A 1 338 ? 15.369 -8.882 -22.212 1.00 88.69 338 ALA A O 1
ATOM 2578 N N . ARG A 1 339 ? 15.491 -10.189 -24.031 1.00 88.50 339 ARG A N 1
ATOM 2579 C CA . ARG A 1 339 ? 16.450 -9.320 -24.738 1.00 88.50 339 ARG A CA 1
ATOM 2580 C C . ARG A 1 339 ? 15.869 -7.948 -25.062 1.00 88.50 339 ARG A C 1
ATOM 2582 O O . ARG A 1 339 ? 16.599 -6.965 -24.998 1.00 88.50 339 ARG A O 1
ATOM 2589 N N . ARG A 1 340 ? 14.586 -7.876 -25.425 1.00 90.56 340 ARG A N 1
ATOM 2590 C CA . ARG A 1 340 ? 13.898 -6.606 -25.691 1.00 90.56 340 ARG A CA 1
ATOM 2591 C C . ARG A 1 340 ? 13.864 -5.731 -24.446 1.00 90.56 340 ARG A C 1
ATOM 2593 O O . ARG A 1 340 ? 14.323 -4.601 -24.504 1.00 90.56 340 ARG A O 1
ATOM 2600 N N . LEU A 1 341 ? 13.436 -6.292 -23.320 1.00 90.00 341 LEU A N 1
ATOM 2601 C CA . LEU A 1 341 ? 13.451 -5.603 -22.032 1.00 90.00 341 LEU A CA 1
ATOM 2602 C C . LEU A 1 341 ? 14.870 -5.192 -21.605 1.00 90.00 341 LEU A C 1
ATOM 2604 O O . LEU A 1 341 ? 15.071 -4.076 -21.140 1.00 90.00 341 LEU A O 1
ATOM 2608 N N . GLY A 1 342 ? 15.872 -6.047 -21.835 1.00 87.56 342 GLY A N 1
ATOM 2609 C CA . GLY A 1 342 ? 17.274 -5.715 -21.561 1.00 87.56 342 GLY A CA 1
ATOM 2610 C C . GLY A 1 342 ? 17.780 -4.501 -22.351 1.00 87.56 342 GLY A C 1
ATOM 2611 O O . GLY A 1 342 ? 18.506 -3.679 -21.800 1.00 87.56 342 GLY A O 1
ATOM 2612 N N . ARG A 1 343 ? 17.354 -4.323 -23.613 1.00 87.06 343 ARG A N 1
ATOM 2613 C CA . ARG A 1 343 ? 17.677 -3.113 -24.401 1.00 87.06 343 ARG A CA 1
ATOM 2614 C C . ARG A 1 343 ? 17.026 -1.844 -23.853 1.00 87.06 343 ARG A C 1
ATOM 2616 O O . ARG A 1 343 ? 17.552 -0.763 -24.074 1.00 87.06 343 ARG A O 1
ATOM 2623 N N . MET A 1 344 ? 15.921 -1.982 -23.126 1.00 86.69 344 MET A N 1
ATOM 2624 C CA . MET A 1 344 ? 15.247 -0.877 -22.441 1.00 86.69 344 MET A CA 1
ATOM 2625 C C . MET A 1 344 ? 15.877 -0.557 -21.074 1.00 86.69 344 MET A C 1
ATOM 2627 O O . MET A 1 344 ? 15.326 0.240 -20.324 1.00 86.69 344 MET A O 1
ATOM 2631 N N . GLY A 1 345 ? 17.009 -1.180 -20.720 1.00 83.94 345 GLY A N 1
ATOM 2632 C CA . GLY A 1 345 ? 17.694 -0.946 -19.446 1.00 83.94 345 GLY A CA 1
ATOM 2633 C C . GLY A 1 345 ? 17.173 -1.788 -18.277 1.00 83.94 345 GLY A C 1
ATOM 2634 O O . GLY A 1 345 ? 17.434 -1.440 -17.125 1.00 83.94 345 GLY A O 1
ATOM 2635 N N . LEU A 1 346 ? 16.439 -2.878 -18.551 1.00 84.69 346 LEU A N 1
ATOM 2636 C CA . LEU A 1 346 ? 15.979 -3.807 -17.517 1.00 84.69 346 LEU A CA 1
ATOM 2637 C C . LEU A 1 346 ? 17.068 -4.789 -17.078 1.00 84.69 346 LEU A C 1
ATOM 2639 O O . LEU A 1 346 ? 17.503 -5.652 -17.844 1.00 84.69 346 LEU A O 1
ATOM 2643 N N . ASP A 1 347 ? 17.381 -4.738 -15.788 1.00 79.12 347 ASP A N 1
ATOM 2644 C CA . ASP A 1 347 ? 18.015 -5.811 -15.038 1.00 79.12 347 ASP A CA 1
ATOM 2645 C C . ASP A 1 347 ? 16.924 -6.719 -14.442 1.00 79.12 347 ASP A C 1
ATOM 2647 O O . ASP A 1 347 ? 16.145 -6.323 -13.574 1.00 79.12 347 ASP A O 1
ATOM 2651 N N . ILE A 1 348 ? 16.829 -7.958 -14.933 1.00 64.19 348 ILE A N 1
ATOM 2652 C CA . ILE A 1 348 ? 15.803 -8.910 -14.484 1.00 64.19 348 ILE A CA 1
ATOM 2653 C C . ILE A 1 348 ? 16.210 -9.550 -13.152 1.00 64.19 348 ILE A C 1
ATOM 2655 O O . ILE A 1 348 ? 17.304 -10.109 -13.030 1.00 64.19 348 ILE A O 1
ATOM 2659 N N . PHE A 1 349 ? 15.281 -9.563 -12.194 1.00 64.19 349 PHE A N 1
ATOM 2660 C CA . PHE A 1 349 ? 15.394 -10.319 -10.951 1.00 64.19 349 PHE A CA 1
ATOM 2661 C C . PHE A 1 349 ? 14.477 -11.541 -11.024 1.00 64.19 349 PHE A C 1
ATOM 2663 O O . PHE A 1 349 ? 13.256 -11.413 -11.092 1.00 64.19 349 PHE A O 1
ATOM 2670 N N . SER A 1 350 ? 15.065 -12.741 -11.016 1.00 54.78 350 SER A N 1
ATOM 2671 C CA . SER A 1 350 ? 14.300 -13.973 -10.806 1.00 54.78 350 SER A CA 1
ATOM 2672 C C . SER A 1 350 ? 14.322 -14.325 -9.323 1.00 54.78 350 SER A C 1
ATOM 2674 O O . SER A 1 350 ? 15.378 -14.252 -8.681 1.00 54.78 350 SER A O 1
ATOM 2676 N N . SER A 1 351 ? 13.174 -14.700 -8.761 1.00 47.53 351 SER A N 1
ATOM 2677 C CA . SER A 1 351 ? 13.141 -15.288 -7.427 1.00 47.53 351 SER A CA 1
ATOM 2678 C C . SER A 1 351 ? 13.886 -16.628 -7.475 1.00 47.53 351 SER A C 1
ATOM 2680 O O . SER A 1 351 ? 13.417 -17.608 -8.043 1.00 47.53 351 SER A O 1
ATOM 2682 N N . GLY A 1 352 ? 15.101 -16.655 -6.920 1.00 40.56 352 GLY A N 1
ATOM 2683 C CA . GLY A 1 352 ? 15.873 -17.885 -6.715 1.00 40.56 352 GLY A CA 1
ATOM 2684 C C . GLY A 1 352 ? 17.247 -17.974 -7.385 1.00 40.56 352 GLY A C 1
ATOM 2685 O O . GLY A 1 352 ? 18.010 -18.853 -7.006 1.00 40.56 352 GLY A O 1
ATOM 2686 N N . SER A 1 353 ? 17.635 -17.094 -8.316 1.00 32.41 353 SER A N 1
ATOM 2687 C CA . SER A 1 353 ? 19.050 -16.929 -8.721 1.00 32.41 353 SER A CA 1
ATOM 2688 C C . SER A 1 353 ? 19.263 -15.716 -9.640 1.00 32.41 353 SER A C 1
ATOM 2690 O O . SER A 1 353 ? 18.428 -15.387 -10.484 1.00 32.41 353 SER A O 1
ATOM 2692 N N . ARG A 1 354 ? 20.408 -15.036 -9.472 1.00 42.19 354 ARG A N 1
ATOM 2693 C CA . ARG A 1 354 ? 20.843 -13.884 -10.280 1.00 42.19 354 ARG A CA 1
ATOM 2694 C C . ARG A 1 354 ? 21.504 -14.361 -11.565 1.00 42.19 354 ARG A C 1
ATOM 2696 O O . ARG A 1 354 ? 22.496 -15.072 -11.488 1.00 42.19 354 ARG A O 1
ATOM 2703 N N . HIS A 1 355 ? 21.067 -13.850 -12.708 1.00 44.72 355 HIS A N 1
ATOM 2704 C CA . HIS A 1 355 ? 21.888 -13.782 -13.914 1.00 44.72 355 HIS A CA 1
ATOM 2705 C C . HIS A 1 355 ? 21.476 -12.552 -14.734 1.00 44.72 355 HIS A C 1
ATOM 2707 O O . HIS A 1 355 ? 20.291 -12.260 -14.869 1.00 44.72 355 HIS A O 1
ATOM 2713 N N . ARG A 1 356 ? 22.448 -11.838 -15.317 1.00 45.22 356 ARG A N 1
ATOM 2714 C CA . ARG A 1 356 ? 22.168 -10.807 -16.331 1.00 45.22 356 ARG A CA 1
ATOM 2715 C C . ARG A 1 356 ? 21.447 -11.460 -17.514 1.00 45.22 356 ARG A C 1
ATOM 2717 O O . ARG A 1 356 ? 21.869 -12.528 -17.953 1.00 45.22 356 ARG A O 1
ATOM 2724 N N . ALA A 1 357 ? 20.418 -10.813 -18.062 1.00 44.06 357 ALA A N 1
ATOM 2725 C CA . ALA A 1 357 ? 19.610 -11.344 -19.168 1.00 44.06 357 ALA A CA 1
ATOM 2726 C C . ALA A 1 357 ? 20.444 -11.751 -20.407 1.00 44.06 357 ALA A C 1
ATOM 2728 O O . ALA A 1 357 ? 20.079 -12.689 -21.112 1.00 44.06 357 ALA A O 1
ATOM 2729 N N . GLN A 1 358 ? 21.591 -11.098 -20.643 1.00 39.00 358 GLN A N 1
ATOM 2730 C CA . GLN A 1 358 ? 22.559 -11.497 -21.678 1.00 39.00 358 GLN A CA 1
ATOM 2731 C C . GLN A 1 358 ? 23.382 -12.742 -21.294 1.00 39.00 358 GLN A C 1
ATOM 2733 O O . GLN A 1 358 ? 23.573 -13.619 -22.130 1.00 39.00 358 GLN A O 1
ATOM 2738 N N . ASN A 1 359 ? 23.787 -12.884 -20.027 1.00 39.59 359 ASN A N 1
ATOM 2739 C CA . ASN A 1 359 ? 24.618 -14.005 -19.569 1.00 39.59 359 ASN A CA 1
ATOM 2740 C C . ASN A 1 359 ? 23.811 -15.297 -19.341 1.00 39.59 359 ASN A C 1
ATOM 2742 O O . ASN A 1 359 ? 24.364 -16.382 -19.471 1.00 39.59 359 ASN A O 1
ATOM 2746 N N . LEU A 1 360 ? 22.507 -15.214 -19.047 1.00 41.47 360 LEU A N 1
ATOM 2747 C CA . LEU A 1 360 ? 21.613 -16.387 -19.007 1.00 41.47 360 LEU A CA 1
ATOM 2748 C C . LEU A 1 360 ? 21.577 -17.119 -20.350 1.00 41.47 360 LEU A C 1
ATOM 2750 O O . LEU A 1 360 ? 21.657 -18.343 -20.396 1.00 41.47 360 LEU A O 1
ATOM 2754 N N . LEU A 1 361 ? 21.497 -16.361 -21.445 1.00 38.78 361 LEU A N 1
ATOM 2755 C CA . LEU A 1 361 ? 21.484 -16.916 -22.796 1.00 38.78 361 LEU A CA 1
ATOM 2756 C C . LEU A 1 361 ? 22.813 -17.594 -23.153 1.00 38.78 361 LEU A C 1
ATOM 2758 O O . LEU A 1 361 ? 22.799 -18.636 -23.803 1.00 38.78 361 LEU A O 1
ATOM 2762 N N . GLU A 1 362 ? 23.949 -17.071 -22.689 1.00 32.94 362 GLU A N 1
ATOM 2763 C CA . GLU A 1 362 ? 25.267 -17.683 -22.923 1.00 32.94 362 GLU A CA 1
ATOM 2764 C C . GLU A 1 362 ? 25.520 -18.928 -22.059 1.00 32.94 362 GLU A C 1
ATOM 2766 O O . GLU A 1 362 ? 26.094 -19.907 -22.537 1.00 32.94 362 GLU A O 1
ATOM 2771 N N . VAL A 1 363 ? 25.050 -18.940 -20.807 1.00 37.41 363 VAL A N 1
ATOM 2772 C CA . VAL A 1 363 ? 25.197 -20.091 -19.898 1.00 37.41 363 VAL A CA 1
ATOM 2773 C C . VAL A 1 363 ? 24.351 -21.283 -20.367 1.00 37.41 363 VAL A C 1
ATOM 2775 O O . VAL A 1 363 ? 24.835 -22.418 -20.355 1.00 37.41 363 VAL A O 1
ATOM 2778 N N . PHE A 1 364 ? 23.139 -21.040 -20.881 1.00 35.41 364 PHE A N 1
ATOM 2779 C CA . PHE A 1 364 ? 22.280 -22.092 -21.443 1.00 35.41 364 PHE A CA 1
ATOM 2780 C C . PHE A 1 364 ? 22.670 -22.535 -22.863 1.00 35.41 364 PHE A C 1
ATOM 2782 O O . PHE A 1 364 ? 22.396 -23.673 -23.233 1.00 35.41 364 PHE A O 1
ATOM 2789 N N . THR A 1 365 ? 23.340 -21.696 -23.662 1.00 31.77 365 THR A N 1
ATOM 2790 C CA . THR A 1 365 ? 23.817 -22.101 -25.004 1.00 31.77 365 THR A CA 1
ATOM 2791 C C . THR A 1 365 ? 25.161 -22.830 -24.984 1.00 31.77 365 THR A C 1
ATOM 2793 O O . THR A 1 365 ? 25.472 -23.541 -25.938 1.00 31.77 365 THR A O 1
ATOM 2796 N N . ARG A 1 366 ? 25.948 -22.723 -23.903 1.00 29.61 366 ARG A N 1
ATOM 2797 C CA . ARG A 1 366 ? 27.234 -23.432 -23.756 1.00 29.61 366 ARG A CA 1
ATOM 2798 C C . ARG A 1 366 ? 27.150 -24.799 -23.075 1.00 29.61 366 ARG A C 1
ATOM 2800 O O . ARG A 1 366 ? 28.127 -25.539 -23.111 1.00 29.61 366 ARG A O 1
ATOM 2807 N N . THR A 1 367 ? 26.008 -25.174 -22.500 1.00 31.38 367 THR A N 1
ATOM 2808 C CA . THR A 1 367 ? 25.841 -26.464 -21.809 1.00 31.38 367 THR A CA 1
ATOM 2809 C C . THR A 1 367 ? 24.694 -27.291 -22.388 1.00 31.38 367 THR A C 1
ATOM 2811 O O . THR A 1 367 ? 23.712 -27.558 -21.709 1.00 31.38 367 THR A O 1
ATOM 2814 N N . SER A 1 368 ? 24.819 -27.700 -23.659 1.00 26.94 368 SER A N 1
ATOM 2815 C CA . SER A 1 368 ? 24.380 -29.001 -24.223 1.00 26.94 368 SER A CA 1
ATOM 2816 C C . SER A 1 368 ? 24.323 -28.942 -25.761 1.00 26.94 368 SER A C 1
ATOM 2818 O O . SER A 1 368 ? 23.795 -27.974 -26.307 1.00 26.94 368 SER A O 1
ATOM 2820 N N . PRO A 1 369 ? 24.793 -29.970 -26.495 1.00 25.94 369 PRO A N 1
ATOM 2821 C CA . PRO A 1 369 ? 24.554 -30.074 -27.935 1.00 25.94 369 PRO A CA 1
ATOM 2822 C C . PRO A 1 369 ? 23.061 -30.343 -28.219 1.00 25.94 369 PRO A C 1
ATOM 2824 O O . PRO A 1 369 ? 22.346 -30.854 -27.351 1.00 25.94 369 PRO A O 1
ATOM 2827 N N . PRO A 1 370 ? 22.559 -30.041 -29.432 1.00 30.23 370 PRO A N 1
ATOM 2828 C CA . PRO A 1 370 ? 21.135 -30.051 -29.738 1.00 30.23 370 PRO A CA 1
ATOM 2829 C C . PRO A 1 370 ? 20.614 -31.488 -29.859 1.00 30.23 370 PRO A C 1
ATOM 2831 O O . PRO A 1 370 ? 20.528 -32.053 -30.948 1.00 30.23 370 PRO A O 1
ATOM 2834 N N . ARG A 1 371 ? 20.209 -32.099 -28.744 1.00 28.55 371 ARG A N 1
ATOM 2835 C CA . ARG A 1 371 ? 19.272 -33.226 -28.788 1.00 28.55 371 ARG A CA 1
ATOM 2836 C C . ARG A 1 371 ? 17.857 -32.676 -28.700 1.00 28.55 371 ARG A C 1
ATOM 2838 O O . ARG A 1 371 ? 17.473 -32.061 -27.714 1.00 28.55 371 ARG A O 1
ATOM 2845 N N . ARG A 1 372 ? 17.095 -32.905 -29.774 1.00 31.05 372 A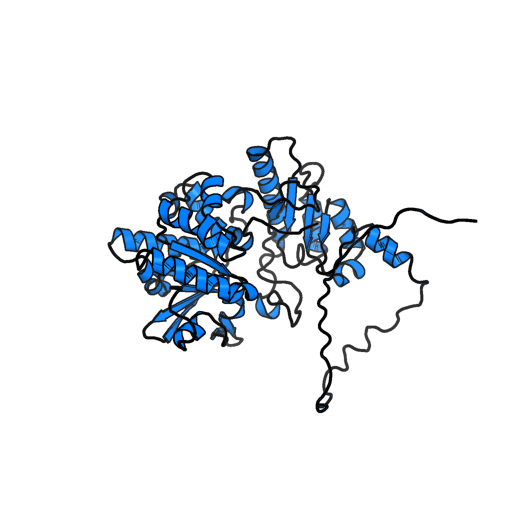RG A N 1
ATOM 2846 C CA . ARG A 1 372 ? 15.654 -32.650 -29.890 1.00 31.05 372 ARG A CA 1
ATOM 2847 C C . ARG A 1 372 ? 14.936 -33.025 -28.588 1.00 31.05 372 ARG A C 1
ATOM 2849 O O . ARG A 1 372 ? 14.694 -34.206 -28.349 1.00 31.05 372 ARG A O 1
ATOM 2856 N N . VAL A 1 373 ? 14.508 -32.035 -27.808 1.00 33.28 373 VAL A N 1
ATOM 2857 C CA . VAL A 1 373 ? 13.487 -32.230 -26.771 1.00 33.28 373 VAL A CA 1
ATOM 2858 C C . VAL A 1 373 ? 12.140 -32.344 -27.486 1.00 33.28 373 VAL A C 1
ATOM 2860 O O . VAL A 1 373 ? 11.349 -31.410 -27.562 1.00 33.28 373 VAL A O 1
ATOM 2863 N N . ARG A 1 374 ? 11.898 -33.506 -28.100 1.00 27.81 374 ARG A N 1
ATOM 2864 C CA . ARG A 1 374 ? 10.538 -33.967 -28.380 1.00 27.81 374 ARG A CA 1
ATOM 2865 C C . ARG A 1 374 ? 10.019 -34.579 -27.083 1.00 27.81 374 ARG A C 1
ATOM 2867 O O . ARG A 1 374 ? 10.569 -35.574 -26.627 1.00 27.81 374 ARG A O 1
ATOM 2874 N N . GLY A 1 375 ? 8.957 -34.002 -26.523 1.00 31.22 375 GLY A N 1
ATOM 2875 C CA . GLY A 1 375 ? 8.144 -34.671 -25.504 1.00 31.22 375 GLY A CA 1
ATOM 2876 C C . GLY A 1 375 ? 8.190 -34.078 -24.096 1.00 31.22 375 GLY A C 1
ATOM 2877 O O . GLY A 1 375 ? 8.455 -34.801 -23.146 1.00 31.22 375 GLY A O 1
ATOM 2878 N N . TRP A 1 376 ? 7.834 -32.800 -23.939 1.00 29.98 376 TRP A N 1
ATOM 2879 C CA . TRP A 1 376 ? 7.303 -32.279 -22.662 1.00 29.98 376 TRP A CA 1
ATOM 2880 C C . TRP A 1 376 ? 5.781 -32.033 -22.695 1.00 29.98 376 TRP A C 1
ATOM 2882 O O . TRP A 1 376 ? 5.192 -31.625 -21.705 1.00 29.98 376 TRP A O 1
ATOM 2892 N N . ASN A 1 377 ? 5.116 -32.379 -23.808 1.00 30.78 377 ASN A N 1
ATOM 2893 C CA . ASN A 1 377 ? 3.657 -32.288 -23.984 1.00 30.78 377 ASN A CA 1
ATOM 2894 C C . ASN A 1 377 ? 2.898 -33.607 -23.722 1.00 30.78 377 ASN A C 1
ATOM 2896 O O . ASN A 1 377 ? 1.699 -33.681 -23.970 1.00 30.78 377 ASN A O 1
ATOM 2900 N N . ALA A 1 378 ? 3.565 -34.655 -23.223 1.00 28.08 378 ALA A N 1
ATOM 2901 C CA . ALA A 1 378 ? 2.934 -35.961 -22.982 1.00 28.08 378 ALA A CA 1
ATOM 2902 C C . ALA A 1 378 ? 2.700 -36.298 -21.494 1.00 28.08 378 ALA A C 1
ATOM 2904 O O . ALA A 1 378 ? 2.089 -37.320 -21.204 1.00 28.08 378 ALA A O 1
ATOM 2905 N N . ARG A 1 379 ? 3.131 -35.456 -20.540 1.00 28.80 379 ARG A N 1
ATOM 2906 C CA . ARG A 1 379 ? 2.947 -35.707 -19.089 1.00 28.80 379 ARG A CA 1
ATOM 2907 C C . ARG A 1 379 ? 2.005 -34.741 -18.366 1.00 28.80 379 ARG A C 1
ATOM 2909 O O . ARG A 1 379 ? 1.853 -34.835 -17.157 1.00 28.80 379 ARG A O 1
ATOM 2916 N N . THR A 1 380 ? 1.290 -33.887 -19.093 1.00 33.09 380 THR A N 1
ATOM 2917 C CA . THR A 1 380 ? 0.227 -33.020 -18.544 1.00 33.09 380 THR A CA 1
ATOM 2918 C C . THR A 1 380 ? -1.192 -33.549 -18.789 1.00 33.09 380 THR A C 1
ATOM 2920 O O . THR A 1 380 ? -2.163 -32.896 -18.422 1.00 33.09 380 THR A O 1
ATOM 2923 N N . LYS A 1 381 ? -1.345 -34.770 -19.329 1.00 28.70 381 LYS A N 1
ATOM 2924 C CA . LYS A 1 381 ? -2.644 -35.468 -19.448 1.00 28.70 381 LYS A CA 1
ATOM 2925 C C . LYS A 1 381 ? -2.818 -36.685 -18.527 1.00 28.70 381 LYS A C 1
ATOM 2927 O O . LYS A 1 381 ? -3.835 -37.359 -18.621 1.00 28.70 381 LYS A O 1
ATOM 2932 N N . GLN A 1 382 ? -1.894 -36.932 -17.597 1.00 27.72 382 GLN A N 1
ATOM 2933 C CA . GLN A 1 382 ? -1.953 -38.086 -16.687 1.00 27.72 382 GLN A CA 1
ATOM 2934 C C . GLN A 1 382 ? -1.772 -37.690 -15.209 1.00 27.72 382 GLN A C 1
ATOM 2936 O O . GLN A 1 382 ? -1.060 -38.337 -14.453 1.00 27.72 382 GLN A O 1
ATOM 2941 N N . LEU A 1 383 ? -2.438 -36.603 -14.804 1.00 31.11 383 LEU A N 1
ATOM 2942 C CA . LEU A 1 383 ? -2.692 -36.237 -13.399 1.00 31.11 383 LEU A CA 1
ATOM 2943 C C . LEU A 1 383 ? -4.201 -36.086 -13.134 1.00 31.11 383 LEU A C 1
ATOM 2945 O O . LEU A 1 383 ? -4.651 -35.244 -12.363 1.00 31.11 383 LEU A O 1
ATOM 2949 N N . ARG A 1 384 ? -5.007 -36.918 -13.798 1.00 32.22 384 ARG A N 1
ATOM 2950 C CA . ARG A 1 384 ? -6.367 -37.248 -13.369 1.00 32.22 384 ARG A CA 1
ATOM 2951 C C . ARG A 1 384 ? -6.341 -38.736 -13.025 1.00 32.22 384 ARG A C 1
ATOM 2953 O O . ARG A 1 384 ? -5.932 -39.529 -13.862 1.00 32.22 384 ARG A O 1
ATOM 2960 N N . SER A 1 385 ? -6.691 -39.045 -11.777 1.00 36.94 385 SER A N 1
ATOM 2961 C CA . SER A 1 385 ? -6.698 -40.361 -11.113 1.00 36.94 385 SER A CA 1
ATOM 2962 C C . SER A 1 385 ? -5.353 -41.095 -10.981 1.00 36.94 385 SER A C 1
ATOM 2964 O O . SER A 1 385 ? -4.914 -41.776 -11.901 1.00 36.94 385 SER A O 1
ATOM 2966 N N . CYS A 1 386 ? -4.767 -41.057 -9.780 1.00 24.59 386 CYS A N 1
ATOM 2967 C CA . CYS A 1 386 ? -3.991 -42.178 -9.241 1.00 24.59 386 CYS A CA 1
ATOM 2968 C C . CYS A 1 386 ? -4.199 -42.244 -7.708 1.00 24.59 386 CYS A C 1
ATOM 2970 O O . CYS A 1 386 ? -4.292 -41.185 -7.080 1.00 24.59 386 CYS A O 1
ATOM 2972 N N . PRO A 1 387 ? -4.368 -43.442 -7.116 1.00 28.91 387 PRO A N 1
ATOM 2973 C CA . PRO A 1 387 ? -4.865 -43.630 -5.754 1.00 28.91 387 PRO A CA 1
ATOM 2974 C C . PRO A 1 387 ? -3.790 -43.361 -4.692 1.00 28.91 387 PRO A C 1
ATOM 2976 O O . PRO A 1 387 ? -2.594 -43.388 -4.975 1.00 28.91 387 PRO A O 1
ATOM 2979 N N . LYS A 1 388 ? -4.245 -43.102 -3.457 1.00 30.72 388 LYS A N 1
ATOM 2980 C CA . LYS A 1 388 ? -3.405 -42.896 -2.265 1.00 30.72 388 LYS A CA 1
ATOM 2981 C C . LYS A 1 388 ? -2.354 -44.010 -2.119 1.00 30.72 388 LYS A C 1
ATOM 2983 O O . LYS A 1 388 ? -2.755 -45.169 -2.029 1.00 30.72 388 LYS A O 1
ATOM 2988 N N . PRO A 1 389 ? -1.061 -43.679 -1.963 1.00 29.12 389 PRO A N 1
ATOM 2989 C CA . PRO A 1 389 ? -0.112 -44.545 -1.291 1.00 29.12 389 PRO A CA 1
ATOM 2990 C C . PRO A 1 389 ? 0.026 -44.126 0.176 1.00 29.12 389 PRO A C 1
ATOM 2992 O O . PRO A 1 389 ? 0.108 -42.944 0.520 1.00 29.12 389 PRO A O 1
ATOM 2995 N N . GLU A 1 390 ? 0.018 -45.128 1.042 1.00 29.09 390 GLU A N 1
ATOM 2996 C CA . GLU A 1 390 ? 0.267 -45.005 2.468 1.00 29.09 390 GLU A CA 1
ATOM 2997 C C . GLU A 1 390 ? 1.692 -44.508 2.756 1.00 29.09 390 GLU A C 1
ATOM 2999 O O . GLU A 1 390 ? 2.659 -44.904 2.116 1.00 29.09 390 GLU A O 1
ATOM 3004 N N . SER A 1 391 ? 1.762 -43.627 3.753 1.00 35.06 391 SER A N 1
ATOM 3005 C CA . SER A 1 391 ? 2.867 -43.310 4.662 1.00 35.06 391 SER A CA 1
ATOM 3006 C C . SER A 1 391 ? 4.336 -43.523 4.241 1.00 35.06 391 SER A C 1
ATOM 3008 O O . SER A 1 391 ? 4.791 -44.640 4.019 1.00 35.06 391 SER A O 1
ATOM 3010 N N . ARG A 1 392 ? 5.091 -42.440 4.488 1.00 28.83 392 ARG A N 1
ATOM 3011 C CA . ARG A 1 392 ? 6.533 -42.302 4.788 1.00 28.83 392 ARG A CA 1
ATOM 3012 C C . ARG A 1 392 ? 7.366 -41.671 3.666 1.00 28.83 392 ARG A C 1
ATOM 3014 O O . ARG A 1 392 ? 7.434 -42.172 2.556 1.00 28.83 392 ARG A O 1
ATOM 3021 N N . LEU A 1 393 ? 8.075 -40.617 4.092 1.00 29.73 393 LEU A N 1
ATOM 3022 C CA . LEU A 1 393 ? 9.189 -39.893 3.463 1.00 29.73 393 LEU A CA 1
ATOM 3023 C C . LEU A 1 393 ? 8.841 -38.703 2.544 1.00 29.73 393 LEU A C 1
ATOM 3025 O O . LEU A 1 393 ? 8.487 -38.854 1.384 1.00 29.73 393 LEU A O 1
ATOM 3029 N N . GLY A 1 394 ? 9.060 -37.506 3.110 1.00 25.27 394 GLY A N 1
ATOM 3030 C CA . GLY A 1 394 ? 9.809 -36.406 2.486 1.00 25.27 394 GLY A CA 1
ATOM 3031 C C . GLY A 1 394 ? 9.170 -35.670 1.308 1.00 25.27 394 GLY A C 1
ATOM 3032 O O . GLY A 1 394 ? 9.399 -36.018 0.157 1.00 25.27 394 GLY A O 1
ATOM 3033 N N . TYR A 1 395 ? 8.478 -34.564 1.589 1.00 25.14 395 TYR A N 1
ATOM 3034 C CA . TYR A 1 395 ? 8.167 -33.544 0.581 1.00 25.14 395 TYR A CA 1
ATOM 3035 C C . TYR A 1 395 ? 9.454 -32.834 0.117 1.00 25.14 395 TYR A C 1
ATOM 3037 O O . TYR A 1 395 ? 10.256 -32.451 0.974 1.00 25.14 395 TYR A O 1
ATOM 3045 N N . PRO A 1 396 ? 9.661 -32.576 -1.188 1.00 27.75 396 PRO A N 1
ATOM 3046 C CA . PRO A 1 396 ? 10.715 -31.675 -1.623 1.00 27.75 396 PRO A CA 1
ATOM 3047 C C . PRO A 1 396 ? 10.250 -30.226 -1.438 1.00 27.75 396 PRO A C 1
ATOM 3049 O O . PRO A 1 396 ? 9.497 -29.673 -2.239 1.00 27.75 396 PRO A O 1
ATOM 3052 N N . SER A 1 397 ? 10.718 -29.617 -0.354 1.00 23.27 397 SER A N 1
ATOM 3053 C CA . SER A 1 397 ? 10.788 -28.169 -0.172 1.00 23.27 397 SER A CA 1
ATOM 3054 C C . SER A 1 397 ? 11.953 -27.632 -1.009 1.00 23.27 397 SER A C 1
ATOM 3056 O O . SER A 1 397 ? 13.089 -28.044 -0.787 1.00 23.27 397 SER A O 1
ATOM 3058 N N . TYR A 1 398 ? 11.724 -26.693 -1.929 1.00 21.72 398 TYR A N 1
ATOM 3059 C CA . TYR A 1 398 ? 12.822 -25.901 -2.497 1.00 21.72 398 TYR A CA 1
ATOM 3060 C C . TYR A 1 398 ? 12.943 -24.593 -1.715 1.00 21.72 398 TYR A C 1
ATOM 3062 O O . TYR A 1 398 ? 12.279 -23.601 -2.000 1.00 21.72 398 TYR A O 1
ATOM 3070 N N . LEU A 1 399 ? 13.793 -24.642 -0.692 1.00 20.05 399 LEU A N 1
ATOM 3071 C CA . LEU A 1 399 ? 14.335 -23.513 0.052 1.00 20.05 399 LEU A CA 1
ATOM 3072 C C . LEU A 1 399 ? 15.849 -23.580 -0.178 1.00 20.05 399 LEU A C 1
ATOM 3074 O O . LEU A 1 399 ? 16.456 -24.599 0.144 1.00 20.05 399 LEU A O 1
ATOM 3078 N N . VAL A 1 400 ? 16.465 -22.559 -0.776 1.00 21.16 400 VAL A N 1
ATOM 3079 C CA . VAL A 1 400 ? 17.930 -22.513 -0.910 1.00 21.16 400 VAL A CA 1
ATOM 3080 C C . VAL A 1 400 ? 18.448 -21.215 -0.313 1.00 21.16 400 VAL A C 1
ATOM 3082 O O . VAL A 1 400 ? 18.311 -20.144 -0.901 1.00 21.16 400 VAL A O 1
ATOM 3085 N N . TRP A 1 401 ? 19.077 -21.341 0.855 1.00 19.23 401 TRP A N 1
ATOM 3086 C CA . TRP A 1 401 ? 20.082 -20.414 1.364 1.00 19.23 401 TRP A CA 1
ATOM 3087 C C . TRP A 1 401 ? 21.125 -21.200 2.160 1.00 19.23 401 TRP A C 1
ATOM 3089 O O . TRP A 1 401 ? 20.760 -21.914 3.089 1.00 19.23 401 TRP A O 1
ATOM 3099 N N . ALA A 1 402 ? 22.403 -21.037 1.811 1.00 21.47 402 ALA A N 1
ATOM 3100 C CA . ALA A 1 402 ? 23.517 -20.990 2.758 1.00 21.47 402 ALA A CA 1
ATOM 3101 C C . ALA A 1 402 ? 24.788 -20.463 2.069 1.00 21.47 402 ALA A C 1
ATOM 3103 O O . ALA A 1 402 ? 25.050 -20.714 0.894 1.00 21.47 402 ALA A O 1
ATOM 3104 N N . ARG A 1 403 ? 25.543 -19.708 2.862 1.00 22.77 403 ARG A N 1
ATOM 3105 C CA . ARG A 1 403 ? 26.753 -18.911 2.632 1.00 22.77 403 ARG A CA 1
ATOM 3106 C C . ARG A 1 403 ? 27.828 -19.475 3.573 1.00 22.77 403 ARG A C 1
ATOM 3108 O O . ARG A 1 403 ? 27.444 -19.784 4.691 1.00 22.77 403 ARG A O 1
ATOM 3115 N N . GLU A 1 404 ? 29.104 -19.552 3.168 1.00 25.66 404 GLU A N 1
ATOM 3116 C CA . GLU A 1 404 ? 30.318 -19.064 3.890 1.00 25.66 404 GLU A CA 1
ATOM 3117 C C . GLU A 1 404 ? 31.626 -19.557 3.200 1.00 25.66 404 GLU A C 1
ATOM 3119 O O . GLU A 1 404 ? 31.640 -20.667 2.685 1.00 25.66 404 GLU A O 1
ATOM 3124 N N . LEU A 1 405 ? 32.601 -18.684 2.845 1.00 23.27 405 LEU A N 1
ATOM 3125 C CA . LEU A 1 405 ? 33.776 -18.167 3.617 1.00 23.27 405 LEU A CA 1
ATOM 3126 C C . LEU A 1 405 ? 34.855 -19.270 3.842 1.00 23.27 405 LEU A C 1
ATOM 3128 O O . LEU A 1 405 ? 34.486 -20.378 4.178 1.00 23.27 405 LEU A O 1
ATOM 3132 N N . LEU A 1 406 ? 36.187 -19.144 3.675 1.00 22.28 406 LEU A N 1
ATOM 3133 C CA . LEU A 1 406 ? 37.198 -18.068 3.666 1.00 22.28 406 LEU A CA 1
ATOM 3134 C C . LEU A 1 406 ? 38.527 -18.579 3.032 1.00 22.28 406 LEU A C 1
ATOM 3136 O O . LEU A 1 406 ? 38.793 -19.772 3.036 1.00 22.28 406 LEU A O 1
ATOM 3140 N N . LYS A 1 407 ? 39.362 -17.627 2.581 1.00 25.73 407 LYS A N 1
ATOM 3141 C CA . LYS A 1 407 ? 40.849 -17.535 2.628 1.00 25.73 407 LYS A CA 1
ATOM 3142 C C . LYS A 1 407 ? 41.722 -18.809 2.586 1.00 25.73 407 LYS A C 1
ATOM 3144 O O . LYS A 1 407 ? 41.676 -19.637 3.484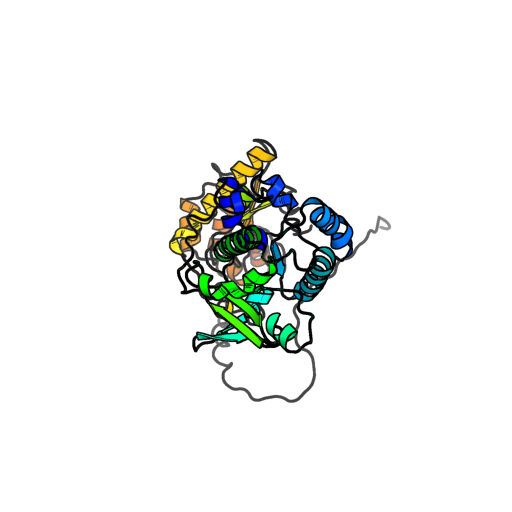 1.00 25.73 407 LYS A O 1
ATOM 3149 N N . GLY A 1 408 ? 42.717 -18.793 1.695 1.00 23.45 408 GLY A N 1
ATOM 3150 C CA . GLY A 1 408 ? 43.921 -19.621 1.807 1.00 23.45 408 GLY A CA 1
ATOM 3151 C C . GLY A 1 408 ? 45.013 -19.193 0.829 1.00 23.45 408 GLY A C 1
ATOM 3152 O O . GLY A 1 408 ? 44.904 -19.421 -0.369 1.00 23.45 408 GLY A O 1
ATOM 3153 N N . SER A 1 409 ? 46.026 -18.522 1.361 1.00 25.72 409 SER A N 1
ATOM 3154 C CA . SER A 1 409 ? 47.247 -18.045 0.713 1.00 25.72 409 SER A CA 1
ATOM 3155 C C . SER A 1 409 ? 48.141 -19.181 0.185 1.00 25.72 409 SER A C 1
ATOM 3157 O O . SER A 1 409 ? 48.017 -20.323 0.614 1.00 25.72 409 SER A O 1
ATOM 3159 N N . ASN A 1 410 ? 49.073 -18.817 -0.703 1.00 28.48 410 ASN A N 1
ATOM 3160 C CA . ASN A 1 410 ? 50.252 -19.567 -1.165 1.00 28.48 410 ASN A CA 1
ATOM 3161 C C . ASN A 1 410 ? 50.794 -20.641 -0.201 1.00 28.48 410 ASN A C 1
ATOM 3163 O O . ASN A 1 410 ? 51.030 -20.329 0.964 1.00 28.48 410 ASN A O 1
ATOM 3167 N N . CYS A 1 411 ? 51.134 -21.826 -0.732 1.00 24.20 411 CYS A N 1
ATOM 3168 C CA . CYS A 1 411 ? 52.487 -22.408 -0.683 1.00 24.20 411 CYS A CA 1
ATOM 3169 C C . CYS A 1 411 ? 52.555 -23.816 -1.322 1.00 24.20 411 CYS A C 1
ATOM 3171 O O . CYS A 1 411 ? 51.652 -24.628 -1.171 1.00 24.20 411 CYS A O 1
ATOM 3173 N N . PHE A 1 412 ? 53.708 -24.069 -1.951 1.00 23.25 412 PHE A N 1
ATOM 3174 C CA . PHE A 1 412 ? 54.288 -25.327 -2.451 1.00 23.25 412 PHE A CA 1
ATOM 3175 C C . PHE A 1 412 ? 53.961 -25.838 -3.867 1.00 23.25 412 PHE A C 1
ATOM 3177 O O . PHE A 1 412 ? 52.993 -26.541 -4.141 1.00 23.25 412 PHE A O 1
ATOM 3184 N N . ARG A 1 413 ? 54.922 -25.493 -4.734 1.00 24.12 413 ARG A N 1
ATOM 3185 C CA . ARG A 1 413 ? 55.441 -26.205 -5.907 1.00 24.12 413 ARG A CA 1
ATOM 3186 C C . ARG A 1 413 ? 56.343 -27.388 -5.496 1.00 24.12 413 ARG A C 1
ATOM 3188 O O . ARG A 1 413 ? 56.771 -27.446 -4.341 1.00 24.12 413 ARG A O 1
ATOM 3195 N N . PRO A 1 414 ? 56.659 -28.286 -6.439 1.00 32.09 414 PRO A N 1
ATOM 3196 C CA . PRO A 1 414 ? 57.984 -28.244 -7.084 1.00 32.09 414 PRO A CA 1
ATOM 3197 C C . PRO A 1 414 ? 57.997 -27.479 -8.411 1.00 32.09 414 PRO A C 1
ATOM 3199 O O . PRO A 1 414 ? 57.025 -27.616 -9.188 1.00 32.09 414 PRO A O 1
#

Sequence (414 aa):
MALSSADPASLYNACRYAASLASKAEGAWGESNWRGTRSDRRQSTLLLSDRDDVQRRLTPLLVRVRPNLVLIGAMSICFRGAIETAKYIREFLGDDVCIVLGGRHATETIYRDDENRVRHHLASPLRLIADGKVSSCFDIALSGDGEHFIAEIGCVVASLEARGFSPREAKFSLGHLTTTPGHWIAGTIMDDQVHTVCSSGMPLDYNGMPSPAEMFGVTTSFDVFGGAPTAHVFSDIGRGCIYDCIFCSERISVGGPPRQFKISPHRLCGQLAAARRVVKADYGENFPVSAFIEDSTLLGWNSALVAQFEKVFDPLENPVRLGGQATIDQIVNNPALARRLGRMGLDIFSSGSRHRAQNLLEVFTRTSPPRRVRGWNARTKQLRSCPKPESRLGYPSYLVWARELLKGSNCFRP

Radius of gyration: 23.82 Å; chains: 1; bounding box: 80×66×55 Å